Protein AF-0000000084806333 (afdb_homodimer)

Sequence (612 aa):
MRILIVGAGAIGGYFGGRLLQIGRDVTFLVRPKRADELARDGLVIKSPHGDLTIPHPPVVQADGLAPDYDLVLLSCKAFDLDDAIASFAAGVGPQTVVLPLLNGMKHLDVLDAAFGRARVLGGQCVIAATLDAQRHVVQLAPMNAITFGERDGGLSDHVGAIARTLGGSSFEVNPSAEIMQEMWEKWVFLASLAGSTSLMRAAVGDILAAPGGADFMLGVVDEISAIAAVAGHPPREAFLERARGALLAKGSALTASMFRDIQAGARIEADHVIGDLIARGDAAKRPVARLRVIYTHLKAYERQRGMRILIVGAGAIGGYFGGRLLQIGRDVTFLVRPKRADELARDGLVIKSPHGDLTIPHPPVVQADGLAPDYDLVLLSCKAFDLDDAIASFAAGVGPQTVVLPLLNGMKHLDVLDAAFGRARVLGGQCVIAATLDAQRHVVQLAPMNAITFGERDGGLSDHVGAIARTLGGSSFEVNPSAEIMQEMWEKWVFLASLAGSTSLMRAAVGDILAAPGGADFMLGVVDEISAIAAVAGHPPREAFLERARGALLAKGSALTASMFRDIQAGARIEADHVIGDLIARGDAAKRPVARLRVIYTHLKAYERQRG

Structure (mmCIF, N/CA/C/O backbone):
data_AF-0000000084806333-model_v1
#
loop_
_entity.id
_entity.type
_entity.pdbx_description
1 polymer '2-dehydropantoate 2-reductase'
#
loop_
_atom_site.group_PDB
_atom_site.id
_atom_site.type_symbol
_atom_site.label_atom_id
_atom_site.label_alt_id
_atom_site.label_comp_id
_atom_site.label_asym_id
_atom_site.label_entity_id
_atom_site.label_seq_id
_atom_site.pdbx_PDB_ins_code
_atom_site.Cartn_x
_atom_site.Cartn_y
_atom_site.Cartn_z
_atom_site.occupancy
_atom_site.B_iso_or_equiv
_atom_site.auth_seq_id
_atom_site.auth_comp_id
_atom_site.auth_asym_id
_atom_site.auth_atom_id
_atom_site.pdbx_PDB_model_num
ATOM 1 N N . MET A 1 1 ? 9.633 -41.094 -20.25 1 94.75 1 MET A N 1
ATOM 2 C CA . MET A 1 1 ? 8.859 -39.969 -20.734 1 94.75 1 MET A CA 1
ATOM 3 C C . MET A 1 1 ? 9.781 -38.812 -21.109 1 94.75 1 MET A C 1
ATOM 5 O O . MET A 1 1 ? 10.758 -38.531 -20.406 1 94.75 1 MET A O 1
ATOM 9 N N . ARG A 1 2 ? 9.453 -38.25 -22.219 1 97 2 ARG A N 1
ATOM 10 C CA . ARG A 1 2 ? 10.141 -37.031 -22.609 1 97 2 ARG A CA 1
ATOM 11 C C . ARG A 1 2 ? 9.422 -35.812 -22.047 1 97 2 ARG A C 1
ATOM 13 O O . ARG A 1 2 ? 8.242 -35.594 -22.328 1 97 2 ARG A O 1
ATOM 20 N N . ILE A 1 3 ? 10.195 -34.969 -21.297 1 97.88 3 ILE A N 1
ATOM 21 C CA . ILE A 1 3 ? 9.586 -33.844 -20.578 1 97.88 3 ILE A CA 1
ATOM 22 C C . ILE A 1 3 ? 10.094 -32.531 -21.141 1 97.88 3 ILE A C 1
ATOM 24 O O . ILE A 1 3 ? 11.305 -32.312 -21.266 1 97.88 3 ILE A O 1
ATOM 28 N N . LEU A 1 4 ? 9.188 -31.688 -21.516 1 97.94 4 LEU A N 1
ATOM 29 C CA . LEU A 1 4 ? 9.508 -30.312 -21.875 1 97.94 4 LEU A CA 1
ATOM 30 C C . LEU A 1 4 ? 9.18 -29.359 -20.734 1 97.94 4 LEU A C 1
ATOM 32 O O . LEU A 1 4 ? 8.039 -29.328 -20.266 1 97.94 4 LEU A O 1
ATOM 36 N N . ILE A 1 5 ? 10.141 -28.656 -20.266 1 97.75 5 ILE A N 1
ATOM 37 C CA . ILE A 1 5 ? 9.914 -27.609 -19.281 1 97.75 5 ILE A CA 1
ATOM 38 C C . ILE A 1 5 ? 9.844 -26.25 -19.969 1 97.75 5 ILE A C 1
ATOM 40 O O . ILE A 1 5 ? 10.805 -25.828 -20.609 1 97.75 5 ILE A O 1
ATOM 44 N N . VAL A 1 6 ? 8.711 -25.609 -19.781 1 96.75 6 VAL A N 1
ATOM 45 C CA . VAL A 1 6 ? 8.547 -24.312 -20.406 1 96.75 6 VAL A CA 1
ATOM 46 C C . VAL A 1 6 ? 9.102 -23.219 -19.484 1 96.75 6 VAL A C 1
ATOM 48 O O . VAL A 1 6 ? 8.438 -22.812 -18.531 1 96.75 6 VAL A O 1
ATOM 51 N N . GLY A 1 7 ? 10.273 -22.781 -19.797 1 92.06 7 GLY A N 1
ATOM 52 C CA . GLY A 1 7 ? 10.961 -21.781 -19 1 92.06 7 GLY A CA 1
ATOM 53 C C . GLY A 1 7 ? 11.969 -22.375 -18.047 1 92.06 7 GLY A C 1
ATOM 54 O O . GLY A 1 7 ? 11.688 -23.359 -17.359 1 92.06 7 GLY A O 1
ATOM 55 N N . ALA A 1 8 ? 13.086 -21.781 -17.984 1 92.88 8 ALA A N 1
ATOM 56 C CA . ALA A 1 8 ? 14.117 -22.141 -17.016 1 92.88 8 ALA A CA 1
ATOM 57 C C . ALA A 1 8 ? 14.32 -21.016 -16 1 92.88 8 ALA A C 1
ATOM 59 O O . ALA A 1 8 ? 15.461 -20.594 -15.758 1 92.88 8 ALA A O 1
ATOM 60 N N . GLY A 1 9 ? 13.227 -20.578 -15.5 1 93 9 GLY A N 1
ATOM 61 C CA . GLY A 1 9 ? 13.273 -19.625 -14.398 1 93 9 GLY A CA 1
ATOM 62 C C . GLY A 1 9 ? 13.367 -20.312 -13.039 1 93 9 GLY A C 1
ATOM 63 O O . GLY A 1 9 ? 13.898 -21.406 -12.93 1 93 9 GLY A O 1
ATOM 64 N N . ALA A 1 10 ? 12.906 -19.625 -12.016 1 94.06 10 ALA A N 1
ATOM 65 C CA . ALA A 1 10 ? 13.016 -20.125 -10.648 1 94.06 10 ALA A CA 1
ATOM 66 C C . ALA A 1 10 ? 12.305 -21.469 -10.484 1 94.06 10 ALA A C 1
ATOM 68 O O . ALA A 1 10 ? 12.883 -22.422 -9.969 1 94.06 10 ALA A O 1
ATOM 69 N N . ILE A 1 11 ? 11.062 -21.531 -10.977 1 95.5 11 ILE A N 1
ATOM 70 C CA . ILE A 1 11 ? 10.25 -22.719 -10.789 1 95.5 11 ILE A CA 1
ATOM 71 C C . ILE A 1 11 ? 10.672 -23.797 -11.781 1 95.5 11 ILE A C 1
ATOM 73 O O . ILE A 1 11 ? 11.039 -24.922 -11.391 1 95.5 11 ILE A O 1
ATOM 77 N N . GLY A 1 12 ? 10.711 -23.453 -13.023 1 96.69 12 GLY A N 1
ATOM 78 C CA . GLY A 1 12 ? 11.094 -24.422 -14.039 1 96.69 12 GLY A CA 1
ATOM 79 C C . GLY A 1 12 ? 12.523 -24.922 -13.883 1 96.69 12 GLY A C 1
ATOM 80 O O . GLY A 1 12 ? 12.789 -26.109 -14.062 1 96.69 12 GLY A O 1
ATOM 81 N N . GLY A 1 13 ? 13.391 -23.969 -13.609 1 97.06 13 GLY A N 1
ATOM 82 C CA . GLY A 1 13 ? 14.781 -24.359 -13.383 1 97.06 13 GLY A CA 1
ATOM 83 C C . GLY A 1 13 ? 14.953 -25.312 -12.219 1 97.06 13 GLY A C 1
ATOM 84 O O . GLY A 1 13 ? 15.734 -26.266 -12.305 1 97.06 13 GLY A O 1
ATOM 85 N N . TYR A 1 14 ? 14.219 -25.047 -11.188 1 97.81 14 TYR A N 1
ATOM 86 C CA . TYR A 1 14 ? 14.352 -25.891 -10.016 1 97.81 14 TYR A CA 1
ATOM 87 C C . TYR A 1 14 ? 13.852 -27.312 -10.305 1 97.81 14 TYR A C 1
ATOM 89 O O . TYR A 1 14 ? 14.602 -28.281 -10.18 1 97.81 14 TYR A O 1
ATOM 97 N N . PHE A 1 15 ? 12.648 -27.453 -10.758 1 97.88 15 PHE A N 1
ATOM 98 C CA . PHE A 1 15 ? 12.055 -28.766 -10.953 1 97.88 15 PHE A CA 1
ATOM 99 C C . PHE A 1 15 ? 12.719 -29.484 -12.117 1 97.88 15 PHE A C 1
ATOM 101 O O . PHE A 1 15 ? 12.984 -30.688 -12.039 1 97.88 15 PHE A O 1
ATOM 108 N N . GLY A 1 16 ? 12.969 -28.766 -13.172 1 97.88 16 GLY A N 1
ATOM 109 C CA . GLY A 1 16 ? 13.68 -29.375 -14.289 1 97.88 16 GLY A CA 1
ATOM 110 C C . GLY A 1 16 ? 15.078 -29.828 -13.938 1 97.88 16 GLY A C 1
ATOM 111 O O . GLY A 1 16 ? 15.508 -30.906 -14.344 1 97.88 16 GLY A O 1
ATOM 112 N N . GLY A 1 17 ? 15.766 -28.969 -13.219 1 97.94 17 GLY A N 1
ATOM 113 C CA . GLY A 1 17 ? 17.109 -29.328 -12.781 1 97.94 17 GLY A CA 1
ATOM 114 C C . GLY A 1 17 ? 17.141 -30.562 -11.898 1 97.94 17 GLY A C 1
ATOM 115 O O . GLY A 1 17 ? 17.984 -31.438 -12.07 1 97.94 17 GLY A O 1
ATOM 116 N N . ARG A 1 18 ? 16.25 -30.625 -11.016 1 98 18 ARG A N 1
ATOM 117 C CA . ARG A 1 18 ? 16.188 -31.766 -10.109 1 98 18 ARG A CA 1
ATOM 118 C C . ARG A 1 18 ? 15.852 -33.031 -10.859 1 98 18 ARG A C 1
ATOM 120 O O . ARG A 1 18 ? 16.344 -34.125 -10.523 1 98 18 ARG A O 1
ATOM 127 N N . LEU A 1 19 ? 15.031 -32.969 -11.852 1 98.06 19 LEU A N 1
ATOM 128 C CA . LEU A 1 19 ? 14.711 -34.125 -12.68 1 98.06 19 LEU A CA 1
ATOM 129 C C . LEU A 1 19 ? 15.914 -34.562 -13.5 1 98.06 19 LEU A C 1
ATOM 131 O O . LEU A 1 19 ? 16.188 -35.75 -13.617 1 98.06 19 LEU A O 1
ATOM 135 N N . LEU A 1 20 ? 16.625 -33.594 -14.047 1 97.81 20 LEU A N 1
ATOM 136 C CA . LEU A 1 20 ? 17.859 -33.906 -14.781 1 97.81 20 LEU A CA 1
ATOM 137 C C . LEU A 1 20 ? 18.859 -34.594 -13.875 1 97.81 20 LEU A C 1
ATOM 139 O O . LEU A 1 20 ? 19.547 -35.531 -14.312 1 97.81 20 LEU A O 1
ATOM 143 N N . GLN A 1 21 ? 18.875 -34.094 -12.711 1 97.12 21 GLN A N 1
ATOM 144 C CA . GLN A 1 21 ? 19.828 -34.625 -11.734 1 97.12 21 GLN A CA 1
ATOM 145 C C . GLN A 1 21 ? 19.641 -36.125 -11.547 1 97.12 21 GLN A C 1
ATOM 147 O O . GLN A 1 21 ? 20.609 -36.875 -11.328 1 97.12 21 GLN A O 1
ATOM 152 N N . ILE A 1 22 ? 18.484 -36.656 -11.656 1 96.94 22 ILE A N 1
ATOM 153 C CA . ILE A 1 22 ? 18.219 -38.062 -11.422 1 96.94 22 ILE A CA 1
ATOM 154 C C . ILE A 1 22 ? 18.078 -38.781 -12.758 1 96.94 22 ILE A C 1
ATOM 156 O O . ILE A 1 22 ? 17.516 -39.875 -12.82 1 96.94 22 ILE A O 1
ATOM 160 N N . GLY A 1 23 ? 18.406 -38.125 -13.828 1 96.94 23 GLY A N 1
ATOM 161 C CA . GLY A 1 23 ? 18.578 -38.781 -15.109 1 96.94 23 GLY A CA 1
ATOM 162 C C . GLY A 1 23 ? 17.312 -38.812 -15.953 1 96.94 23 GLY A C 1
ATOM 163 O O . GLY A 1 23 ? 17.203 -39.562 -16.906 1 96.94 23 GLY A O 1
ATOM 164 N N . ARG A 1 24 ? 16.359 -38 -15.602 1 98 24 ARG A N 1
ATOM 165 C CA . ARG A 1 24 ? 15.148 -37.938 -16.422 1 98 24 ARG A CA 1
ATOM 166 C C . ARG A 1 24 ? 15.422 -37.188 -17.734 1 98 24 ARG A C 1
ATOM 168 O O . ARG A 1 24 ? 16.375 -36.406 -17.828 1 98 24 ARG A O 1
ATOM 175 N N . ASP A 1 25 ? 14.625 -37.5 -18.719 1 98.12 25 ASP A N 1
ATOM 176 C CA . ASP A 1 25 ? 14.75 -36.906 -20.047 1 98.12 25 ASP A CA 1
ATOM 177 C C . ASP A 1 25 ? 14.031 -35.562 -20.094 1 98.12 25 ASP A C 1
ATOM 179 O O . ASP A 1 25 ? 12.859 -35.5 -20.469 1 98.12 25 ASP A O 1
ATOM 183 N N . VAL A 1 26 ? 14.773 -34.5 -19.781 1 98.12 26 VAL A N 1
ATOM 184 C CA . VAL A 1 26 ? 14.227 -33.156 -19.656 1 98.12 26 VAL A CA 1
ATOM 185 C C . VAL A 1 26 ? 14.867 -32.25 -20.703 1 98.12 26 VAL A C 1
ATOM 187 O O . VAL A 1 26 ? 16.078 -32.312 -20.938 1 98.12 26 VAL A O 1
ATOM 190 N N . THR A 1 27 ? 14.055 -31.438 -21.328 1 98.06 27 THR A N 1
ATOM 191 C CA . THR A 1 27 ? 14.5 -30.344 -22.188 1 98.06 27 THR A CA 1
ATOM 192 C C . THR A 1 27 ? 13.836 -29.031 -21.766 1 98.06 27 THR A C 1
ATOM 194 O O . THR A 1 27 ? 12.641 -29 -21.484 1 98.06 27 THR A O 1
ATOM 197 N N . PHE A 1 28 ? 14.641 -27.953 -21.703 1 97.88 28 PHE A N 1
ATOM 198 C CA . PHE A 1 28 ? 14.102 -26.641 -21.359 1 97.88 28 PHE A CA 1
ATOM 199 C C . PHE A 1 28 ? 13.805 -25.828 -22.625 1 97.88 28 PHE A C 1
ATOM 201 O O . PHE A 1 28 ? 14.672 -25.672 -23.484 1 97.88 28 PHE A O 1
ATOM 208 N N . LEU A 1 29 ? 12.594 -25.375 -22.719 1 97.56 29 LEU A N 1
ATOM 209 C CA . LEU A 1 29 ? 12.266 -24.375 -23.734 1 97.56 29 LEU A CA 1
ATOM 210 C C . LEU A 1 29 ? 12.578 -22.984 -23.234 1 97.56 29 LEU A C 1
ATOM 212 O O . LEU A 1 29 ? 11.945 -22.5 -22.297 1 97.56 29 LEU A O 1
ATOM 216 N N . VAL A 1 30 ? 13.547 -22.344 -23.859 1 96 30 VAL A N 1
ATOM 217 C CA . VAL A 1 30 ? 13.984 -21.047 -23.391 1 96 30 VAL A CA 1
ATOM 218 C C . VAL A 1 30 ? 14.156 -20.094 -24.578 1 96 30 VAL A C 1
ATOM 220 O O . VAL A 1 30 ? 14.281 -20.531 -25.719 1 96 30 VAL A O 1
ATOM 223 N N . ARG A 1 31 ? 14.078 -18.828 -24.312 1 93.31 31 ARG A N 1
ATOM 224 C CA . ARG A 1 31 ? 14.391 -17.812 -25.312 1 93.31 31 ARG A CA 1
ATOM 225 C C . ARG A 1 31 ? 15.898 -17.688 -25.531 1 93.31 31 ARG A C 1
ATOM 227 O O . ARG A 1 31 ? 16.688 -18.203 -24.734 1 93.31 31 ARG A O 1
ATOM 234 N N . PRO A 1 32 ? 16.297 -17.031 -26.516 1 95 32 PRO A N 1
ATOM 235 C CA . PRO A 1 32 ? 17.719 -16.984 -26.875 1 95 32 PRO A CA 1
ATOM 236 C C . PRO A 1 32 ? 18.594 -16.422 -25.75 1 95 32 PRO A C 1
ATOM 238 O O . PRO A 1 32 ? 19.641 -17 -25.453 1 95 32 PRO A O 1
ATOM 241 N N . LYS A 1 33 ? 18.156 -15.406 -25.172 1 94.94 33 LYS A N 1
ATOM 242 C CA . LYS A 1 33 ? 18.953 -14.789 -24.109 1 94.94 33 LYS A CA 1
ATOM 243 C C . LYS A 1 33 ? 19.203 -15.773 -22.969 1 94.94 33 LYS A C 1
ATOM 245 O O . LYS A 1 33 ? 20.328 -15.883 -22.469 1 94.94 33 LYS A O 1
ATOM 250 N N . ARG A 1 34 ? 18.203 -16.438 -22.609 1 94.56 34 ARG A N 1
ATOM 251 C CA . ARG A 1 34 ? 18.359 -17.406 -21.531 1 94.56 34 ARG A CA 1
ATOM 252 C C . ARG A 1 34 ? 19.203 -18.594 -21.969 1 94.56 34 ARG A C 1
ATOM 254 O O . ARG A 1 34 ? 19.969 -19.156 -21.188 1 94.56 34 ARG A O 1
ATOM 261 N N . ALA A 1 35 ? 19.062 -18.984 -23.156 1 95.62 35 ALA A N 1
ATOM 262 C CA . ALA A 1 35 ? 19.891 -20.062 -23.703 1 95.62 35 ALA A CA 1
ATOM 263 C C . ALA A 1 35 ? 21.375 -19.719 -23.594 1 95.62 35 ALA A C 1
ATOM 265 O O . ALA A 1 35 ? 22.188 -20.562 -23.203 1 95.62 35 ALA A O 1
ATOM 266 N N . ASP A 1 36 ? 21.656 -18.484 -23.859 1 96.31 36 ASP A N 1
ATOM 267 C CA . ASP A 1 36 ? 23.031 -18.016 -23.781 1 96.31 36 ASP A CA 1
ATOM 268 C C . ASP A 1 36 ? 23.547 -18.062 -22.344 1 96.31 36 ASP A C 1
ATOM 270 O O . ASP A 1 36 ? 24.688 -18.484 -22.109 1 96.31 36 ASP A O 1
ATOM 274 N N . GLU A 1 37 ? 22.703 -17.688 -21.469 1 95.88 37 GLU A N 1
ATOM 275 C CA . GLU A 1 37 ? 23.062 -17.703 -20.062 1 95.88 37 GLU A CA 1
ATOM 276 C C . GLU A 1 37 ? 23.328 -19.125 -19.562 1 95.88 37 GLU A C 1
ATOM 278 O O . GLU A 1 37 ? 24.297 -19.359 -18.844 1 95.88 37 GLU A O 1
ATOM 283 N N . LEU A 1 38 ? 22.5 -20 -20 1 96.62 38 LEU A N 1
ATOM 284 C CA . LEU A 1 38 ? 22.609 -21.391 -19.578 1 96.62 38 LEU A CA 1
ATOM 285 C C . LEU A 1 38 ? 23.844 -22.047 -20.219 1 96.62 38 LEU A C 1
ATOM 287 O O . LEU A 1 38 ? 24.484 -22.906 -19.594 1 96.62 38 LEU A O 1
ATOM 291 N N . ALA A 1 39 ? 24.156 -21.656 -21.391 1 96.06 39 ALA A N 1
ATOM 292 C CA . ALA A 1 39 ? 25.328 -22.172 -22.062 1 96.06 39 ALA A CA 1
ATOM 293 C C . ALA A 1 39 ? 26.609 -21.703 -21.375 1 96.06 39 ALA A C 1
ATOM 295 O O . ALA A 1 39 ? 27.594 -22.453 -21.297 1 96.06 39 ALA A O 1
ATOM 296 N N . ARG A 1 40 ? 26.547 -20.562 -20.891 1 96.06 40 ARG A N 1
ATOM 297 C CA . ARG A 1 40 ? 27.719 -19.938 -20.266 1 96.06 40 ARG A CA 1
ATOM 298 C C . ARG A 1 40 ? 27.906 -20.438 -18.844 1 96.06 40 ARG A C 1
ATOM 300 O O . ARG A 1 40 ? 29 -20.859 -18.453 1 96.06 40 ARG A O 1
ATOM 307 N N . ASP A 1 41 ? 26.812 -20.438 -18.062 1 95.81 41 ASP A N 1
ATOM 308 C CA . ASP A 1 41 ? 26.938 -20.625 -16.609 1 95.81 41 ASP A CA 1
ATOM 309 C C . ASP A 1 41 ? 26.375 -21.969 -16.188 1 95.81 41 ASP A C 1
ATOM 311 O O . ASP A 1 41 ? 26.609 -22.422 -15.055 1 95.81 41 ASP A O 1
ATOM 315 N N . GLY A 1 42 ? 25.656 -22.609 -17.125 1 97.81 42 GLY A N 1
ATOM 316 C CA . GLY A 1 42 ? 24.891 -23.781 -16.703 1 97.81 42 GLY A CA 1
ATOM 317 C C . GLY A 1 42 ? 23.656 -23.422 -15.906 1 97.81 42 GLY A C 1
ATOM 318 O O . GLY A 1 42 ? 23.359 -22.234 -15.719 1 97.81 42 GLY A O 1
ATOM 319 N N . LEU A 1 43 ? 22.938 -24.406 -15.57 1 98.31 43 LEU A N 1
ATOM 320 C CA . LEU A 1 43 ? 21.828 -24.25 -14.633 1 98.31 43 LEU A CA 1
ATOM 321 C C . LEU A 1 43 ? 22.297 -24.438 -13.195 1 98.31 43 LEU A C 1
ATOM 323 O O . LEU A 1 43 ? 22.719 -25.531 -12.812 1 98.31 43 LEU A O 1
ATOM 327 N N . VAL A 1 44 ? 22.25 -23.344 -12.461 1 98.44 44 VAL A N 1
ATOM 328 C CA . VAL A 1 44 ? 22.75 -23.359 -11.086 1 98.44 44 VAL A CA 1
ATOM 329 C C . VAL A 1 44 ? 21.562 -23.266 -10.117 1 98.44 44 VAL A C 1
ATOM 331 O O . VAL A 1 44 ? 20.719 -22.375 -10.242 1 98.44 44 VAL A O 1
ATOM 334 N N . ILE A 1 45 ? 21.516 -24.219 -9.172 1 98.06 45 ILE A N 1
ATOM 335 C CA . ILE A 1 45 ? 20.484 -24.25 -8.141 1 98.06 45 ILE A CA 1
ATOM 336 C C . ILE A 1 45 ? 21.141 -24.203 -6.758 1 98.06 45 ILE A C 1
ATOM 338 O O . ILE A 1 45 ? 21.969 -25.047 -6.438 1 98.06 45 ILE A O 1
ATOM 342 N N . LYS A 1 46 ? 20.797 -23.188 -6.027 1 98.31 46 LYS A N 1
ATOM 343 C CA . LYS A 1 46 ? 21.125 -23.109 -4.609 1 98.31 46 LYS A CA 1
ATOM 344 C C . LYS A 1 46 ? 19.922 -23.469 -3.748 1 98.31 46 LYS A C 1
ATOM 346 O O . LYS A 1 46 ? 18.891 -22.781 -3.809 1 98.31 46 LYS A O 1
ATOM 351 N N . SER A 1 47 ? 20.031 -24.547 -3 1 97.31 47 SER A N 1
ATOM 352 C CA . SER A 1 47 ? 18.859 -25.078 -2.336 1 97.31 47 SER A CA 1
ATOM 353 C C . SER A 1 47 ? 19.219 -25.734 -1.009 1 97.31 47 SER A C 1
ATOM 355 O O . SER A 1 47 ? 20.297 -26.328 -0.879 1 97.31 47 SER A O 1
ATOM 357 N N . PRO A 1 48 ? 18.344 -25.656 0.01 1 96.38 48 PRO A N 1
ATOM 358 C CA . PRO A 1 48 ? 18.547 -26.422 1.241 1 96.38 48 PRO A CA 1
ATOM 359 C C . PRO A 1 48 ? 18.594 -27.938 0.996 1 96.38 48 PRO A C 1
ATOM 361 O O . PRO A 1 48 ? 19.062 -28.688 1.851 1 96.38 48 PRO A O 1
ATOM 364 N N . HIS A 1 49 ? 18.141 -28.359 -0.14 1 95.88 49 HIS A N 1
ATOM 365 C CA . HIS A 1 49 ? 18.141 -29.781 -0.471 1 95.88 49 HIS A CA 1
ATOM 366 C C . HIS A 1 49 ? 19.375 -30.156 -1.263 1 95.88 49 HIS A C 1
ATOM 368 O O . HIS A 1 49 ? 19.422 -31.234 -1.869 1 95.88 49 HIS A O 1
ATOM 374 N N . GLY A 1 50 ? 20.375 -29.266 -1.281 1 96.44 50 GLY A N 1
ATOM 375 C CA . GLY A 1 50 ? 21.625 -29.5 -1.981 1 96.44 50 GLY A CA 1
ATOM 376 C C . GLY A 1 50 ? 21.781 -28.656 -3.229 1 96.44 50 GLY A C 1
ATOM 377 O O . GLY A 1 50 ? 20.875 -28.578 -4.051 1 96.44 50 GLY A O 1
ATOM 378 N N . ASP A 1 51 ? 22.922 -28.078 -3.322 1 97.81 51 ASP A N 1
ATOM 379 C CA . ASP A 1 51 ? 23.25 -27.281 -4.5 1 97.81 51 ASP A CA 1
ATOM 380 C C . ASP A 1 51 ? 23.469 -28.172 -5.723 1 97.81 51 ASP A C 1
ATOM 382 O O . ASP A 1 51 ? 23.781 -29.359 -5.586 1 97.81 51 ASP A O 1
ATOM 386 N N . LEU A 1 52 ? 23.188 -27.594 -6.863 1 97.5 52 LEU A N 1
ATOM 387 C CA . LEU A 1 52 ? 23.297 -28.344 -8.109 1 97.5 52 LEU A CA 1
ATOM 388 C C . LEU A 1 52 ? 23.75 -27.438 -9.25 1 97.5 52 LEU A C 1
ATOM 390 O O . LEU A 1 52 ? 23.266 -26.297 -9.367 1 97.5 52 LEU A O 1
ATOM 394 N N . THR A 1 53 ? 24.703 -27.875 -9.969 1 98.06 53 THR A N 1
ATOM 395 C CA . THR A 1 53 ? 25.078 -27.203 -11.203 1 98.06 53 THR A CA 1
ATOM 396 C C . THR A 1 53 ? 25.062 -28.188 -12.375 1 98.06 53 THR A C 1
ATOM 398 O O . THR A 1 53 ? 25.703 -29.234 -12.328 1 98.06 53 THR A O 1
ATOM 401 N N . ILE A 1 54 ? 24.344 -27.875 -13.328 1 97.94 54 ILE A N 1
ATOM 402 C CA . ILE A 1 54 ? 24.312 -28.641 -14.57 1 97.94 54 ILE A CA 1
ATOM 403 C C . ILE A 1 54 ? 24.969 -27.812 -15.688 1 97.94 54 ILE A C 1
ATOM 405 O O . ILE A 1 54 ? 24.375 -26.875 -16.203 1 97.94 54 ILE A O 1
ATOM 409 N N . PRO A 1 55 ? 26.094 -28.125 -16.078 1 96.94 55 PRO A N 1
ATOM 410 C CA . PRO A 1 55 ? 26.859 -27.281 -16.984 1 96.94 55 PRO A CA 1
ATOM 411 C C . PRO A 1 55 ? 26.172 -27.109 -18.344 1 96.94 55 PRO A C 1
ATOM 413 O O . PRO A 1 55 ? 26.234 -26.016 -18.922 1 96.94 55 PRO A O 1
ATOM 416 N N . HIS A 1 56 ? 25.594 -28.188 -18.875 1 95 56 HIS A N 1
ATOM 417 C CA . HIS A 1 56 ? 24.984 -28.125 -20.188 1 95 56 HIS A CA 1
ATOM 418 C C . HIS A 1 56 ? 23.562 -28.703 -20.172 1 95 56 HIS A C 1
ATOM 420 O O . HIS A 1 56 ? 23.312 -29.75 -20.766 1 95 56 HIS A O 1
ATOM 426 N N . PRO A 1 57 ? 22.672 -27.938 -19.516 1 97.94 57 PRO A N 1
ATOM 427 C CA . PRO A 1 57 ? 21.312 -28.438 -19.547 1 97.94 57 PRO A CA 1
ATOM 428 C C . PRO A 1 57 ? 20.703 -28.469 -20.953 1 97.94 57 PRO A C 1
ATOM 430 O O . PRO A 1 57 ? 20.969 -27.578 -21.75 1 97.94 57 PRO A O 1
ATOM 433 N N . PRO A 1 58 ? 20.031 -29.516 -21.25 1 97.88 58 PRO A N 1
ATOM 434 C CA . PRO A 1 58 ? 19.406 -29.562 -22.578 1 97.88 58 PRO A CA 1
ATOM 435 C C . PRO A 1 58 ? 18.422 -28.422 -22.797 1 97.88 58 PRO A C 1
ATOM 437 O O . PRO A 1 58 ? 17.516 -28.219 -21.984 1 97.88 58 PRO A O 1
ATOM 440 N N . VAL A 1 59 ? 18.594 -27.656 -23.891 1 97.62 59 VAL A N 1
ATOM 441 C CA . VAL A 1 59 ? 17.734 -26.516 -24.188 1 97.62 59 VAL A CA 1
ATOM 442 C C . VAL A 1 59 ? 17.234 -26.594 -25.641 1 97.62 59 VAL A C 1
ATOM 444 O O . VAL A 1 59 ? 17.875 -27.219 -26.484 1 97.62 59 VAL A O 1
ATOM 447 N N . VAL A 1 60 ? 16.078 -26.047 -25.828 1 97.12 60 VAL A N 1
ATOM 448 C CA . VAL A 1 60 ? 15.516 -25.922 -27.172 1 97.12 60 VAL A CA 1
ATOM 449 C C . VAL A 1 60 ? 14.797 -24.578 -27.297 1 97.12 60 VAL A C 1
ATOM 451 O O . VAL A 1 60 ? 14.344 -24.016 -26.297 1 97.12 60 VAL A O 1
ATOM 454 N N . GLN A 1 61 ? 14.805 -24.062 -28.5 1 96.31 61 GLN A N 1
ATOM 455 C CA . GLN A 1 61 ? 14.016 -22.875 -28.812 1 96.31 61 GLN A CA 1
ATOM 456 C C . GLN A 1 61 ? 12.75 -23.234 -29.578 1 96.31 61 GLN A C 1
ATOM 458 O O . GLN A 1 61 ? 12.594 -24.375 -30.031 1 96.31 61 GLN A O 1
ATOM 463 N N . ALA A 1 62 ? 11.883 -22.281 -29.672 1 94.69 62 ALA A N 1
ATOM 464 C CA . ALA A 1 62 ? 10.547 -22.531 -30.219 1 94.69 62 ALA A CA 1
ATOM 465 C C . ALA A 1 62 ? 10.633 -23.141 -31.625 1 94.69 62 ALA A C 1
ATOM 467 O O . ALA A 1 62 ? 9.852 -24.047 -31.953 1 94.69 62 ALA A O 1
ATOM 468 N N . ASP A 1 63 ? 11.555 -22.734 -32.375 1 93.56 63 ASP A N 1
ATOM 469 C CA . ASP A 1 63 ? 11.656 -23.156 -33.781 1 93.56 63 ASP A CA 1
ATOM 470 C C . ASP A 1 63 ? 12.266 -24.562 -33.875 1 93.56 63 ASP A C 1
ATOM 472 O O . ASP A 1 63 ? 12.234 -25.172 -34.938 1 93.56 63 ASP A O 1
ATOM 476 N N . GLY A 1 64 ? 12.711 -25.047 -32.812 1 93.81 64 GLY A N 1
ATOM 477 C CA . GLY A 1 64 ? 13.344 -26.359 -32.844 1 93.81 64 GLY A CA 1
ATOM 478 C C . GLY A 1 64 ? 12.477 -27.438 -32.219 1 93.81 64 GLY A C 1
ATOM 479 O O . GLY A 1 64 ? 12.922 -28.578 -32.062 1 93.81 64 GLY A O 1
ATOM 480 N N . LEU A 1 65 ? 11.297 -27.094 -31.938 1 94.62 65 LEU A N 1
ATOM 481 C CA . LEU A 1 65 ? 10.445 -28.047 -31.234 1 94.62 65 LEU A CA 1
ATOM 482 C C . LEU A 1 65 ? 9.844 -29.062 -32.188 1 94.62 65 LEU A C 1
ATOM 484 O O . LEU A 1 65 ? 9.461 -28.703 -33.312 1 94.62 65 LEU A O 1
ATOM 488 N N . ALA A 1 66 ? 9.812 -30.297 -31.766 1 92.62 66 ALA A N 1
ATOM 489 C CA . ALA A 1 66 ? 9.07 -31.391 -32.406 1 92.62 66 ALA A CA 1
ATOM 490 C C . ALA A 1 66 ? 7.969 -31.906 -31.5 1 92.62 66 ALA A C 1
ATOM 492 O O . ALA A 1 66 ? 8.078 -31.844 -30.281 1 92.62 66 ALA A O 1
ATOM 493 N N . PRO A 1 67 ? 6.895 -32.406 -32.125 1 91.19 67 PRO A N 1
ATOM 494 C CA . PRO A 1 67 ? 5.758 -32.875 -31.312 1 91.19 67 PRO A CA 1
ATOM 495 C C . PRO A 1 67 ? 5.988 -34.25 -30.703 1 91.19 67 PRO A C 1
ATOM 497 O O . PRO A 1 67 ? 5.191 -35.188 -30.922 1 91.19 67 PRO A O 1
ATOM 500 N N . ASP A 1 68 ? 6.965 -34.406 -29.906 1 92.38 68 ASP A N 1
ATOM 501 C CA . ASP A 1 68 ? 7.355 -35.719 -29.422 1 92.38 68 ASP A CA 1
ATOM 502 C C . ASP A 1 68 ? 7.551 -35.719 -27.922 1 92.38 68 ASP A C 1
ATOM 504 O O . ASP A 1 68 ? 8.227 -36.625 -27.375 1 92.38 68 ASP A O 1
ATOM 508 N N . TYR A 1 69 ? 6.98 -34.781 -27.297 1 96.81 69 TYR A N 1
ATOM 509 C CA . TYR A 1 69 ? 7.051 -34.75 -25.844 1 96.81 69 TYR A CA 1
ATOM 510 C C . TYR A 1 69 ? 5.836 -35.438 -25.219 1 96.81 69 TYR A C 1
ATOM 512 O O . TYR A 1 69 ? 4.723 -35.344 -25.734 1 96.81 69 TYR A O 1
ATOM 520 N N . ASP A 1 70 ? 6.121 -36.156 -24.156 1 97.25 70 ASP A N 1
ATOM 521 C CA . ASP A 1 70 ? 5.047 -36.812 -23.438 1 97.25 70 ASP A CA 1
ATOM 522 C C . ASP A 1 70 ? 4.387 -35.906 -22.422 1 97.25 70 ASP A C 1
ATOM 524 O O . ASP A 1 70 ? 3.18 -36 -22.172 1 97.25 70 ASP A O 1
ATOM 528 N N . LEU A 1 71 ? 5.184 -35.062 -21.844 1 97.88 71 LEU A N 1
ATOM 529 C CA . LEU A 1 71 ? 4.75 -34.156 -20.766 1 97.88 71 LEU A CA 1
ATOM 530 C C . LEU A 1 71 ? 5.34 -32.781 -20.938 1 97.88 71 LEU A C 1
ATOM 532 O O . LEU A 1 71 ? 6.535 -32.625 -21.203 1 97.88 71 LEU A O 1
ATOM 536 N N . VAL A 1 72 ? 4.496 -31.766 -20.859 1 97.88 72 VAL A N 1
ATOM 537 C CA . VAL A 1 72 ? 4.93 -30.375 -20.812 1 97.88 72 VAL A CA 1
ATOM 538 C C . VAL A 1 72 ? 4.648 -29.797 -19.422 1 97.88 72 VAL A C 1
ATOM 540 O O . VAL A 1 72 ? 3.496 -29.75 -18.984 1 97.88 72 VAL A O 1
ATOM 543 N N . LEU A 1 73 ? 5.672 -29.422 -18.703 1 97.69 73 LEU A N 1
ATOM 544 C CA . LEU A 1 73 ? 5.535 -28.688 -17.453 1 97.69 73 LEU A CA 1
ATOM 545 C C . LEU A 1 73 ? 5.559 -27.188 -17.703 1 97.69 73 LEU A C 1
ATOM 547 O O . LEU A 1 73 ? 6.59 -26.625 -18.094 1 97.69 73 LEU A O 1
ATOM 551 N N . LEU A 1 74 ? 4.414 -26.594 -17.438 1 97 74 LEU A N 1
ATOM 552 C CA . LEU A 1 74 ? 4.25 -25.172 -17.719 1 97 74 LEU A CA 1
ATOM 553 C C . LEU A 1 74 ? 4.434 -24.344 -16.438 1 97 74 LEU A C 1
ATOM 555 O O . LEU A 1 74 ? 3.57 -24.359 -15.562 1 97 74 LEU A O 1
ATOM 559 N N . SER A 1 75 ? 5.559 -23.609 -16.375 1 92.31 75 SER A N 1
ATOM 560 C CA . SER A 1 75 ? 5.902 -22.906 -15.133 1 92.31 75 SER A CA 1
ATOM 561 C C . SER A 1 75 ? 6.164 -21.422 -15.383 1 92.31 75 SER A C 1
ATOM 563 O O . SER A 1 75 ? 6.777 -20.75 -14.555 1 92.31 75 SER A O 1
ATOM 565 N N . CYS A 1 76 ? 5.688 -20.859 -16.422 1 85.06 76 CYS A N 1
ATOM 566 C CA . CYS A 1 76 ? 5.871 -19.438 -16.719 1 85.06 76 CYS A CA 1
ATOM 567 C C . CYS A 1 76 ? 4.945 -18.578 -15.852 1 85.06 76 CYS A C 1
ATOM 569 O O . CYS A 1 76 ? 3.957 -19.078 -15.312 1 85.06 76 CYS A O 1
ATOM 571 N N . LYS A 1 77 ? 5.324 -17.328 -15.719 1 83.81 77 LYS A N 1
ATOM 572 C CA . LYS A 1 77 ? 4.395 -16.406 -15.07 1 83.81 77 LYS A CA 1
ATOM 573 C C . LYS A 1 77 ? 3.135 -16.219 -15.906 1 83.81 77 LYS A C 1
ATOM 575 O O . LYS A 1 77 ? 3.201 -16.219 -17.141 1 83.81 77 LYS A O 1
ATOM 580 N N . ALA A 1 78 ? 2.088 -15.906 -15.219 1 82.12 78 ALA A N 1
ATOM 581 C CA . ALA A 1 78 ? 0.772 -15.906 -15.852 1 82.12 78 ALA A CA 1
ATOM 582 C C . ALA A 1 78 ? 0.675 -14.82 -16.922 1 82.12 78 ALA A C 1
ATOM 584 O O . ALA A 1 78 ? -0.023 -14.984 -17.922 1 82.12 78 ALA A O 1
ATOM 585 N N . PHE A 1 79 ? 1.387 -13.742 -16.75 1 81.31 79 PHE A N 1
ATOM 586 C CA . PHE A 1 79 ? 1.28 -12.641 -17.703 1 81.31 79 PHE A CA 1
ATOM 587 C C . PHE A 1 79 ? 1.99 -12.984 -19 1 81.31 79 PHE A C 1
ATOM 589 O O . PHE A 1 79 ? 1.816 -12.297 -20 1 81.31 79 PHE A O 1
ATOM 596 N N . ASP A 1 80 ? 2.682 -14.094 -19.031 1 88.12 80 ASP A N 1
ATOM 597 C CA . ASP A 1 80 ? 3.389 -14.539 -20.234 1 88.12 80 ASP A CA 1
ATOM 598 C C . ASP A 1 80 ? 2.719 -15.773 -20.828 1 88.12 80 ASP A C 1
ATOM 600 O O . ASP A 1 80 ? 3.281 -16.422 -21.719 1 88.12 80 ASP A O 1
ATOM 604 N N . LEU A 1 81 ? 1.545 -16.078 -20.406 1 92.38 81 LEU A N 1
ATOM 605 C CA . LEU A 1 81 ? 0.909 -17.344 -20.719 1 92.38 81 LEU A CA 1
ATOM 606 C C . LEU A 1 81 ? 0.665 -17.484 -22.219 1 92.38 81 LEU A C 1
ATOM 608 O O . LEU A 1 81 ? 1.003 -18.5 -22.828 1 92.38 81 LEU A O 1
ATOM 612 N N . ASP A 1 82 ? 0.12 -16.5 -22.859 1 93.5 82 ASP A N 1
ATOM 613 C CA . ASP A 1 82 ? -0.194 -16.578 -24.281 1 93.5 82 ASP A CA 1
ATOM 614 C C . ASP A 1 82 ? 1.071 -16.766 -25.125 1 93.5 82 ASP A C 1
ATOM 616 O O . ASP A 1 82 ? 1.106 -17.609 -26.016 1 93.5 82 ASP A O 1
ATOM 620 N N . ASP A 1 83 ? 2.068 -16.016 -24.797 1 93.38 83 ASP A N 1
ATOM 621 C CA . ASP A 1 83 ? 3.348 -16.141 -25.5 1 93.38 83 ASP A CA 1
ATOM 622 C C . ASP A 1 83 ? 3.957 -17.531 -25.266 1 93.38 83 ASP A C 1
ATOM 624 O O . ASP A 1 83 ? 4.535 -18.109 -26.188 1 93.38 83 ASP A O 1
ATOM 628 N N . ALA A 1 84 ? 3.865 -17.953 -24.047 1 93.5 84 ALA A N 1
ATOM 629 C CA . ALA A 1 84 ? 4.379 -19.266 -23.719 1 93.5 84 ALA A CA 1
ATOM 630 C C . ALA A 1 84 ? 3.664 -20.359 -24.531 1 93.5 84 ALA A C 1
ATOM 632 O O . ALA A 1 84 ? 4.309 -21.219 -25.125 1 93.5 84 ALA A O 1
ATOM 633 N N . ILE A 1 85 ? 2.377 -20.25 -24.594 1 95.56 85 ILE A N 1
ATOM 634 C CA . ILE A 1 85 ? 1.577 -21.234 -25.328 1 95.56 85 ILE A CA 1
ATOM 635 C C . ILE A 1 85 ? 1.98 -21.234 -26.797 1 95.56 85 ILE A C 1
ATOM 637 O O . ILE A 1 85 ? 2.217 -22.297 -27.375 1 95.56 85 ILE A O 1
ATOM 641 N N . ALA A 1 86 ? 2.102 -20.125 -27.344 1 94.94 86 ALA A N 1
ATOM 642 C CA . ALA A 1 86 ? 2.502 -20.016 -28.75 1 94.94 86 ALA A CA 1
ATOM 643 C C . ALA A 1 86 ? 3.873 -20.656 -28.969 1 94.94 86 ALA A C 1
ATOM 645 O O . ALA A 1 86 ? 4.125 -21.25 -30.031 1 94.94 86 ALA A O 1
ATOM 646 N N . SER A 1 87 ? 4.668 -20.516 -28.016 1 93.81 87 SER A N 1
ATOM 647 C CA . SER A 1 87 ? 6.047 -20.969 -28.172 1 93.81 87 SER A CA 1
ATOM 648 C C . SER A 1 87 ? 6.156 -22.484 -28.062 1 93.81 87 SER A C 1
ATOM 650 O O . SER A 1 87 ? 7.031 -23.0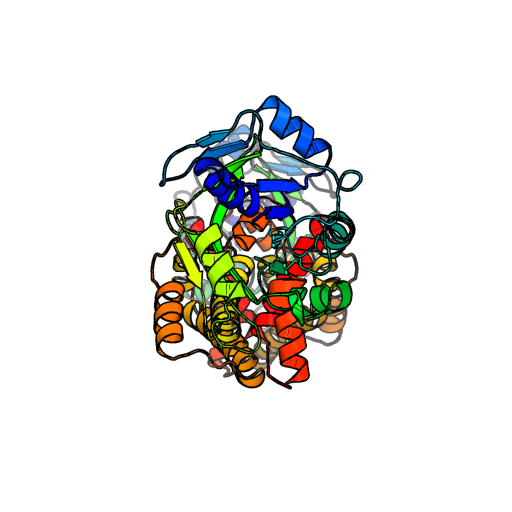94 -28.688 1 93.81 87 SER A O 1
ATOM 652 N N . PHE A 1 88 ? 5.305 -23.156 -27.25 1 95.38 88 PHE A N 1
ATOM 653 C CA . PHE A 1 88 ? 5.547 -24.578 -27.047 1 95.38 88 PHE A CA 1
ATOM 654 C C . PHE A 1 88 ? 4.504 -25.406 -27.781 1 95.38 88 PHE A C 1
ATOM 656 O O . PHE A 1 88 ? 4.582 -26.641 -27.781 1 95.38 88 PHE A O 1
ATOM 663 N N . ALA A 1 89 ? 3.574 -24.797 -28.391 1 95.44 89 ALA A N 1
ATOM 664 C CA . ALA A 1 89 ? 2.471 -25.5 -29.062 1 95.44 89 ALA A CA 1
ATOM 665 C C . ALA A 1 89 ? 2.986 -26.547 -30.031 1 95.44 89 ALA A C 1
ATOM 667 O O . ALA A 1 89 ? 2.41 -27.625 -30.156 1 95.44 89 ALA A O 1
ATOM 668 N N . ALA A 1 90 ? 4.012 -26.219 -30.734 1 93.62 90 ALA A N 1
ATOM 669 C CA . ALA A 1 90 ? 4.562 -27.125 -31.75 1 93.62 90 ALA A CA 1
ATOM 670 C C . ALA A 1 90 ? 5.133 -28.391 -31.109 1 93.62 90 ALA A C 1
ATOM 672 O O . ALA A 1 90 ? 5.363 -29.391 -31.797 1 93.62 90 ALA A O 1
ATOM 673 N N . GLY A 1 91 ? 5.402 -28.312 -29.875 1 93.25 91 GLY A N 1
ATOM 674 C CA . GLY A 1 91 ? 5.93 -29.469 -29.156 1 93.25 91 GLY A CA 1
ATOM 675 C C . GLY A 1 91 ? 4.848 -30.391 -28.641 1 93.25 91 GLY A C 1
ATOM 676 O O . GLY A 1 91 ? 5.145 -31.484 -28.141 1 93.25 91 GLY A O 1
ATOM 677 N N . VAL A 1 92 ? 3.652 -30.016 -28.75 1 94.12 92 VAL A N 1
ATOM 678 C CA . VAL A 1 92 ? 2.521 -30.781 -28.234 1 94.12 92 VAL A CA 1
ATOM 679 C C . VAL A 1 92 ? 1.969 -31.688 -29.328 1 94.12 92 VAL A C 1
ATOM 681 O O . VAL A 1 92 ? 1.479 -31.219 -30.359 1 94.12 92 VAL A O 1
ATOM 684 N N . GLY A 1 93 ? 2.094 -32.969 -29.094 1 92 93 GLY A N 1
ATOM 685 C CA . GLY A 1 93 ? 1.527 -33.969 -30 1 92 93 GLY A CA 1
ATOM 686 C C . GLY A 1 93 ? 0.248 -34.562 -29.469 1 92 93 GLY A C 1
ATOM 687 O O . GLY A 1 93 ? -0.278 -34.156 -28.438 1 92 93 GLY A O 1
ATOM 688 N N . PRO A 1 94 ? -0.275 -35.594 -30.141 1 90.62 94 PRO A N 1
ATOM 689 C CA . PRO A 1 94 ? -1.558 -36.219 -29.781 1 90.62 94 PRO A CA 1
ATOM 690 C C . PRO A 1 94 ? -1.521 -36.875 -28.406 1 90.62 94 PRO A C 1
ATOM 692 O O . PRO A 1 94 ? -2.562 -37.031 -27.766 1 90.62 94 PRO A O 1
ATOM 695 N N . GLN A 1 95 ? -0.356 -37.219 -27.984 1 91.69 95 GLN A N 1
ATOM 696 C CA . GLN A 1 95 ? -0.258 -37.938 -26.719 1 91.69 95 GLN A CA 1
ATOM 697 C C . GLN A 1 95 ? 0.336 -37.062 -25.625 1 91.69 95 GLN A C 1
ATOM 699 O O . GLN A 1 95 ? 0.523 -37.5 -24.5 1 91.69 95 GLN A O 1
ATOM 704 N N . THR A 1 96 ? 0.641 -35.844 -25.953 1 96.12 96 THR A N 1
ATOM 705 C CA . THR A 1 96 ? 1.278 -34.938 -25.016 1 96.12 96 THR A CA 1
ATOM 706 C C . THR A 1 96 ? 0.275 -34.469 -23.969 1 96.12 96 THR A C 1
ATOM 708 O O . THR A 1 96 ? -0.868 -34.125 -24.297 1 96.12 96 THR A O 1
ATOM 711 N N . VAL A 1 97 ? 0.723 -34.438 -22.75 1 96.94 97 VAL A N 1
ATOM 712 C CA . VAL A 1 97 ? -0.077 -33.875 -21.656 1 96.94 97 VAL A CA 1
ATOM 713 C C . VAL A 1 97 ? 0.593 -32.625 -21.109 1 96.94 97 VAL A C 1
ATOM 715 O O . VAL A 1 97 ? 1.819 -32.562 -20.984 1 96.94 97 VAL A O 1
ATOM 718 N N . VAL A 1 98 ? -0.248 -31.641 -20.812 1 97.69 98 VAL A N 1
ATOM 719 C CA . VAL A 1 98 ? 0.243 -30.391 -20.266 1 97.69 98 VAL A CA 1
ATOM 720 C C . VAL A 1 98 ? -0.073 -30.312 -18.766 1 97.69 98 VAL A C 1
ATOM 722 O O . VAL A 1 98 ? -1.221 -30.516 -18.359 1 97.69 98 VAL A O 1
ATOM 725 N N . LEU A 1 99 ? 0.956 -30.125 -17.969 1 98 99 LEU A N 1
ATOM 726 C CA . LEU A 1 99 ? 0.832 -29.922 -16.531 1 98 99 LEU A CA 1
ATOM 727 C C . LEU A 1 99 ? 1.215 -28.5 -16.141 1 98 99 LEU A C 1
ATOM 729 O O . LEU A 1 99 ? 2.4 -28.188 -16 1 98 99 LEU A O 1
ATOM 733 N N . PRO A 1 100 ? 0.192 -27.656 -15.969 1 97.88 100 PRO A N 1
ATOM 734 C CA . PRO A 1 100 ? 0.486 -26.281 -15.555 1 97.88 100 PRO A CA 1
ATOM 735 C C . PRO A 1 100 ? 0.799 -26.172 -14.062 1 97.88 100 PRO A C 1
ATOM 737 O O . PRO A 1 100 ? 0.156 -26.828 -13.242 1 97.88 100 PRO A O 1
ATOM 740 N N . LEU A 1 101 ? 1.793 -25.422 -13.75 1 96.88 101 LEU A N 1
ATOM 741 C CA . LEU A 1 101 ? 2.16 -25.109 -12.375 1 96.88 101 LEU A CA 1
ATOM 742 C C . LEU A 1 101 ? 1.983 -23.625 -12.086 1 96.88 101 LEU A C 1
ATOM 744 O O . LEU A 1 101 ? 2.859 -22.984 -11.492 1 96.88 101 LEU A O 1
ATOM 748 N N . LEU A 1 102 ? 0.86 -23.062 -12.578 1 95.5 102 LEU A N 1
ATOM 749 C CA . LEU A 1 102 ? 0.555 -21.641 -12.438 1 95.5 102 LEU A CA 1
ATOM 750 C C . LEU A 1 102 ? -0.41 -21.406 -11.281 1 95.5 102 LEU A C 1
ATOM 752 O O . LEU A 1 102 ? -1.087 -22.328 -10.828 1 95.5 102 LEU A O 1
ATOM 756 N N . ASN A 1 103 ? -0.397 -20.234 -10.828 1 94.31 103 ASN A N 1
ATOM 757 C CA . ASN A 1 103 ? -1.335 -19.844 -9.773 1 94.31 103 ASN A CA 1
ATOM 758 C C . ASN A 1 103 ? -2.688 -19.438 -10.352 1 94.31 103 ASN A C 1
ATOM 760 O O . ASN A 1 103 ? -2.752 -18.844 -11.43 1 94.31 103 ASN A O 1
ATOM 764 N N . GLY A 1 104 ? -3.729 -19.766 -9.602 1 95.81 104 GLY A N 1
ATOM 765 C CA . GLY A 1 104 ? -5.066 -19.422 -10.055 1 95.81 104 GLY A CA 1
ATOM 766 C C . GLY A 1 104 ? -5.699 -20.516 -10.898 1 95.81 104 GLY A C 1
ATOM 767 O O . GLY A 1 104 ? -5.273 -21.672 -10.859 1 95.81 104 GLY A O 1
ATOM 768 N N . MET A 1 105 ? -6.734 -20.078 -11.656 1 97.31 105 MET A N 1
ATOM 769 C CA . MET A 1 105 ? -7.523 -21.062 -12.398 1 97.31 105 MET A CA 1
ATOM 770 C C . MET A 1 105 ? -7.66 -20.656 -13.859 1 97.31 105 MET A C 1
ATOM 772 O O . MET A 1 105 ? -8 -21.469 -14.711 1 97.31 105 MET A O 1
ATOM 776 N N . LYS A 1 106 ? -7.418 -19.453 -14.172 1 96.25 106 LYS A N 1
ATOM 777 C CA . LYS A 1 106 ? -7.723 -18.891 -15.492 1 96.25 106 LYS A CA 1
ATOM 778 C C . LYS A 1 106 ? -6.918 -19.594 -16.578 1 96.25 106 LYS A C 1
ATOM 780 O O . LYS A 1 106 ? -7.406 -19.781 -17.703 1 96.25 106 LYS A O 1
ATOM 785 N N . HIS A 1 107 ? -5.75 -20 -16.266 1 96.94 107 HIS A N 1
ATOM 786 C CA . HIS A 1 107 ? -4.875 -20.625 -17.25 1 96.94 107 HIS A CA 1
ATOM 787 C C . HIS A 1 107 ? -5.484 -21.922 -17.781 1 96.94 107 HIS A C 1
ATOM 789 O O . HIS A 1 107 ? -5.191 -22.344 -18.906 1 96.94 107 HIS A O 1
ATOM 795 N N . LEU A 1 108 ? -6.328 -22.547 -17.016 1 97.56 108 LEU A N 1
ATOM 796 C CA . LEU A 1 108 ? -6.938 -23.797 -17.453 1 97.56 108 LEU A CA 1
ATOM 797 C C . LEU A 1 108 ? -7.84 -23.562 -18.672 1 97.56 108 LEU A C 1
ATOM 799 O O . LEU A 1 108 ? -7.781 -24.312 -19.641 1 97.56 108 LEU A O 1
ATOM 803 N N . ASP A 1 109 ? -8.617 -22.5 -18.562 1 95.94 109 ASP A N 1
ATOM 804 C CA . ASP A 1 109 ? -9.484 -22.156 -19.688 1 95.94 109 ASP A CA 1
ATOM 805 C C . ASP A 1 109 ? -8.672 -21.844 -20.938 1 95.94 109 ASP A C 1
ATOM 807 O O . ASP A 1 109 ? -9.023 -22.281 -22.031 1 95.94 109 ASP A O 1
ATOM 811 N N . VAL A 1 110 ? -7.66 -21.156 -20.766 1 96.38 110 VAL A N 1
ATOM 812 C CA . VAL A 1 110 ? -6.809 -20.75 -21.875 1 96.38 110 VAL A CA 1
ATOM 813 C C . VAL A 1 110 ? -6.152 -21.984 -22.5 1 96.38 110 VAL A C 1
ATOM 815 O O . VAL A 1 110 ? -6.113 -22.125 -23.719 1 96.38 110 VAL A O 1
ATOM 818 N N . LEU A 1 111 ? -5.688 -22.859 -21.703 1 97.5 111 LEU A N 1
ATOM 819 C CA . LEU A 1 111 ? -5.02 -24.062 -22.156 1 97.5 111 LEU A CA 1
ATOM 820 C C . LEU A 1 111 ? -6.012 -25.016 -22.812 1 97.5 111 LEU A C 1
ATOM 822 O O . LEU A 1 111 ? -5.68 -25.688 -23.797 1 97.5 111 LEU A O 1
ATOM 826 N N . ASP A 1 112 ? -7.215 -25.062 -22.281 1 97.25 112 ASP A N 1
ATOM 827 C CA . ASP A 1 112 ? -8.273 -25.859 -22.891 1 97.25 112 ASP A CA 1
ATOM 828 C C . ASP A 1 112 ? -8.547 -25.406 -24.328 1 97.25 112 ASP A C 1
ATOM 830 O O . ASP A 1 112 ? -8.727 -26.234 -25.219 1 97.25 112 ASP A O 1
ATOM 834 N N . ALA A 1 113 ? -8.609 -24.172 -24.453 1 96.94 113 ALA A N 1
ATOM 835 C CA . ALA A 1 113 ? -8.883 -23.609 -25.781 1 96.94 113 ALA A CA 1
ATOM 836 C C . ALA A 1 113 ? -7.77 -23.953 -26.766 1 96.94 113 ALA A C 1
ATOM 838 O O . ALA A 1 113 ? -8.023 -24.172 -27.953 1 96.94 113 ALA A O 1
ATOM 839 N N . ALA A 1 114 ? -6.586 -24.031 -26.281 1 96.25 114 ALA A N 1
ATOM 840 C CA . ALA A 1 114 ? -5.426 -24.234 -27.141 1 96.25 114 ALA A CA 1
ATOM 841 C C . ALA A 1 114 ? -5.227 -25.719 -27.438 1 96.25 114 ALA A C 1
ATOM 843 O O . ALA A 1 114 ? -4.863 -26.094 -28.562 1 96.25 114 ALA A O 1
ATOM 844 N N . PHE A 1 115 ? -5.48 -26.641 -26.422 1 96.69 115 PHE A N 1
ATOM 845 C CA . PHE A 1 115 ? -4.996 -28.016 -26.578 1 96.69 115 PHE A CA 1
ATOM 846 C C . PHE A 1 115 ? -6.121 -29.016 -26.328 1 96.69 115 PHE A C 1
ATOM 848 O O . PHE A 1 115 ? -5.961 -30.203 -26.594 1 96.69 115 PHE A O 1
ATOM 855 N N . GLY A 1 116 ? -7.25 -28.531 -25.922 1 95.88 116 GLY A N 1
ATOM 856 C CA . GLY A 1 116 ? -8.328 -29.406 -25.5 1 95.88 116 GLY A CA 1
ATOM 857 C C . GLY A 1 116 ? -8.242 -29.828 -24.047 1 95.88 116 GLY A C 1
ATOM 858 O O . GLY A 1 116 ? -7.152 -30.141 -23.547 1 95.88 116 GLY A O 1
ATOM 859 N N . ARG A 1 117 ? -9.312 -29.938 -23.375 1 95.81 117 ARG A N 1
ATOM 860 C CA . ARG A 1 117 ? -9.406 -30.203 -21.938 1 95.81 117 ARG A CA 1
ATOM 861 C C . ARG A 1 117 ? -8.742 -31.516 -21.578 1 95.81 117 ARG A C 1
ATOM 863 O O . ARG A 1 117 ? -8.102 -31.641 -20.531 1 95.81 117 ARG A O 1
ATOM 870 N N . ALA A 1 118 ? -8.852 -32.469 -22.438 1 93.25 118 ALA A N 1
ATOM 871 C CA . ALA A 1 118 ? -8.375 -33.844 -22.156 1 93.25 118 ALA A CA 1
ATOM 872 C C . ALA A 1 118 ? -6.852 -33.875 -22.047 1 93.25 118 ALA A C 1
ATOM 874 O O . ALA A 1 118 ? -6.285 -34.812 -21.484 1 93.25 118 ALA A O 1
ATOM 875 N N . ARG A 1 119 ? -6.16 -32.875 -22.5 1 94.81 119 ARG A N 1
ATOM 876 C CA . ARG A 1 119 ? -4.703 -32.875 -22.516 1 94.81 119 ARG A CA 1
ATOM 877 C C . ARG A 1 119 ? -4.145 -31.984 -21.406 1 94.81 119 ARG A C 1
ATOM 879 O O . ARG A 1 119 ? -2.928 -31.844 -21.266 1 94.81 119 ARG A O 1
ATOM 886 N N . VAL A 1 120 ? -5.039 -31.438 -20.641 1 97.69 120 VAL A N 1
ATOM 887 C CA . VAL A 1 120 ? -4.605 -30.484 -19.625 1 97.69 120 VAL A CA 1
ATOM 888 C C . VAL A 1 120 ? -4.938 -31.016 -18.234 1 97.69 120 VAL A C 1
ATOM 890 O O . VAL A 1 120 ? -6.109 -31.172 -17.891 1 97.69 120 VAL A O 1
ATOM 893 N N . LEU A 1 121 ? -3.898 -31.281 -17.5 1 98.19 121 LEU A N 1
ATOM 894 C CA . LEU A 1 121 ? -4.082 -31.719 -16.109 1 98.19 121 LEU A CA 1
ATOM 895 C C . LEU A 1 121 ? -4.277 -30.531 -15.188 1 98.19 121 LEU A C 1
ATOM 897 O O . LEU A 1 121 ? -3.939 -29.391 -15.539 1 98.19 121 LEU A O 1
ATOM 901 N N . GLY A 1 122 ? -4.965 -30.828 -14.031 1 98.31 122 GLY A N 1
ATOM 902 C CA . GLY A 1 122 ? -4.777 -29.906 -12.922 1 98.31 122 GLY A CA 1
ATOM 903 C C . GLY A 1 122 ? -3.406 -30.016 -12.281 1 98.31 122 GLY A C 1
ATOM 904 O O . GLY A 1 122 ? -2.834 -31.094 -12.203 1 98.31 122 GLY A O 1
ATOM 905 N N . GLY A 1 123 ? -2.922 -28.906 -11.812 1 98.25 123 GLY A N 1
ATOM 906 C CA . GLY A 1 123 ? -1.59 -28.938 -11.227 1 98.25 123 GLY A CA 1
ATOM 907 C C . GLY A 1 123 ? -1.285 -27.703 -10.391 1 98.25 123 GLY A C 1
ATOM 908 O O . GLY A 1 123 ? -1.865 -26.641 -10.609 1 98.25 123 GLY A O 1
ATOM 909 N N . GLN A 1 124 ? -0.446 -27.875 -9.453 1 97.56 124 GLN A N 1
ATOM 910 C CA . GLN A 1 124 ? 0.088 -26.812 -8.609 1 97.56 124 GLN A CA 1
ATOM 911 C C . GLN A 1 124 ? 1.463 -27.188 -8.062 1 97.56 124 GLN A C 1
ATOM 913 O O . GLN A 1 124 ? 1.855 -28.359 -8.102 1 97.56 124 GLN A O 1
ATOM 918 N N . CYS A 1 125 ? 2.16 -26.203 -7.688 1 96.88 125 CYS A N 1
ATOM 919 C CA . CYS A 1 125 ? 3.424 -26.453 -7.004 1 96.88 125 CYS A CA 1
ATOM 920 C C . CYS A 1 125 ? 3.574 -25.562 -5.781 1 96.88 125 CYS A C 1
ATOM 922 O O . CYS A 1 125 ? 2.885 -24.547 -5.664 1 96.88 125 CYS A O 1
ATOM 924 N N . VAL A 1 126 ? 4.285 -26.016 -4.848 1 95.06 126 VAL A N 1
ATOM 925 C CA . VAL A 1 126 ? 4.68 -25.25 -3.66 1 95.06 126 VAL A CA 1
ATOM 926 C C . VAL A 1 126 ? 6.203 -25.156 -3.596 1 95.06 126 VAL A C 1
ATOM 928 O O . VAL A 1 126 ? 6.895 -26.172 -3.492 1 95.06 126 VAL A O 1
ATOM 931 N N . ILE A 1 127 ? 6.684 -23.969 -3.748 1 94.56 127 ILE A N 1
ATOM 932 C CA . ILE A 1 127 ? 8.117 -23.703 -3.641 1 94.56 127 ILE A CA 1
ATOM 933 C C . ILE A 1 127 ? 8.367 -22.219 -3.459 1 94.56 127 ILE A C 1
ATOM 935 O O . ILE A 1 127 ? 7.637 -21.391 -4.012 1 94.56 127 ILE A O 1
ATOM 939 N N . ALA A 1 128 ? 9.234 -21.906 -2.586 1 92.31 128 ALA A N 1
ATOM 940 C CA . ALA A 1 128 ? 9.758 -20.547 -2.48 1 92.31 128 ALA A CA 1
ATOM 941 C C . ALA A 1 128 ? 11.117 -20.422 -3.148 1 92.31 128 ALA A C 1
ATOM 943 O O . ALA A 1 128 ? 12.141 -20.812 -2.57 1 92.31 128 ALA A O 1
ATOM 944 N N . ALA A 1 129 ? 11.062 -19.891 -4.355 1 93.5 129 ALA A N 1
ATOM 945 C CA . ALA A 1 129 ? 12.305 -19.781 -5.125 1 93.5 129 ALA A CA 1
ATOM 946 C C . ALA A 1 129 ? 12.352 -18.469 -5.91 1 93.5 129 ALA A C 1
ATOM 948 O O . ALA A 1 129 ? 11.312 -17.891 -6.223 1 93.5 129 ALA A O 1
ATOM 949 N N . THR A 1 130 ? 13.547 -18.031 -6.176 1 92.31 130 THR A N 1
ATOM 950 C CA . THR A 1 130 ? 13.781 -16.828 -6.961 1 92.31 130 THR A CA 1
ATOM 951 C C . THR A 1 130 ? 15.039 -16.984 -7.816 1 92.31 130 THR A C 1
ATOM 953 O O . THR A 1 130 ? 15.711 -18.016 -7.762 1 92.31 130 THR A O 1
ATOM 956 N N . LEU A 1 131 ? 15.211 -16.047 -8.742 1 92.5 131 LEU A N 1
ATOM 957 C CA . LEU A 1 131 ? 16.469 -15.922 -9.461 1 92.5 131 LEU A CA 1
ATOM 958 C C . LEU A 1 131 ? 17.344 -14.828 -8.844 1 92.5 131 LEU A C 1
ATOM 960 O O . LEU A 1 131 ? 16.859 -13.727 -8.57 1 92.5 131 LEU A O 1
ATOM 964 N N . ASP A 1 132 ? 18.562 -15.117 -8.57 1 93.75 132 ASP A N 1
ATOM 965 C CA . ASP A 1 132 ? 19.453 -14.078 -8.062 1 93.75 132 ASP A CA 1
ATOM 966 C C . ASP A 1 132 ? 19.969 -13.203 -9.195 1 93.75 132 ASP A C 1
ATOM 968 O O . ASP A 1 132 ? 19.484 -13.273 -10.32 1 93.75 132 ASP A O 1
ATOM 972 N N . ALA A 1 133 ? 20.953 -12.352 -8.977 1 91.5 133 ALA A N 1
ATOM 973 C CA . ALA A 1 133 ? 21.469 -11.367 -9.93 1 91.5 133 ALA A CA 1
ATOM 974 C C . ALA A 1 133 ? 22.109 -12.055 -11.133 1 91.5 133 ALA A C 1
ATOM 976 O O . ALA A 1 133 ? 22.125 -11.508 -12.242 1 91.5 133 ALA A O 1
ATOM 977 N N . GLN A 1 134 ? 22.625 -13.188 -10.922 1 93 134 GLN A N 1
ATOM 978 C CA . GLN A 1 134 ? 23.266 -13.945 -11.992 1 93 134 GLN A CA 1
ATOM 979 C C . GLN A 1 134 ? 22.266 -14.883 -12.672 1 93 134 GLN A C 1
ATOM 981 O O . GLN A 1 134 ? 22.656 -15.688 -13.523 1 93 134 GLN A O 1
ATOM 986 N N . ARG A 1 135 ? 21.031 -14.828 -12.211 1 92.44 135 ARG A N 1
ATOM 987 C CA . ARG A 1 135 ? 19.922 -15.625 -12.742 1 92.44 135 ARG A CA 1
ATOM 988 C C . ARG A 1 135 ? 20.078 -17.094 -12.367 1 92.44 135 ARG A C 1
ATOM 990 O O . ARG A 1 135 ? 19.75 -17.984 -13.156 1 92.44 135 ARG A O 1
ATOM 997 N N . HIS A 1 136 ? 20.719 -17.312 -11.211 1 96.31 136 HIS A N 1
ATOM 998 C CA . HIS A 1 136 ? 20.719 -18.625 -10.586 1 96.31 136 HIS A CA 1
ATOM 999 C C . HIS A 1 136 ? 19.453 -18.859 -9.781 1 96.31 136 HIS A C 1
ATOM 1001 O O . HIS A 1 136 ? 18.906 -17.922 -9.195 1 96.31 136 HIS A O 1
ATOM 1007 N N . VAL A 1 137 ? 19.047 -20.125 -9.75 1 96.94 137 VAL A N 1
ATOM 1008 C CA . VAL A 1 137 ? 17.875 -20.469 -8.961 1 96.94 137 VAL A CA 1
ATOM 1009 C C . VAL A 1 137 ? 18.25 -20.562 -7.488 1 96.94 137 VAL A C 1
ATOM 1011 O O . VAL A 1 137 ? 19.188 -21.297 -7.125 1 96.94 137 VAL A O 1
ATOM 1014 N N . VAL A 1 138 ? 17.531 -19.812 -6.68 1 97.19 138 VAL A N 1
ATOM 1015 C CA . VAL A 1 138 ? 17.766 -19.859 -5.238 1 97.19 138 VAL A CA 1
ATOM 1016 C C . VAL A 1 138 ? 16.469 -20.266 -4.527 1 97.19 138 VAL A C 1
ATOM 1018 O O . VAL A 1 138 ? 15.469 -19.531 -4.598 1 97.19 138 VAL A O 1
ATOM 1021 N N . GLN A 1 139 ? 16.469 -21.375 -3.883 1 96.19 139 GLN A N 1
ATOM 1022 C CA . GLN A 1 139 ? 15.328 -21.781 -3.066 1 96.19 139 GLN A CA 1
ATOM 1023 C C . GLN A 1 139 ? 15.406 -21.172 -1.673 1 96.19 139 GLN A C 1
ATOM 1025 O O . GLN A 1 139 ? 16.406 -21.312 -0.974 1 96.19 139 GLN A O 1
ATOM 1030 N N . LEU A 1 140 ? 14.367 -20.609 -1.244 1 93.19 140 LEU A N 1
ATOM 1031 C CA . LEU A 1 140 ? 14.367 -19.781 -0.046 1 93.19 140 LEU A CA 1
ATOM 1032 C C . LEU A 1 140 ? 13.898 -20.578 1.166 1 93.19 140 LEU A C 1
ATOM 1034 O O . LEU A 1 140 ? 14.164 -20.188 2.309 1 93.19 140 LEU A O 1
ATOM 1038 N N . ALA A 1 141 ? 13.148 -21.594 0.984 1 91.81 141 ALA A N 1
ATOM 1039 C CA . ALA A 1 141 ? 12.617 -22.469 2.027 1 91.81 141 ALA A CA 1
ATOM 1040 C C . ALA A 1 141 ? 12.625 -23.938 1.579 1 91.81 141 ALA A C 1
ATOM 1042 O O . ALA A 1 141 ? 12.625 -24.219 0.38 1 91.81 141 ALA A O 1
ATOM 1043 N N . PRO A 1 142 ? 12.586 -24.797 2.484 1 93.81 142 PRO A N 1
ATOM 1044 C CA . PRO A 1 142 ? 12.766 -26.203 2.127 1 93.81 142 PRO A CA 1
ATOM 1045 C C . PRO A 1 142 ? 11.555 -26.797 1.411 1 93.81 142 PRO A C 1
ATOM 1047 O O . PRO A 1 142 ? 11.688 -27.75 0.649 1 93.81 142 PRO A O 1
ATOM 1050 N N . MET A 1 143 ? 10.484 -26.25 1.618 1 93.56 143 MET A N 1
ATOM 1051 C CA . MET A 1 143 ? 9.266 -26.828 1.047 1 93.56 143 MET A CA 1
ATOM 1052 C C . MET A 1 143 ? 9.32 -26.797 -0.477 1 93.56 143 MET A C 1
ATOM 1054 O O . MET A 1 143 ? 9.672 -25.781 -1.077 1 93.56 143 MET A O 1
ATOM 1058 N N . ASN A 1 144 ? 9.047 -27.922 -1.098 1 96 144 ASN A N 1
ATOM 1059 C CA . ASN A 1 144 ? 8.977 -28.094 -2.547 1 96 144 ASN A CA 1
ATOM 1060 C C . ASN A 1 144 ? 8.117 -29.297 -2.932 1 96 144 ASN A C 1
ATOM 1062 O O . ASN A 1 144 ? 8.344 -30.406 -2.438 1 96 144 ASN A O 1
ATOM 1066 N N . ALA A 1 145 ? 7.129 -29.078 -3.693 1 97.69 145 ALA A N 1
ATOM 1067 C CA . ALA A 1 145 ? 6.23 -30.172 -4.062 1 97.69 145 ALA A CA 1
ATOM 1068 C C . ALA A 1 145 ? 5.457 -29.844 -5.336 1 97.69 145 ALA A C 1
ATOM 1070 O O . ALA A 1 145 ? 5.203 -28.672 -5.625 1 97.69 145 ALA A O 1
ATOM 1071 N N . ILE A 1 146 ? 5.137 -30.844 -6.086 1 98.06 146 ILE A N 1
ATOM 1072 C CA . ILE A 1 146 ? 4.18 -30.766 -7.188 1 98.06 146 ILE A CA 1
ATOM 1073 C C . ILE A 1 146 ? 2.975 -31.656 -6.879 1 98.06 146 ILE A C 1
ATOM 1075 O O . ILE A 1 146 ? 3.129 -32.812 -6.477 1 98.06 146 ILE A O 1
ATOM 1079 N N . THR A 1 147 ? 1.851 -31.109 -6.988 1 98.38 147 THR A N 1
ATOM 1080 C CA . THR A 1 147 ? 0.592 -31.844 -6.883 1 98.38 147 THR A CA 1
ATOM 1081 C C . THR A 1 147 ? -0.199 -31.734 -8.188 1 98.38 147 THR A C 1
ATOM 1083 O O . THR A 1 147 ? -0.288 -30.672 -8.789 1 98.38 147 THR A O 1
ATOM 1086 N N . PHE A 1 148 ? -0.707 -32.875 -8.688 1 98.56 148 PHE A N 1
ATOM 1087 C CA . PHE A 1 148 ? -1.383 -32.875 -9.984 1 98.56 148 PHE A CA 1
ATOM 1088 C C . PHE A 1 148 ? -2.377 -34 -10.086 1 98.56 148 PHE A C 1
ATOM 1090 O O . PHE A 1 148 ? -2.354 -34.938 -9.273 1 98.56 148 PHE A O 1
ATOM 1097 N N . GLY A 1 149 ? -3.279 -33.906 -11.055 1 98.5 149 GLY A N 1
ATOM 1098 C CA . GLY A 1 149 ? -4.277 -34.938 -11.258 1 98.5 149 GLY A CA 1
ATOM 1099 C C . GLY A 1 149 ? -5.262 -34.625 -12.367 1 98.5 149 GLY A C 1
ATOM 1100 O O . GLY A 1 149 ? -5.207 -33.531 -12.953 1 98.5 149 GLY A O 1
ATOM 1101 N N . GLU A 1 150 ? -6.133 -35.656 -12.633 1 97.69 150 GLU A N 1
ATOM 1102 C CA . GLU A 1 150 ? -7.215 -35.438 -13.594 1 97.69 150 GLU A CA 1
ATOM 1103 C C . GLU A 1 150 ? -8.234 -34.438 -13.062 1 97.69 150 GLU A C 1
ATOM 1105 O O . GLU A 1 150 ? -8.68 -34.531 -11.922 1 97.69 150 GLU A O 1
ATOM 1110 N N . ARG A 1 151 ? -8.656 -33.5 -13.898 1 97.38 151 ARG A N 1
ATOM 1111 C CA . ARG A 1 151 ? -9.531 -32.438 -13.453 1 97.38 151 ARG A CA 1
ATOM 1112 C C . ARG A 1 151 ? -10.938 -32.938 -13.164 1 97.38 151 ARG A C 1
ATOM 1114 O O . ARG A 1 151 ? -11.688 -32.344 -12.406 1 97.38 151 ARG A O 1
ATOM 1121 N N . ASP A 1 152 ? -11.258 -34.094 -13.75 1 95 152 ASP A N 1
ATOM 1122 C CA . ASP A 1 152 ? -12.562 -34.688 -13.508 1 95 152 ASP A CA 1
ATOM 1123 C C . ASP A 1 152 ? -12.508 -35.656 -12.328 1 95 152 ASP A C 1
ATOM 1125 O O . ASP A 1 152 ? -13.5 -36.312 -12 1 95 152 ASP A O 1
ATOM 1129 N N . GLY A 1 153 ? -11.336 -35.812 -11.734 1 92.94 153 GLY A N 1
ATOM 1130 C CA . GLY A 1 153 ? -11.195 -36.625 -10.539 1 92.94 153 GLY A CA 1
ATOM 1131 C C . GLY A 1 153 ? -10.656 -38 -10.836 1 92.94 153 GLY A C 1
ATOM 1132 O O . GLY A 1 153 ? -10.555 -38.406 -11.992 1 92.94 153 GLY A O 1
ATOM 1133 N N . GLY A 1 154 ? -10.188 -38.625 -9.75 1 88.88 154 GLY A N 1
ATOM 1134 C CA . GLY A 1 154 ? -9.68 -39.969 -9.867 1 88.88 154 GLY A CA 1
ATOM 1135 C C . GLY A 1 154 ? -8.188 -40.031 -10.133 1 88.88 154 GLY A C 1
ATOM 1136 O O . GLY A 1 154 ? -7.535 -39 -10.266 1 88.88 154 GLY A O 1
ATOM 1137 N N . LEU A 1 155 ? -7.691 -41.281 -10.117 1 92.81 155 LEU A N 1
ATOM 1138 C CA . LEU A 1 155 ? -6.285 -41.531 -10.398 1 92.81 155 LEU A CA 1
ATOM 1139 C C . LEU A 1 155 ? -6.133 -42.438 -11.633 1 92.81 155 LEU A C 1
ATOM 1141 O O . LEU A 1 155 ? -6.195 -43.656 -11.531 1 92.81 155 LEU A O 1
ATOM 1145 N N . SER A 1 156 ? -5.867 -41.781 -12.75 1 93.5 156 SER A N 1
ATOM 1146 C CA . SER A 1 156 ? -5.727 -42.5 -14.008 1 93.5 156 SER A CA 1
ATOM 1147 C C . SER A 1 156 ? -4.344 -43.125 -14.133 1 93.5 156 SER A C 1
ATOM 1149 O O . SER A 1 156 ? -3.424 -42.781 -13.391 1 93.5 156 SER A O 1
ATOM 1151 N N . ASP A 1 157 ? -4.254 -44.031 -15.023 1 93.5 157 ASP A N 1
ATOM 1152 C CA . ASP A 1 157 ? -2.961 -44.656 -15.305 1 93.5 157 ASP A CA 1
ATOM 1153 C C . ASP A 1 157 ? -1.955 -43.625 -15.812 1 93.5 157 ASP A C 1
ATOM 1155 O O . ASP A 1 157 ? -0.76 -43.719 -15.523 1 93.5 157 ASP A O 1
ATOM 1159 N N . HIS A 1 158 ? -2.451 -42.781 -16.516 1 92.31 158 HIS A N 1
ATOM 1160 C CA . HIS A 1 158 ? -1.6 -41.719 -17.047 1 92.31 158 HIS A CA 1
ATOM 1161 C C . HIS A 1 158 ? -1.007 -40.875 -15.93 1 92.31 158 HIS A C 1
ATOM 1163 O O . HIS A 1 158 ? 0.189 -40.562 -15.945 1 92.31 158 HIS A O 1
ATOM 1169 N N . VAL A 1 159 ? -1.804 -40.469 -14.969 1 96.56 159 VAL A N 1
ATOM 1170 C CA . VAL A 1 159 ? -1.348 -39.75 -13.805 1 96.56 159 VAL A CA 1
ATOM 1171 C C . VAL A 1 159 ? -0.326 -40.562 -13.023 1 96.56 159 VAL A C 1
ATOM 1173 O O . VAL A 1 159 ? 0.689 -40.031 -12.562 1 96.56 159 VAL A O 1
ATOM 1176 N N . GLY A 1 160 ? -0.613 -41.781 -12.906 1 96.62 160 GLY A N 1
ATOM 1177 C CA . GLY A 1 160 ? 0.345 -42.688 -12.273 1 96.62 160 GLY A CA 1
ATOM 1178 C C . GLY A 1 160 ? 1.681 -42.719 -12.984 1 96.62 160 GLY A C 1
ATOM 1179 O O . GLY A 1 160 ? 2.734 -42.719 -12.352 1 96.62 160 GLY A O 1
ATOM 1180 N N . ALA A 1 161 ? 1.603 -42.812 -14.297 1 96.75 161 ALA A N 1
ATOM 1181 C CA . ALA A 1 161 ? 2.82 -42.875 -15.102 1 96.75 161 ALA A CA 1
ATOM 1182 C C . ALA A 1 161 ? 3.635 -41.594 -14.922 1 96.75 161 ALA A C 1
ATOM 1184 O O . ALA A 1 161 ? 4.863 -41.625 -14.812 1 96.75 161 ALA A O 1
ATOM 1185 N N . ILE A 1 162 ? 2.99 -40.5 -14.852 1 97.31 162 ILE A N 1
ATOM 1186 C CA . ILE A 1 162 ? 3.654 -39.219 -14.648 1 97.31 162 ILE A CA 1
ATOM 1187 C C . ILE A 1 162 ? 4.273 -39.188 -13.25 1 97.31 162 ILE A C 1
ATOM 1189 O O . ILE A 1 162 ? 5.414 -38.719 -13.086 1 97.31 162 ILE A O 1
ATOM 1193 N N . ALA A 1 163 ? 3.543 -39.625 -12.281 1 97.75 163 ALA A N 1
ATOM 1194 C CA . ALA A 1 163 ? 4.043 -39.656 -10.906 1 97.75 163 ALA A CA 1
ATOM 1195 C C . ALA A 1 163 ? 5.328 -40.469 -10.812 1 97.75 163 ALA A C 1
ATOM 1197 O O . ALA A 1 163 ? 6.27 -40.094 -10.117 1 97.75 163 ALA A O 1
ATOM 1198 N N . ARG A 1 164 ? 5.324 -41.562 -11.5 1 96.69 164 ARG A N 1
ATOM 1199 C CA . ARG A 1 164 ? 6.516 -42.406 -11.508 1 96.69 164 ARG A CA 1
ATOM 1200 C C . ARG A 1 164 ? 7.684 -41.688 -12.18 1 96.69 164 ARG A C 1
ATOM 1202 O O . ARG A 1 164 ? 8.82 -41.781 -11.711 1 96.69 164 ARG A O 1
ATOM 1209 N N . THR A 1 165 ? 7.348 -41.062 -13.203 1 96.75 165 THR A N 1
ATOM 1210 C CA . THR A 1 165 ? 8.375 -40.375 -13.945 1 96.75 165 THR A CA 1
ATOM 1211 C C . THR A 1 165 ? 8.969 -39.219 -13.117 1 96.75 165 THR A C 1
ATOM 1213 O O . THR A 1 165 ? 10.188 -39.031 -13.086 1 96.75 165 THR A O 1
ATOM 1216 N N . LEU A 1 166 ? 8.125 -38.438 -12.414 1 97.44 166 LEU A N 1
ATOM 1217 C CA . LEU A 1 166 ? 8.57 -37.312 -11.617 1 97.44 166 LEU A CA 1
ATOM 1218 C C . LEU A 1 166 ? 9.188 -37.781 -10.297 1 97.44 166 LEU A C 1
ATOM 1220 O O . LEU A 1 166 ? 9.961 -37.031 -9.68 1 97.44 166 LEU A O 1
ATOM 1224 N N . GLY A 1 167 ? 8.836 -38.938 -9.898 1 95.62 167 GLY A N 1
ATOM 1225 C CA . GLY A 1 167 ? 9.234 -39.469 -8.609 1 95.62 167 GLY A CA 1
ATOM 1226 C C . GLY A 1 167 ? 10.719 -39.781 -8.516 1 95.62 167 GLY A C 1
ATOM 1227 O O . GLY A 1 167 ? 11.375 -40.031 -9.523 1 95.62 167 GLY A O 1
ATOM 1228 N N . GLY A 1 168 ? 11.258 -39.75 -7.227 1 91.38 168 GLY A N 1
ATOM 1229 C CA . GLY A 1 168 ? 12.664 -40.031 -6.977 1 91.38 168 GLY A CA 1
ATOM 1230 C C . GLY A 1 168 ? 13.508 -38.75 -6.93 1 91.38 168 GLY A C 1
ATOM 1231 O O . GLY A 1 168 ? 14.695 -38.812 -6.602 1 91.38 168 GLY A O 1
ATOM 1232 N N . SER A 1 169 ? 12.938 -37.688 -7.191 1 88.62 169 SER A N 1
ATOM 1233 C CA . SER A 1 169 ? 13.609 -36.375 -7.156 1 88.62 169 SER A CA 1
ATOM 1234 C C . SER A 1 169 ? 13.609 -35.781 -5.75 1 88.62 169 SER A C 1
ATOM 1236 O O . SER A 1 169 ? 13.109 -36.406 -4.812 1 88.62 169 SER A O 1
ATOM 1238 N N . SER A 1 170 ? 14.211 -34.656 -5.562 1 91.25 170 SER A N 1
ATOM 1239 C CA . SER A 1 170 ? 14.375 -34 -4.266 1 91.25 170 SER A CA 1
ATOM 1240 C C . SER A 1 170 ? 13.133 -33.219 -3.881 1 91.25 170 SER A C 1
ATOM 1242 O O . SER A 1 170 ? 13.156 -32.438 -2.916 1 91.25 170 SER A O 1
ATOM 1244 N N . PHE A 1 171 ? 12.055 -33.344 -4.695 1 96.06 171 PHE A N 1
ATOM 1245 C CA . PHE A 1 171 ? 10.805 -32.688 -4.34 1 96.06 171 PHE A CA 1
ATOM 1246 C C . PHE A 1 171 ? 9.672 -33.688 -4.215 1 96.06 171 PHE A C 1
ATOM 1248 O O . PHE A 1 171 ? 9.781 -34.812 -4.715 1 96.06 171 PHE A O 1
ATOM 1255 N N . GLU A 1 172 ? 8.68 -33.312 -3.506 1 97.31 172 GLU A N 1
ATOM 1256 C CA . GLU A 1 172 ? 7.539 -34.188 -3.291 1 97.31 172 GLU A CA 1
ATOM 1257 C C . GLU A 1 172 ? 6.633 -34.219 -4.52 1 97.31 172 GLU A C 1
ATOM 1259 O O . GLU A 1 172 ? 6.383 -33.188 -5.145 1 97.31 172 GLU A O 1
ATOM 1264 N N . VAL A 1 173 ? 6.219 -35.406 -4.895 1 98.06 173 VAL A N 1
ATOM 1265 C CA . VAL A 1 173 ? 5.289 -35.625 -5.996 1 98.06 173 VAL A CA 1
ATOM 1266 C C . VAL A 1 173 ? 3.977 -36.188 -5.461 1 98.06 173 VAL A C 1
ATOM 1268 O O . VAL A 1 173 ? 3.957 -37.281 -4.875 1 98.06 173 VAL A O 1
ATOM 1271 N N . ASN A 1 174 ? 2.918 -35.469 -5.676 1 98.06 174 ASN A N 1
ATOM 1272 C CA . ASN A 1 174 ? 1.64 -35.844 -5.078 1 98.06 174 ASN A CA 1
ATOM 1273 C C . ASN A 1 174 ? 0.549 -36 -6.133 1 98.06 174 ASN A C 1
ATOM 1275 O O . ASN A 1 174 ? -0.103 -35.031 -6.504 1 98.06 174 ASN A O 1
ATOM 1279 N N . PRO A 1 175 ? 0.338 -37.25 -6.641 1 98.06 175 PRO A N 1
ATOM 1280 C CA . PRO A 1 175 ? -0.879 -37.438 -7.434 1 98.06 175 PRO A CA 1
ATOM 1281 C C . PRO A 1 175 ? -2.152 -37.219 -6.613 1 98.06 175 PRO A C 1
ATOM 1283 O O . PRO A 1 175 ? -2.23 -37.688 -5.469 1 98.06 175 PRO A O 1
ATOM 1286 N N . SER A 1 176 ? -3.088 -36.531 -7.156 1 98.12 176 SER A N 1
ATOM 1287 C CA . SER A 1 176 ? -4.293 -36.188 -6.414 1 98.12 176 SER A CA 1
ATOM 1288 C C . SER A 1 176 ? -5.551 -36.625 -7.152 1 98.12 176 SER A C 1
ATOM 1290 O O . SER A 1 176 ? -5.684 -36.406 -8.352 1 98.12 176 SER A O 1
ATOM 1292 N N . ALA A 1 177 ? -6.5 -37.219 -6.41 1 97.75 177 ALA A N 1
ATOM 1293 C CA . ALA A 1 177 ? -7.801 -37.594 -6.961 1 97.75 177 ALA A CA 1
ATOM 1294 C C . ALA A 1 177 ? -8.766 -36.406 -6.914 1 97.75 177 ALA A C 1
ATOM 1296 O O . ALA A 1 177 ? -9.859 -36.469 -7.492 1 97.75 177 ALA A O 1
ATOM 1297 N N . GLU A 1 178 ? -8.367 -35.344 -6.219 1 97.88 178 G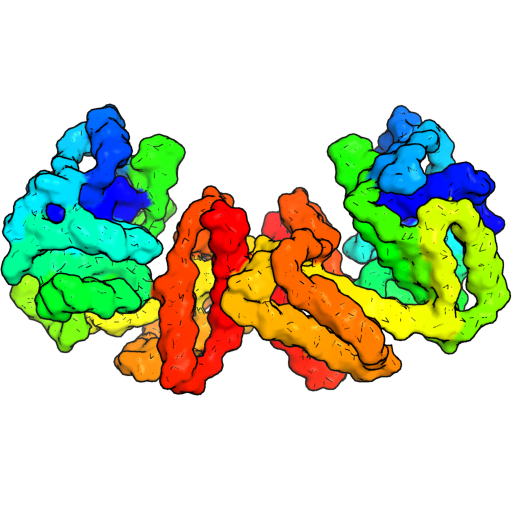LU A N 1
ATOM 1298 C CA . GLU A 1 178 ? -9.203 -34.156 -6.051 1 97.88 178 GLU A CA 1
ATOM 1299 C C . GLU A 1 178 ? -8.406 -32.906 -6.328 1 97.88 178 GLU A C 1
ATOM 1301 O O . GLU A 1 178 ? -8.461 -31.938 -5.547 1 97.88 178 GLU A O 1
ATOM 1306 N N . ILE A 1 179 ? -7.77 -32.875 -7.453 1 98.19 179 ILE A N 1
ATOM 1307 C CA . ILE A 1 179 ? -6.781 -31.844 -7.754 1 98.19 179 ILE A CA 1
ATOM 1308 C C . ILE A 1 179 ? -7.461 -30.484 -7.816 1 98.19 179 ILE A C 1
ATOM 1310 O O . ILE A 1 179 ? -6.895 -29.484 -7.375 1 98.19 179 ILE A O 1
ATOM 1314 N N . MET A 1 180 ? -8.688 -30.391 -8.297 1 98.31 180 MET A N 1
ATOM 1315 C CA . MET A 1 180 ? -9.367 -29.109 -8.406 1 98.31 180 MET A CA 1
ATOM 1316 C C . MET A 1 180 ? -9.625 -28.516 -7.027 1 98.31 180 MET A C 1
ATOM 1318 O O . MET A 1 180 ? -9.445 -27.312 -6.82 1 98.31 180 MET A O 1
ATOM 1322 N N . GLN A 1 181 ? -10 -29.391 -6.082 1 98.44 181 GLN A N 1
ATOM 1323 C CA . GLN A 1 181 ? -10.203 -28.953 -4.703 1 98.44 181 GLN A CA 1
ATOM 1324 C C . GLN A 1 181 ? -8.906 -28.406 -4.113 1 98.44 181 GLN A C 1
ATOM 1326 O O . GLN A 1 181 ? -8.922 -27.344 -3.473 1 98.44 181 GLN A O 1
ATOM 1331 N N . GLU A 1 182 ? -7.848 -29.078 -4.371 1 98.12 182 GLU A N 1
ATOM 1332 C CA . GLU A 1 182 ? -6.555 -28.688 -3.824 1 98.12 182 GLU A CA 1
ATOM 1333 C C . GLU A 1 182 ? -6.07 -27.375 -4.453 1 98.12 182 GLU A C 1
ATOM 1335 O O . GLU A 1 182 ? -5.488 -26.531 -3.771 1 98.12 182 GLU A O 1
ATOM 1340 N N . MET A 1 183 ? -6.34 -27.266 -5.703 1 98.56 183 MET A N 1
ATOM 1341 C CA . MET A 1 183 ? -5.949 -26.047 -6.398 1 98.56 183 MET A CA 1
ATOM 1342 C C . MET A 1 183 ? -6.742 -24.844 -5.875 1 98.56 183 MET A C 1
ATOM 1344 O O . MET A 1 183 ? -6.184 -23.766 -5.676 1 98.56 183 MET A O 1
ATOM 1348 N N . TRP A 1 184 ? -8.016 -25 -5.633 1 98.62 184 TRP A N 1
ATOM 1349 C CA . TRP A 1 184 ? -8.836 -23.922 -5.082 1 98.62 184 TRP A CA 1
ATOM 1350 C C . TRP A 1 184 ? -8.375 -23.547 -3.676 1 98.62 184 TRP A C 1
ATOM 1352 O O . TRP A 1 184 ? -8.289 -22.375 -3.336 1 98.62 184 TRP A O 1
ATOM 1362 N N . GLU A 1 185 ? -8.109 -24.578 -2.898 1 98.62 185 GLU A N 1
ATOM 1363 C CA . GLU A 1 185 ? -7.629 -24.328 -1.542 1 98.62 185 GLU A CA 1
ATOM 1364 C C . GLU A 1 185 ? -6.301 -23.578 -1.554 1 98.62 185 GLU A C 1
ATOM 1366 O O . GLU A 1 185 ? -6.121 -22.609 -0.81 1 98.62 185 GLU A O 1
ATOM 1371 N N . LYS A 1 186 ? -5.41 -23.969 -2.416 1 98.19 186 LYS A N 1
ATOM 1372 C CA . LYS A 1 186 ? -4.16 -23.219 -2.561 1 98.19 186 LYS A CA 1
ATOM 1373 C C . LYS A 1 186 ? -4.426 -21.781 -2.971 1 98.19 186 LYS A C 1
ATOM 1375 O O . LYS A 1 186 ? -3.773 -20.859 -2.473 1 98.19 186 LYS A O 1
ATOM 1380 N N . TRP A 1 187 ? -5.359 -21.625 -3.879 1 98.38 187 TRP A N 1
ATOM 1381 C CA . TRP A 1 187 ? -5.676 -20.281 -4.371 1 98.38 187 TRP A CA 1
ATOM 1382 C C . TRP A 1 187 ? -6.242 -19.422 -3.256 1 98.38 187 TRP A C 1
ATOM 1384 O O . TRP A 1 187 ? -5.902 -18.234 -3.148 1 98.38 187 TRP A O 1
ATOM 1394 N N . VAL A 1 188 ? -7.082 -19.984 -2.383 1 98.69 188 VAL A N 1
ATOM 1395 C CA . VAL A 1 188 ? -7.633 -19.266 -1.238 1 98.69 188 VAL A CA 1
ATOM 1396 C C . VAL A 1 188 ? -6.496 -18.766 -0.353 1 98.69 188 VAL A C 1
ATOM 1398 O O . VAL A 1 188 ? -6.453 -17.578 -0.003 1 98.69 188 VAL A O 1
ATOM 1401 N N . PHE A 1 189 ? -5.578 -19.641 -0.072 1 98.44 189 PHE A N 1
ATOM 1402 C CA . PHE A 1 189 ? -4.469 -19.266 0.8 1 98.44 189 PHE A CA 1
ATOM 1403 C C . PHE A 1 189 ? -3.551 -18.266 0.112 1 98.44 189 PHE A C 1
ATOM 1405 O O . PHE A 1 189 ? -3.236 -17.219 0.675 1 98.44 189 PHE A O 1
ATOM 1412 N N . LEU A 1 190 ? -3.18 -18.578 -1.06 1 97.69 190 LEU A N 1
ATOM 1413 C CA . LEU A 1 190 ? -2.189 -17.797 -1.799 1 97.69 190 LEU A CA 1
ATOM 1414 C C . LEU A 1 190 ? -2.705 -16.391 -2.08 1 97.69 190 LEU A C 1
ATOM 1416 O O . LEU A 1 190 ? -1.984 -15.414 -1.88 1 97.69 190 LEU A O 1
ATOM 1420 N N . ALA A 1 191 ? -3.914 -16.281 -2.541 1 98.62 191 ALA A N 1
ATOM 1421 C CA . ALA A 1 191 ? -4.48 -14.977 -2.887 1 98.62 191 ALA A CA 1
ATOM 1422 C C . ALA A 1 191 ? -4.695 -14.125 -1.639 1 98.62 191 ALA A C 1
ATOM 1424 O O . ALA A 1 191 ? -4.539 -12.906 -1.679 1 98.62 191 ALA A O 1
ATOM 1425 N N . SER A 1 192 ? -5.113 -14.812 -0.537 1 98.81 192 SER A N 1
ATOM 1426 C CA . SER A 1 192 ? -5.258 -14.086 0.721 1 98.81 192 SER A CA 1
ATOM 1427 C C . SER A 1 192 ? -3.922 -13.516 1.185 1 98.81 192 SER A C 1
ATOM 1429 O O . SER A 1 192 ? -3.84 -12.344 1.555 1 98.81 192 SER A O 1
ATOM 1431 N N . LEU A 1 193 ? -2.912 -14.344 1.13 1 98.5 193 LEU A N 1
ATOM 1432 C CA . LEU A 1 193 ? -1.578 -13.938 1.555 1 98.5 193 LEU A CA 1
ATOM 1433 C C . LEU A 1 193 ? -1.026 -12.852 0.639 1 98.5 193 LEU A C 1
ATOM 1435 O O . LEU A 1 193 ? -0.588 -11.797 1.11 1 98.5 193 LEU A O 1
ATOM 1439 N N . ALA A 1 194 ? -1.06 -13.094 -0.647 1 98.38 194 ALA A N 1
ATOM 1440 C CA . ALA A 1 194 ? -0.494 -12.172 -1.634 1 98.38 194 ALA A CA 1
ATOM 1441 C C . ALA A 1 194 ? -1.235 -10.844 -1.633 1 98.38 194 ALA A C 1
ATOM 1443 O O . ALA A 1 194 ? -0.612 -9.773 -1.639 1 98.38 194 ALA A O 1
ATOM 1444 N N . GLY A 1 195 ? -2.574 -10.938 -1.644 1 98.75 195 GLY A N 1
ATOM 1445 C CA . GLY A 1 195 ? -3.363 -9.711 -1.631 1 98.75 195 GLY A CA 1
ATOM 1446 C C . GLY A 1 195 ? -3.121 -8.859 -0.402 1 98.75 195 GLY A C 1
ATOM 1447 O O . GLY A 1 195 ? -2.92 -7.645 -0.513 1 98.75 195 GLY A O 1
ATOM 1448 N N . SER A 1 196 ? -3.123 -9.477 0.76 1 98.81 196 SER A N 1
ATOM 1449 C CA . SER A 1 196 ? -3.01 -8.742 2.018 1 98.81 196 SER A CA 1
ATOM 1450 C C . SER A 1 196 ? -1.611 -8.164 2.195 1 98.81 196 SER A C 1
ATOM 1452 O O . SER A 1 196 ? -1.46 -6.98 2.51 1 98.81 196 SER A O 1
ATOM 1454 N N . THR A 1 197 ? -0.598 -8.969 1.987 1 98.75 197 THR A N 1
ATOM 1455 C CA . THR A 1 197 ? 0.761 -8.5 2.236 1 98.75 197 THR A CA 1
ATOM 1456 C C . THR A 1 197 ? 1.172 -7.457 1.2 1 98.75 197 THR A C 1
ATOM 1458 O O . THR A 1 197 ? 1.919 -6.527 1.511 1 98.75 197 THR A O 1
ATOM 1461 N N . SER A 1 198 ? 0.684 -7.605 -0.05 1 98.75 198 SER A N 1
ATOM 1462 C CA . SER A 1 198 ? 0.985 -6.609 -1.071 1 98.75 198 SER A CA 1
ATOM 1463 C C . SER A 1 198 ? 0.318 -5.273 -0.755 1 98.75 198 SER A C 1
ATOM 1465 O O . SER A 1 198 ? 0.969 -4.227 -0.779 1 98.75 198 SER A O 1
ATOM 1467 N N . LEU A 1 199 ? -0.974 -5.348 -0.417 1 98.81 199 LEU A N 1
ATOM 1468 C CA . LEU A 1 199 ? -1.707 -4.125 -0.105 1 98.81 199 LEU A CA 1
ATOM 1469 C C . LEU A 1 199 ? -1.097 -3.42 1.101 1 98.81 199 LEU A C 1
ATOM 1471 O O . LEU A 1 199 ? -0.908 -2.201 1.08 1 98.81 199 LEU A O 1
ATOM 1475 N N . MET A 1 200 ? -0.817 -4.203 2.131 1 98.81 200 MET A N 1
ATOM 1476 C CA . MET A 1 200 ? -0.364 -3.623 3.391 1 98.81 200 MET A CA 1
ATOM 1477 C C . MET A 1 200 ? 1.136 -3.348 3.355 1 98.81 200 MET A C 1
ATOM 1479 O O . MET A 1 200 ? 1.674 -2.703 4.258 1 98.81 200 MET A O 1
ATOM 1483 N N . ARG A 1 201 ? 1.824 -3.822 2.314 1 98.19 201 ARG A N 1
ATOM 1484 C CA . ARG A 1 201 ? 3.275 -3.707 2.207 1 98.19 201 ARG A CA 1
ATOM 1485 C C . ARG A 1 201 ? 3.959 -4.164 3.49 1 98.19 201 ARG A C 1
ATOM 1487 O O . ARG A 1 201 ? 4.828 -3.469 4.02 1 98.19 201 ARG A O 1
ATOM 1494 N N . ALA A 1 202 ? 3.574 -5.328 3.93 1 98.38 202 ALA A N 1
ATOM 1495 C CA . ALA A 1 202 ? 4.059 -5.824 5.215 1 98.38 202 ALA A CA 1
ATOM 1496 C C . ALA A 1 202 ? 3.877 -7.332 5.328 1 98.38 202 ALA A C 1
ATOM 1498 O O . ALA A 1 202 ? 3.016 -7.91 4.66 1 98.38 202 ALA A O 1
ATOM 1499 N N . ALA A 1 203 ? 4.707 -7.945 6.18 1 98.06 203 ALA A N 1
ATOM 1500 C CA . ALA A 1 203 ? 4.543 -9.359 6.504 1 98.06 203 ALA A CA 1
ATOM 1501 C C . ALA A 1 203 ? 3.332 -9.578 7.406 1 98.06 203 ALA A C 1
ATOM 1503 O O . ALA A 1 203 ? 2.797 -8.625 7.98 1 98.06 203 ALA A O 1
ATOM 1504 N N . VAL A 1 204 ? 2.938 -10.812 7.543 1 98.44 204 VAL A N 1
ATOM 1505 C CA . VAL A 1 204 ? 1.749 -11.219 8.289 1 98.44 204 VAL A CA 1
ATOM 1506 C C . VAL A 1 204 ? 1.827 -10.672 9.719 1 98.44 204 VAL A C 1
ATOM 1508 O O . VAL A 1 204 ? 0.876 -10.055 10.203 1 98.44 204 VAL A O 1
ATOM 1511 N N . GLY A 1 205 ? 2.932 -10.812 10.352 1 98.38 205 GLY A N 1
ATOM 1512 C CA . GLY A 1 205 ? 3.07 -10.359 11.727 1 98.38 205 GLY A CA 1
ATOM 1513 C C . GLY A 1 205 ? 2.848 -8.867 11.891 1 98.38 205 GLY A C 1
ATOM 1514 O O . GLY A 1 205 ? 2.203 -8.438 12.852 1 98.38 205 GLY A O 1
ATOM 1515 N N . ASP A 1 206 ? 3.379 -8.055 11 1 98.25 206 ASP A N 1
ATOM 1516 C CA . ASP A 1 206 ? 3.232 -6.602 11.062 1 98.25 206 ASP A CA 1
ATOM 1517 C C . ASP A 1 206 ? 1.788 -6.184 10.789 1 98.25 206 ASP A C 1
ATOM 1519 O O . ASP A 1 206 ? 1.287 -5.23 11.391 1 98.25 206 ASP A O 1
ATOM 1523 N N . ILE A 1 207 ? 1.107 -6.871 9.891 1 98.62 207 ILE A N 1
ATOM 1524 C CA . ILE A 1 207 ? -0.297 -6.594 9.602 1 98.62 207 ILE A CA 1
ATOM 1525 C C . ILE A 1 207 ? -1.139 -6.863 10.852 1 98.62 207 ILE A C 1
ATOM 1527 O O . ILE A 1 207 ? -1.982 -6.047 11.227 1 98.62 207 ILE A O 1
ATOM 1531 N N . LEU A 1 208 ? -0.827 -7.988 11.5 1 98.5 208 LEU A N 1
ATOM 1532 C CA . LEU A 1 208 ? -1.618 -8.398 12.656 1 98.5 208 LEU A CA 1
ATOM 1533 C C . LEU A 1 208 ? -1.395 -7.457 13.828 1 98.5 208 LEU A C 1
ATOM 1535 O O . LEU A 1 208 ? -2.273 -7.297 14.68 1 98.5 208 LEU A O 1
ATOM 1539 N N . ALA A 1 209 ? -0.235 -6.863 13.859 1 97.88 209 ALA A N 1
ATOM 1540 C CA . ALA A 1 209 ? 0.073 -5.93 14.938 1 97.88 209 ALA A CA 1
ATOM 1541 C C . ALA A 1 209 ? -0.636 -4.594 14.727 1 97.88 209 ALA A C 1
ATOM 1543 O O . ALA A 1 209 ? -0.753 -3.793 15.656 1 97.88 209 ALA A O 1
ATOM 1544 N N . ALA A 1 210 ? -1.062 -4.301 13.547 1 98.06 210 ALA A N 1
ATOM 1545 C CA . ALA A 1 210 ? -1.774 -3.062 13.234 1 98.06 210 ALA A CA 1
ATOM 1546 C C . ALA A 1 210 ? -3.256 -3.182 13.578 1 98.06 210 ALA A C 1
ATOM 1548 O O . ALA A 1 210 ? -3.85 -4.254 13.438 1 98.06 210 ALA A O 1
ATOM 1549 N N . PRO A 1 211 ? -3.883 -2.074 13.984 1 98 211 PRO A N 1
ATOM 1550 C CA . PRO A 1 211 ? -5.32 -2.115 14.266 1 98 211 PRO A CA 1
ATOM 1551 C C . PRO A 1 211 ? -6.141 -2.59 13.07 1 98 211 PRO A C 1
ATOM 1553 O O . PRO A 1 211 ? -5.945 -2.104 11.953 1 98 211 PRO A O 1
ATOM 1556 N N . GLY A 1 212 ? -6.961 -3.621 13.375 1 97.81 212 GLY A N 1
ATOM 1557 C CA . GLY A 1 212 ? -7.848 -4.117 12.336 1 97.81 212 GLY A CA 1
ATOM 1558 C C . GLY A 1 212 ? -7.184 -5.109 11.406 1 97.81 212 GLY A C 1
ATOM 1559 O O . GLY A 1 212 ? -7.816 -5.629 10.484 1 97.81 212 GLY A O 1
ATOM 1560 N N . GLY A 1 213 ? -5.879 -5.379 11.648 1 98.38 213 GLY A N 1
ATOM 1561 C CA . GLY A 1 213 ? -5.125 -6.254 10.758 1 98.38 213 GLY A CA 1
ATOM 1562 C C . GLY A 1 213 ? -5.723 -7.645 10.648 1 98.38 213 GLY A C 1
ATOM 1563 O O . GLY A 1 213 ? -5.898 -8.164 9.547 1 98.38 213 GLY A O 1
ATOM 1564 N N . ALA A 1 214 ? -6.07 -8.234 11.789 1 98.38 214 ALA A N 1
ATOM 1565 C CA . ALA A 1 214 ? -6.633 -9.578 11.812 1 98.38 214 ALA A CA 1
ATOM 1566 C C . ALA A 1 214 ? -7.98 -9.625 11.102 1 98.38 214 ALA A C 1
ATOM 1568 O O . ALA A 1 214 ? -8.258 -10.547 10.328 1 98.38 214 ALA A O 1
ATOM 1569 N N . ASP A 1 215 ? -8.781 -8.641 11.383 1 98.12 215 ASP A N 1
ATOM 1570 C CA . ASP A 1 215 ? -10.094 -8.555 10.75 1 98.12 215 ASP A CA 1
ATOM 1571 C C . ASP A 1 215 ? -9.961 -8.43 9.234 1 98.12 215 ASP A C 1
ATOM 1573 O O . ASP A 1 215 ? -10.742 -9.023 8.484 1 98.12 215 ASP A O 1
ATOM 1577 N N . PHE A 1 216 ? -9.031 -7.672 8.805 1 98.38 216 PHE A N 1
ATOM 1578 C CA . PHE A 1 216 ? -8.812 -7.504 7.375 1 98.38 216 PHE A CA 1
ATOM 1579 C C . PHE A 1 216 ? -8.414 -8.82 6.727 1 98.38 216 PHE A C 1
ATOM 1581 O O . PHE A 1 216 ? -9.008 -9.234 5.73 1 98.38 216 PHE A O 1
ATOM 1588 N N . MET A 1 217 ? -7.434 -9.484 7.336 1 98.31 217 MET A N 1
ATOM 1589 C CA . MET A 1 217 ? -6.93 -10.75 6.801 1 98.31 217 MET A CA 1
ATOM 1590 C C . MET A 1 217 ? -8.039 -11.797 6.73 1 98.31 217 MET A C 1
ATOM 1592 O O . MET A 1 217 ? -8.203 -12.461 5.703 1 98.31 217 MET A O 1
ATOM 1596 N N . LEU A 1 218 ? -8.773 -11.891 7.777 1 98.25 218 LEU A N 1
ATOM 1597 C CA . LEU A 1 218 ? -9.859 -12.867 7.828 1 98.25 218 LEU A CA 1
ATOM 1598 C C . LEU A 1 218 ? -10.945 -12.531 6.812 1 98.25 218 LEU A C 1
ATOM 1600 O O . LEU A 1 218 ? -11.531 -13.422 6.195 1 98.25 218 LEU A O 1
ATOM 1604 N N . GLY A 1 219 ? -11.188 -11.242 6.688 1 98.31 219 GLY A N 1
ATOM 1605 C CA . GLY A 1 219 ? -12.156 -10.82 5.695 1 98.31 219 GLY A CA 1
ATOM 1606 C C . GLY A 1 219 ? -11.773 -11.211 4.281 1 98.31 219 GLY A C 1
ATOM 1607 O O . GLY A 1 219 ? -12.633 -11.586 3.482 1 98.31 219 GLY A O 1
ATOM 1608 N N . VAL A 1 220 ? -10.508 -11.094 3.969 1 98.75 220 VAL A N 1
ATOM 1609 C CA . VAL A 1 220 ? -10.031 -11.484 2.646 1 98.75 220 VAL A CA 1
ATOM 1610 C C . VAL A 1 220 ? -10.227 -12.984 2.449 1 98.75 220 VAL A C 1
ATOM 1612 O O . VAL A 1 220 ? -10.742 -13.414 1.417 1 98.75 220 VAL A O 1
ATOM 1615 N N . VAL A 1 221 ? -9.867 -13.773 3.455 1 98.69 221 VAL A N 1
ATOM 1616 C CA . VAL A 1 221 ? -10.047 -15.219 3.396 1 98.69 221 VAL A CA 1
ATOM 1617 C C . VAL A 1 221 ? -11.516 -15.547 3.164 1 98.69 221 VAL A C 1
ATOM 1619 O O . VAL A 1 221 ? -11.844 -16.406 2.334 1 98.69 221 VAL A O 1
ATOM 1622 N N . ASP A 1 222 ? -12.383 -14.836 3.822 1 98.56 222 ASP A N 1
ATOM 1623 C CA . ASP A 1 222 ? -13.812 -15.102 3.74 1 98.56 222 ASP A CA 1
ATOM 1624 C C . ASP A 1 222 ? -14.344 -14.797 2.34 1 98.56 222 ASP A C 1
ATOM 1626 O O . ASP A 1 222 ? -15.133 -15.57 1.791 1 98.56 222 ASP A O 1
ATOM 1630 N N . GLU A 1 223 ? -13.938 -13.664 1.818 1 98.69 223 GLU A N 1
ATOM 1631 C CA . GLU A 1 223 ? -14.375 -13.32 0.47 1 98.69 223 GLU A CA 1
ATOM 1632 C C . GLU A 1 223 ? -13.969 -14.391 -0.536 1 98.69 223 GLU A C 1
ATOM 1634 O O . GLU A 1 223 ? -14.797 -14.836 -1.34 1 98.69 223 GLU A O 1
ATOM 1639 N N . ILE A 1 224 ? -12.758 -14.836 -0.467 1 98.81 224 ILE A N 1
ATOM 1640 C CA . ILE A 1 224 ? -12.234 -15.789 -1.445 1 98.81 224 ILE A CA 1
ATOM 1641 C C . ILE A 1 224 ? -12.852 -17.172 -1.21 1 98.81 224 ILE A C 1
ATOM 1643 O O . ILE A 1 224 ? -13.18 -17.875 -2.162 1 98.81 224 ILE A O 1
ATOM 1647 N N . SER A 1 225 ? -13.023 -17.531 0.059 1 98.81 225 SER A N 1
ATOM 1648 C CA . SER A 1 225 ? -13.656 -18.797 0.39 1 98.81 225 SER A CA 1
ATOM 1649 C C . SER A 1 225 ? -15.086 -18.859 -0.142 1 98.81 225 SER A C 1
ATOM 1651 O O . SER A 1 225 ? -15.531 -19.906 -0.613 1 98.81 225 SER A O 1
ATOM 1653 N N . ALA A 1 226 ? -15.773 -17.766 -0.072 1 98.69 226 ALA A N 1
ATOM 1654 C CA . ALA A 1 226 ? -17.141 -17.703 -0.589 1 98.69 226 ALA A CA 1
ATOM 1655 C C . ALA A 1 226 ? -17.172 -17.938 -2.098 1 98.69 226 ALA A C 1
ATOM 1657 O O . ALA A 1 226 ? -18.047 -18.625 -2.615 1 98.69 226 ALA A O 1
ATOM 1658 N N . ILE A 1 227 ? -16.219 -17.391 -2.775 1 98.69 227 ILE A N 1
ATOM 1659 C CA . ILE A 1 227 ? -16.109 -17.578 -4.219 1 98.69 227 ILE A CA 1
ATOM 1660 C C . ILE A 1 227 ? -15.812 -19.047 -4.531 1 98.69 227 ILE A C 1
ATOM 1662 O O . ILE A 1 227 ? -16.438 -19.625 -5.426 1 98.69 227 ILE A O 1
ATOM 1666 N N . ALA A 1 228 ? -14.852 -19.625 -3.766 1 98.69 228 ALA A N 1
ATOM 1667 C CA . ALA A 1 228 ? -14.508 -21.047 -3.949 1 98.69 228 ALA A CA 1
ATOM 1668 C C . ALA A 1 228 ? -15.727 -21.938 -3.742 1 98.69 228 ALA A C 1
ATOM 1670 O O . ALA A 1 228 ? -15.945 -22.875 -4.496 1 98.69 228 ALA A O 1
ATOM 1671 N N . ALA A 1 229 ? -16.547 -21.594 -2.768 1 98.56 229 ALA A N 1
ATOM 1672 C CA . ALA A 1 229 ? -17.734 -22.391 -2.451 1 98.56 229 ALA A CA 1
ATOM 1673 C C . ALA A 1 229 ? -18.75 -22.344 -3.598 1 98.56 229 ALA A C 1
ATOM 1675 O O . ALA A 1 229 ? -19.312 -23.375 -3.965 1 98.56 229 ALA A O 1
ATOM 1676 N N . VAL A 1 230 ? -18.953 -21.219 -4.16 1 97.88 230 VAL A N 1
ATOM 1677 C CA . VAL A 1 230 ? -19.891 -21.062 -5.262 1 97.88 230 VAL A CA 1
ATOM 1678 C C . VAL A 1 230 ? -19.375 -21.812 -6.488 1 97.88 230 VAL A C 1
ATOM 1680 O O . VAL A 1 230 ? -20.172 -22.344 -7.266 1 97.88 230 VAL A O 1
ATOM 1683 N N . ALA A 1 231 ? -18.094 -21.938 -6.605 1 97 231 ALA A N 1
ATOM 1684 C CA . ALA A 1 231 ? -17.469 -22.641 -7.723 1 97 231 ALA A CA 1
ATOM 1685 C C . ALA A 1 231 ? -17.5 -24.141 -7.5 1 97 231 ALA A C 1
ATOM 1687 O O . ALA A 1 231 ? -17 -24.922 -8.32 1 97 231 ALA A O 1
ATOM 1688 N N . GLY A 1 232 ? -18.062 -24.562 -6.328 1 97.69 232 GLY A N 1
ATOM 1689 C CA . GLY A 1 232 ? -18.234 -25.984 -6.062 1 97.69 232 GLY A CA 1
ATOM 1690 C C . GLY A 1 232 ? -17.094 -26.594 -5.27 1 97.69 232 GLY A C 1
ATOM 1691 O O . GLY A 1 232 ? -17 -27.812 -5.121 1 97.69 232 GLY A O 1
ATOM 1692 N N . HIS A 1 233 ? -16.203 -25.75 -4.75 1 98.31 233 HIS A N 1
ATOM 1693 C CA . HIS A 1 233 ? -15.039 -26.234 -4.02 1 98.31 233 HIS A CA 1
ATOM 1694 C C . HIS A 1 233 ? -14.883 -25.5 -2.686 1 98.31 233 HIS A C 1
ATOM 1696 O O . HIS A 1 233 ? -13.859 -24.875 -2.43 1 98.31 233 HIS A O 1
ATOM 1702 N N . PRO A 1 234 ? -15.82 -25.609 -1.812 1 98.62 234 PRO A N 1
ATOM 1703 C CA . PRO A 1 234 ? -15.648 -25 -0.487 1 98.62 234 PRO A CA 1
ATOM 1704 C C . PRO A 1 234 ? -14.414 -25.531 0.243 1 98.62 234 PRO A C 1
ATOM 1706 O O . PRO A 1 234 ? -14.195 -26.734 0.303 1 98.62 234 PRO A O 1
ATOM 1709 N N . PRO A 1 235 ? -13.672 -24.672 0.781 1 98.69 235 PRO A N 1
ATOM 1710 C CA . PRO A 1 235 ? -12.492 -25.141 1.505 1 98.69 235 PRO A CA 1
ATOM 1711 C C . PRO A 1 235 ? -12.844 -26.078 2.662 1 98.69 235 PRO A C 1
ATOM 1713 O O . PRO A 1 235 ? -13.812 -25.828 3.381 1 98.69 235 PRO A O 1
ATOM 1716 N N . ARG A 1 236 ? -12.094 -27.141 2.736 1 98.19 236 ARG A N 1
ATOM 1717 C CA . ARG A 1 236 ? -12.297 -28.078 3.83 1 98.19 236 ARG A CA 1
ATOM 1718 C C . ARG A 1 236 ? -11.891 -27.469 5.164 1 98.19 236 ARG A C 1
ATOM 1720 O O . ARG A 1 236 ? -11 -26.609 5.219 1 98.19 236 ARG A O 1
ATOM 1727 N N . GLU A 1 237 ? -12.492 -27.906 6.191 1 97.94 237 GLU A N 1
ATOM 1728 C CA . GLU A 1 237 ? -12.266 -27.328 7.516 1 97.94 237 GLU A CA 1
ATOM 1729 C C . GLU A 1 237 ? -10.805 -27.438 7.922 1 97.94 237 GLU A C 1
ATOM 1731 O O . GLU A 1 237 ? -10.234 -26.5 8.477 1 97.94 237 GLU A O 1
ATOM 1736 N N . ALA A 1 238 ? -10.258 -28.531 7.738 1 97.69 238 ALA A N 1
ATOM 1737 C CA . ALA A 1 238 ? -8.859 -28.75 8.094 1 97.69 238 ALA A CA 1
ATOM 1738 C C . ALA A 1 238 ? -7.953 -27.75 7.367 1 97.69 238 ALA A C 1
ATOM 1740 O O . ALA A 1 238 ? -6.98 -27.25 7.941 1 97.69 238 ALA A O 1
ATOM 1741 N N . PHE A 1 239 ? -8.234 -27.531 6.145 1 97.69 239 PHE A N 1
ATOM 1742 C CA . PHE A 1 239 ? -7.477 -26.547 5.375 1 97.69 239 PHE A CA 1
ATOM 1743 C C . PHE A 1 239 ? -7.637 -25.156 5.969 1 97.69 239 PHE A C 1
ATOM 1745 O O . PHE A 1 239 ? -6.652 -24.438 6.152 1 97.69 239 PHE A O 1
ATOM 1752 N N . LEU A 1 240 ? -8.898 -24.781 6.281 1 98.19 240 LEU A N 1
ATOM 1753 C CA . LEU A 1 240 ? -9.172 -23.438 6.793 1 98.19 240 LEU A CA 1
ATOM 1754 C C . LEU A 1 240 ? -8.453 -23.219 8.117 1 98.19 240 LEU A C 1
ATOM 1756 O O . LEU A 1 240 ? -7.934 -22.125 8.375 1 98.19 240 LEU A O 1
ATOM 1760 N N . GLU A 1 241 ? -8.43 -24.234 8.922 1 97.75 241 GLU A N 1
ATOM 1761 C CA . GLU A 1 241 ? -7.742 -24.125 10.203 1 97.75 241 GLU A CA 1
ATOM 1762 C C . GLU A 1 241 ? -6.25 -23.875 10.008 1 97.75 241 GLU A C 1
ATOM 1764 O O . GLU A 1 241 ? -5.668 -23.016 10.672 1 97.75 241 GLU A O 1
ATOM 1769 N N . ARG A 1 242 ? -5.652 -24.562 9.133 1 96.94 242 ARG A N 1
ATOM 1770 C CA . ARG A 1 242 ? -4.234 -24.391 8.852 1 96.94 242 ARG A CA 1
ATOM 1771 C C . ARG A 1 242 ? -3.963 -23.031 8.219 1 96.94 242 ARG A C 1
ATOM 1773 O O . ARG A 1 242 ? -3.002 -22.344 8.586 1 96.94 242 ARG A O 1
ATOM 1780 N N . ALA A 1 243 ? -4.781 -22.719 7.27 1 97.06 243 ALA A N 1
ATOM 1781 C CA . ALA A 1 243 ? -4.629 -21.438 6.578 1 97.06 243 ALA A CA 1
ATOM 1782 C C . ALA A 1 243 ? -4.742 -20.281 7.555 1 97.06 243 ALA A C 1
ATOM 1784 O O . ALA A 1 243 ? -3.904 -19.375 7.551 1 97.06 243 ALA A O 1
ATOM 1785 N N . ARG A 1 244 ? -5.77 -20.312 8.375 1 97.56 244 ARG A N 1
ATOM 1786 C CA . ARG A 1 244 ? -5.957 -19.266 9.375 1 97.56 244 ARG A CA 1
ATOM 1787 C C . ARG A 1 244 ? -4.797 -19.234 10.367 1 97.56 244 ARG A C 1
ATOM 1789 O O . ARG A 1 244 ? -4.352 -18.156 10.773 1 97.56 244 ARG A O 1
ATOM 1796 N N . GLY A 1 245 ? -4.359 -20.391 10.766 1 97.38 245 GLY A N 1
ATOM 1797 C CA . GLY A 1 245 ? -3.199 -20.469 11.641 1 97.38 245 GLY A CA 1
ATOM 1798 C C . GLY A 1 245 ? -1.982 -19.75 11.078 1 97.38 245 GLY A C 1
ATOM 1799 O O . GLY A 1 245 ? -1.302 -19.016 11.797 1 97.38 245 GLY A O 1
ATOM 1800 N N . ALA A 1 246 ? -1.718 -19.938 9.836 1 97 246 ALA A N 1
ATOM 1801 C CA . ALA A 1 246 ? -0.566 -19.328 9.18 1 97 246 ALA A CA 1
ATOM 1802 C C . ALA A 1 246 ? -0.785 -17.828 8.984 1 97 246 ALA A C 1
ATOM 1804 O O . ALA A 1 246 ? 0.113 -17.016 9.242 1 97 246 ALA A O 1
ATOM 1805 N N . LEU A 1 247 ? -2.008 -17.422 8.617 1 98 247 LEU A N 1
ATOM 1806 C CA . LEU A 1 247 ? -2.32 -16.047 8.25 1 98 247 LEU A CA 1
ATOM 1807 C C . LEU A 1 247 ? -2.525 -15.195 9.492 1 98 247 LEU A C 1
ATOM 1809 O O . LEU A 1 247 ? -2.52 -13.961 9.414 1 98 247 LEU A O 1
ATOM 1813 N N . LEU A 1 248 ? -2.721 -15.852 10.648 1 98 248 LEU A N 1
ATOM 1814 C CA . LEU A 1 248 ? -2.947 -15.117 11.891 1 98 248 LEU A CA 1
ATOM 1815 C C . LEU A 1 248 ? -1.838 -15.398 12.898 1 98 248 LEU A C 1
ATOM 1817 O O . LEU A 1 248 ? -2.039 -15.25 14.102 1 98 248 LEU A O 1
ATOM 1821 N N . ALA A 1 249 ? -0.739 -15.812 12.359 1 97.75 249 ALA A N 1
ATOM 1822 C CA . ALA A 1 249 ? 0.397 -16.062 13.242 1 97.75 249 ALA A CA 1
ATOM 1823 C C . ALA A 1 249 ? 1.093 -14.766 13.641 1 97.75 249 ALA A C 1
ATOM 1825 O O . ALA A 1 249 ? 1.747 -14.133 12.812 1 97.75 249 ALA A O 1
ATOM 1826 N N . LYS A 1 250 ? 1.049 -14.445 14.906 1 97 250 LYS A N 1
ATOM 1827 C CA . LYS A 1 250 ? 1.663 -13.219 15.398 1 97 250 LYS A CA 1
ATOM 1828 C C . LYS A 1 250 ? 3.178 -13.25 15.219 1 97 250 LYS A C 1
ATOM 1830 O O . LYS A 1 250 ? 3.812 -14.289 15.414 1 97 250 LYS A O 1
ATOM 1835 N N . GLY A 1 251 ? 3.719 -12.141 14.812 1 96.81 251 GLY A N 1
ATOM 1836 C CA . GLY A 1 251 ? 5.16 -12.023 14.68 1 96.81 251 GLY A CA 1
ATOM 1837 C C . GLY A 1 251 ? 5.707 -12.719 13.445 1 96.81 251 GLY A C 1
ATOM 1838 O O . GLY A 1 251 ? 6.914 -12.695 13.195 1 96.81 251 GLY A O 1
ATOM 1839 N N . SER A 1 252 ? 4.875 -13.312 12.648 1 97.5 252 SER A N 1
ATOM 1840 C CA . SER A 1 252 ? 5.297 -14.094 11.492 1 97.5 252 SER A CA 1
ATOM 1841 C C . SER A 1 252 ? 5.949 -13.211 10.438 1 97.5 252 SER A C 1
ATOM 1843 O O . SER A 1 252 ? 5.418 -12.148 10.094 1 97.5 252 SER A O 1
ATOM 1845 N N . ALA A 1 253 ? 7.039 -13.719 9.859 1 96.12 253 ALA A N 1
ATOM 1846 C CA . ALA A 1 253 ? 7.727 -13.016 8.781 1 96.12 253 ALA A CA 1
ATOM 1847 C C . ALA A 1 253 ? 7.195 -13.445 7.418 1 96.12 253 ALA A C 1
ATOM 1849 O O . ALA A 1 253 ? 7.734 -13.055 6.383 1 96.12 253 ALA A O 1
ATOM 1850 N N . LEU A 1 254 ? 6.16 -14.172 7.422 1 95.38 254 LEU A N 1
ATOM 1851 C CA . LEU A 1 254 ? 5.613 -14.75 6.203 1 95.38 254 LEU A CA 1
ATOM 1852 C C . LEU A 1 254 ? 5.098 -13.664 5.266 1 95.38 254 LEU A C 1
ATOM 1854 O O . LEU A 1 254 ? 4.406 -12.742 5.695 1 95.38 254 LEU A O 1
ATOM 1858 N N . THR A 1 255 ? 5.504 -13.734 3.965 1 95.38 255 THR A N 1
ATOM 1859 C CA . THR A 1 255 ? 4.992 -12.906 2.877 1 95.38 255 THR A CA 1
ATOM 1860 C C . THR A 1 255 ? 4.742 -13.75 1.63 1 95.38 255 THR A C 1
ATOM 1862 O O . THR A 1 255 ? 5.039 -14.953 1.612 1 95.38 255 THR A O 1
ATOM 1865 N N . ALA A 1 256 ? 4.195 -13.141 0.657 1 95.06 256 ALA A N 1
ATOM 1866 C CA . ALA A 1 256 ? 3.914 -13.82 -0.607 1 95.06 256 ALA A CA 1
ATOM 1867 C C . ALA A 1 256 ? 4.969 -13.484 -1.657 1 95.06 256 ALA A C 1
ATOM 1869 O O . ALA A 1 256 ? 5.629 -12.445 -1.572 1 95.06 256 ALA A O 1
ATOM 1870 N N . SER A 1 257 ? 5.156 -14.367 -2.652 1 92.44 257 SER A N 1
ATOM 1871 C CA . SER A 1 257 ? 6.094 -14.148 -3.748 1 92.44 257 SER A CA 1
ATOM 1872 C C . SER A 1 257 ? 5.738 -12.883 -4.527 1 92.44 257 SER A C 1
ATOM 1874 O O . SER A 1 257 ? 6.629 -12.164 -4.988 1 92.44 257 SER A O 1
ATOM 1876 N N . MET A 1 258 ? 4.445 -12.602 -4.66 1 95.5 258 MET A N 1
ATOM 1877 C CA . MET A 1 258 ? 4.027 -11.414 -5.398 1 95.5 258 MET A CA 1
ATOM 1878 C C . MET A 1 258 ? 4.496 -10.148 -4.688 1 95.5 258 MET A C 1
ATOM 1880 O O . MET A 1 258 ? 4.883 -9.172 -5.34 1 95.5 258 MET A O 1
ATOM 1884 N N . PHE A 1 259 ? 4.41 -10.117 -3.361 1 97 259 PHE A N 1
ATOM 1885 C CA . PHE A 1 259 ? 4.906 -8.977 -2.6 1 97 259 PHE A CA 1
ATOM 1886 C C . PHE A 1 259 ? 6.406 -8.805 -2.801 1 97 259 PHE A C 1
ATOM 1888 O O . PHE A 1 259 ? 6.887 -7.68 -2.977 1 97 259 PHE A O 1
ATOM 1895 N N . ARG A 1 260 ? 7.172 -9.859 -2.838 1 93.31 260 ARG A N 1
ATOM 1896 C CA . ARG A 1 260 ? 8.602 -9.797 -3.117 1 93.31 260 ARG A CA 1
ATOM 1897 C C . ARG A 1 260 ? 8.867 -9.219 -4.504 1 93.31 260 ARG A C 1
ATOM 1899 O O . ARG A 1 260 ? 9.82 -8.469 -4.703 1 93.31 260 ARG A O 1
ATOM 1906 N N . ASP A 1 261 ? 8.023 -9.641 -5.457 1 93.44 261 ASP A N 1
ATOM 1907 C CA . ASP A 1 261 ? 8.141 -9.086 -6.805 1 93.44 261 ASP A CA 1
ATOM 1908 C C . ASP A 1 261 ? 7.922 -7.574 -6.793 1 93.44 261 ASP A C 1
ATOM 1910 O O . ASP A 1 261 ? 8.641 -6.836 -7.469 1 93.44 261 ASP A O 1
ATOM 1914 N N . ILE A 1 262 ? 6.961 -7.09 -6.043 1 96.44 262 ILE A N 1
ATOM 1915 C CA . ILE A 1 262 ? 6.672 -5.664 -5.93 1 96.44 262 ILE A CA 1
ATOM 1916 C C . ILE A 1 262 ? 7.875 -4.941 -5.332 1 96.44 262 ILE A C 1
ATOM 1918 O O . ILE A 1 262 ? 8.289 -3.891 -5.828 1 96.44 262 ILE A O 1
ATOM 1922 N N . GLN A 1 263 ? 8.438 -5.484 -4.293 1 94.5 263 GLN A N 1
ATOM 1923 C CA . GLN A 1 263 ? 9.609 -4.891 -3.648 1 94.5 263 GLN A CA 1
ATOM 1924 C C . GLN A 1 263 ? 10.781 -4.785 -4.621 1 94.5 263 GLN A C 1
ATOM 1926 O O . GLN A 1 263 ? 11.57 -3.84 -4.547 1 94.5 263 GLN A O 1
ATOM 1931 N N . ALA A 1 264 ? 10.812 -5.715 -5.582 1 91.69 264 ALA A N 1
ATOM 1932 C CA . ALA A 1 264 ? 11.906 -5.762 -6.551 1 91.69 264 ALA A CA 1
ATOM 1933 C C . ALA A 1 264 ? 11.57 -4.934 -7.793 1 91.69 264 ALA A C 1
ATOM 1935 O O . ALA A 1 264 ? 12.367 -4.875 -8.734 1 91.69 264 ALA A O 1
ATOM 1936 N N . GLY A 1 265 ? 10.406 -4.34 -7.816 1 94.56 265 GLY A N 1
ATOM 1937 C CA . GLY A 1 265 ? 9.992 -3.572 -8.984 1 94.56 265 GLY A CA 1
ATOM 1938 C C . GLY A 1 265 ? 9.672 -4.438 -10.188 1 94.56 265 GLY A C 1
ATOM 1939 O O . GLY A 1 265 ? 9.797 -3.99 -11.328 1 94.56 265 GLY A O 1
ATOM 1940 N N . ALA A 1 266 ? 9.273 -5.711 -9.969 1 92.62 266 ALA A N 1
ATOM 1941 C CA . ALA A 1 266 ? 9.047 -6.672 -11.047 1 92.62 266 ALA A CA 1
ATOM 1942 C C . ALA A 1 266 ? 7.578 -6.699 -11.453 1 92.62 266 ALA A C 1
ATOM 1944 O O . ALA A 1 266 ? 6.727 -6.125 -10.773 1 92.62 266 ALA A O 1
ATOM 1945 N N . ARG A 1 267 ? 7.332 -7.344 -12.641 1 94.56 267 ARG A N 1
ATOM 1946 C CA . ARG A 1 267 ? 5.953 -7.586 -13.062 1 94.56 267 ARG A CA 1
ATOM 1947 C C . ARG A 1 267 ? 5.25 -8.523 -12.086 1 94.56 267 ARG A C 1
ATOM 1949 O O . ARG A 1 267 ? 5.895 -9.352 -11.438 1 94.56 267 ARG A O 1
ATOM 1956 N N . ILE A 1 268 ? 3.893 -8.344 -12.016 1 96.12 268 ILE A N 1
ATOM 1957 C CA . ILE A 1 268 ? 3.154 -9.18 -11.07 1 96.12 268 ILE A CA 1
ATOM 1958 C C . ILE A 1 268 ? 1.946 -9.797 -11.773 1 96.12 268 ILE A C 1
ATOM 1960 O O . ILE A 1 268 ? 1.606 -9.414 -12.891 1 96.12 268 ILE A O 1
ATOM 1964 N N . GLU A 1 269 ? 1.324 -10.734 -11.094 1 96.12 269 GLU A N 1
ATOM 1965 C CA . GLU A 1 269 ? 0.221 -11.516 -11.641 1 96.12 269 GLU A CA 1
ATOM 1966 C C . GLU A 1 269 ? -1.118 -11.055 -11.078 1 96.12 269 GLU A C 1
ATOM 1968 O O . GLU A 1 269 ? -1.962 -11.875 -10.711 1 96.12 269 GLU A O 1
ATOM 1973 N N . ALA A 1 270 ? -1.352 -9.75 -11.008 1 97.75 270 ALA A N 1
ATOM 1974 C CA . ALA A 1 270 ? -2.531 -9.164 -10.383 1 97.75 270 ALA A CA 1
ATOM 1975 C C . ALA A 1 270 ? -3.812 -9.711 -11 1 97.75 270 ALA A C 1
ATOM 1977 O O . ALA A 1 270 ? -4.742 -10.094 -10.289 1 97.75 270 ALA A O 1
ATOM 1978 N N . ASP A 1 271 ? -3.889 -9.812 -12.289 1 97.12 271 ASP A N 1
ATOM 1979 C CA . ASP A 1 271 ? -5.102 -10.234 -12.984 1 97.12 271 ASP A CA 1
ATOM 1980 C C . ASP A 1 271 ? -5.418 -11.695 -12.703 1 97.12 271 ASP A C 1
ATOM 1982 O O . ASP A 1 271 ? -6.57 -12.047 -12.445 1 97.12 271 ASP A O 1
ATOM 1986 N N . HIS A 1 272 ? -4.395 -12.508 -12.68 1 96.06 272 HIS A N 1
ATOM 1987 C CA . HIS A 1 272 ? -4.598 -13.945 -12.555 1 96.06 272 HIS A CA 1
ATOM 1988 C C . HIS A 1 272 ? -4.883 -14.336 -11.109 1 96.06 272 HIS A C 1
ATOM 1990 O O . HIS A 1 272 ? -5.676 -15.242 -10.852 1 96.06 272 HIS A O 1
ATOM 1996 N N . VAL A 1 273 ? -4.273 -13.633 -10.195 1 97.44 273 VAL A N 1
ATOM 1997 C CA . VAL A 1 273 ? -4.359 -14.031 -8.789 1 97.44 273 VAL A CA 1
ATOM 1998 C C . VAL A 1 273 ? -5.562 -13.352 -8.133 1 97.44 273 VAL A C 1
ATOM 2000 O O . VAL A 1 273 ? -6.27 -13.977 -7.34 1 97.44 273 VAL A O 1
ATOM 2003 N N . ILE A 1 274 ? -5.824 -12.102 -8.453 1 98.69 274 ILE A N 1
ATOM 2004 C CA . ILE A 1 274 ? -6.871 -11.352 -7.773 1 98.69 274 ILE A CA 1
ATOM 2005 C C . ILE A 1 274 ? -7.984 -11.008 -8.758 1 98.69 274 ILE A C 1
ATOM 2007 O O . ILE A 1 274 ? -9.164 -11.172 -8.453 1 98.69 274 ILE A O 1
ATOM 2011 N N . GLY A 1 275 ? -7.621 -10.531 -9.938 1 98.44 275 GLY A N 1
ATOM 2012 C CA . GLY A 1 275 ? -8.609 -10.109 -10.922 1 98.44 275 GLY A CA 1
ATOM 2013 C C . GLY A 1 275 ? -9.602 -11.203 -11.266 1 98.44 275 GLY A C 1
ATOM 2014 O O . GLY A 1 275 ? -10.805 -10.953 -11.344 1 98.44 275 GLY A O 1
ATOM 2015 N N . ASP A 1 276 ? -9.078 -12.375 -11.484 1 98.19 276 ASP A N 1
ATOM 2016 C CA . ASP A 1 276 ? -9.938 -13.5 -11.828 1 98.19 276 ASP A CA 1
ATOM 2017 C C . ASP A 1 276 ? -10.898 -13.828 -10.688 1 98.19 276 ASP A C 1
ATOM 2019 O O . ASP A 1 276 ? -12.047 -14.219 -10.93 1 98.19 276 ASP A O 1
ATOM 2023 N N . LEU A 1 277 ? -10.508 -13.711 -9.438 1 98.69 277 LEU A N 1
ATOM 2024 C CA . LEU A 1 277 ? -11.383 -13.914 -8.289 1 98.69 277 LEU A CA 1
ATOM 2025 C C . LEU A 1 277 ? -12.531 -12.906 -8.297 1 98.69 277 LEU A C 1
ATOM 2027 O O . LEU A 1 277 ? -13.688 -13.266 -8.047 1 98.69 277 LEU A O 1
ATOM 2031 N N . ILE A 1 278 ? -12.203 -11.656 -8.594 1 98.62 278 ILE A N 1
ATOM 2032 C CA . ILE A 1 278 ? -13.219 -10.609 -8.617 1 98.62 278 ILE A CA 1
ATOM 2033 C C . ILE A 1 278 ? -14.242 -10.906 -9.711 1 98.62 278 ILE A C 1
ATOM 2035 O O . ILE A 1 278 ? -15.453 -10.797 -9.477 1 98.62 278 ILE A O 1
ATOM 2039 N N . ALA A 1 279 ? -13.742 -11.312 -10.883 1 98.25 279 ALA A N 1
ATOM 2040 C CA . ALA A 1 279 ? -14.648 -11.648 -11.977 1 98.25 279 ALA A CA 1
ATOM 2041 C C . ALA A 1 279 ? -15.602 -12.773 -11.57 1 98.25 279 ALA A C 1
ATOM 2043 O O . ALA A 1 279 ? -16.797 -12.703 -11.828 1 98.25 279 ALA A O 1
ATOM 2044 N N . ARG A 1 280 ? -15.078 -13.781 -10.938 1 98.06 280 ARG A N 1
ATOM 2045 C CA . ARG A 1 280 ? -15.891 -14.906 -10.484 1 98.06 280 ARG A CA 1
ATOM 2046 C C . ARG A 1 280 ? -16.859 -14.469 -9.391 1 98.06 280 ARG A C 1
ATOM 2048 O O . ARG A 1 280 ? -18.016 -14.906 -9.367 1 98.06 280 ARG A O 1
ATOM 2055 N N . GLY A 1 281 ? -16.375 -13.688 -8.453 1 98.38 281 GLY A N 1
ATOM 2056 C CA . GLY A 1 281 ? -17.25 -13.141 -7.426 1 98.38 281 GLY A CA 1
ATOM 2057 C C . GLY A 1 281 ? -18.406 -12.336 -7.996 1 98.38 281 GLY A C 1
ATOM 2058 O O . GLY A 1 281 ? -19.547 -12.5 -7.566 1 98.38 281 GLY A O 1
ATOM 2059 N N . ASP A 1 282 ? -18.125 -11.5 -8.945 1 98.12 282 ASP A N 1
ATOM 2060 C CA . ASP A 1 282 ? -19.156 -10.703 -9.609 1 98.12 282 ASP A CA 1
ATOM 2061 C C . ASP A 1 282 ? -20.188 -11.602 -10.281 1 98.12 282 ASP A C 1
ATOM 2063 O O . ASP A 1 282 ? -21.391 -11.383 -10.141 1 98.12 282 ASP A O 1
ATOM 2067 N N . ALA A 1 283 ? -19.703 -12.562 -10.984 1 97.69 283 ALA A N 1
ATOM 2068 C CA . ALA A 1 283 ? -20.609 -13.492 -11.664 1 97.69 283 ALA A CA 1
ATOM 2069 C C . ALA A 1 283 ? -21.516 -14.203 -10.672 1 97.69 283 ALA A C 1
ATOM 2071 O O . ALA A 1 283 ? -22.672 -14.492 -10.977 1 97.69 283 ALA A O 1
ATOM 2072 N N . ALA A 1 284 ? -21.016 -14.445 -9.523 1 97.56 284 ALA A N 1
ATOM 2073 C CA . ALA A 1 284 ? -21.75 -15.164 -8.484 1 97.56 284 ALA A CA 1
ATOM 2074 C C . ALA A 1 284 ? -22.516 -14.203 -7.586 1 97.56 284 ALA A C 1
ATOM 2076 O O . ALA A 1 284 ? -23.188 -14.625 -6.645 1 97.56 284 ALA A O 1
ATOM 2077 N N . LYS A 1 285 ? -22.391 -12.875 -7.82 1 97.62 285 LYS A N 1
ATOM 2078 C CA . LYS A 1 285 ? -23.031 -11.82 -7.039 1 97.62 285 LYS A CA 1
ATOM 2079 C C . LYS A 1 285 ? -22.609 -11.891 -5.574 1 97.62 285 LYS A C 1
ATOM 2081 O O . LYS A 1 285 ? -23.438 -11.773 -4.676 1 97.62 285 LYS A O 1
ATOM 2086 N N . ARG A 1 286 ? -21.375 -12.25 -5.355 1 97.25 286 ARG A N 1
ATOM 2087 C CA . ARG A 1 286 ? -20.766 -12.211 -4.027 1 97.25 286 ARG A CA 1
ATOM 2088 C C . ARG A 1 286 ? -19.984 -10.922 -3.82 1 97.25 286 ARG A C 1
ATOM 2090 O O . ARG A 1 286 ? -19.281 -10.461 -4.723 1 97.25 286 ARG A O 1
ATOM 2097 N N . PRO A 1 287 ? -20.141 -10.32 -2.631 1 96.62 287 PRO A N 1
ATOM 2098 C CA . PRO A 1 287 ? -19.359 -9.117 -2.361 1 96.62 287 PRO A CA 1
ATOM 2099 C C . PRO A 1 287 ? -17.859 -9.391 -2.273 1 96.62 287 PRO A C 1
ATOM 2101 O O . PRO A 1 287 ? -17.453 -10.359 -1.639 1 96.62 287 PRO A O 1
ATOM 2104 N N . VAL A 1 288 ? -17.094 -8.594 -2.949 1 98.12 288 VAL A N 1
ATOM 2105 C CA . VAL A 1 288 ? -15.641 -8.758 -2.963 1 98.12 288 VAL A CA 1
ATOM 2106 C C . VAL A 1 288 ? -14.961 -7.414 -2.713 1 98.12 288 VAL A C 1
ATOM 2108 O O . VAL A 1 288 ? -14.031 -7.043 -3.426 1 98.12 288 VAL A O 1
ATOM 2111 N N . ALA A 1 289 ? -15.43 -6.695 -1.691 1 97.69 289 ALA A N 1
ATOM 2112 C CA . ALA A 1 289 ? -15 -5.32 -1.44 1 97.69 289 ALA A CA 1
ATOM 2113 C C . ALA A 1 289 ? -13.508 -5.262 -1.13 1 97.69 289 ALA A C 1
ATOM 2115 O O . ALA A 1 289 ? -12.805 -4.371 -1.615 1 97.69 289 ALA A O 1
ATOM 2116 N N . ARG A 1 290 ? -12.992 -6.152 -0.271 1 98.5 290 ARG A N 1
ATOM 2117 C CA . ARG A 1 290 ? -11.578 -6.145 0.078 1 98.5 290 ARG A CA 1
ATOM 2118 C C . ARG A 1 290 ? -10.711 -6.492 -1.13 1 98.5 290 ARG A C 1
ATOM 2120 O O . ARG A 1 290 ? -9.672 -5.871 -1.354 1 98.5 290 ARG A O 1
ATOM 2127 N N . LEU A 1 291 ? -11.203 -7.434 -1.952 1 98.81 291 LEU A N 1
ATOM 2128 C CA . LEU A 1 291 ? -10.469 -7.82 -3.15 1 98.81 291 LEU A CA 1
ATOM 2129 C C . LEU A 1 291 ? -10.383 -6.66 -4.137 1 98.81 291 LEU A C 1
ATOM 2131 O O . LEU A 1 291 ? -9.375 -6.504 -4.836 1 98.81 291 LEU A O 1
ATOM 2135 N N . ARG A 1 292 ? -11.422 -5.859 -4.199 1 98.62 292 ARG A N 1
ATOM 2136 C CA . ARG A 1 292 ? -11.422 -4.723 -5.117 1 98.62 292 ARG A CA 1
ATOM 2137 C C . ARG A 1 292 ? -10.383 -3.684 -4.703 1 98.62 292 ARG A C 1
ATOM 2139 O O . ARG A 1 292 ? -9.703 -3.109 -5.551 1 98.62 292 ARG A O 1
ATOM 2146 N N . VAL A 1 293 ? -10.258 -3.426 -3.406 1 98.69 293 VAL A N 1
ATOM 2147 C CA . VAL A 1 293 ? -9.25 -2.494 -2.916 1 98.69 293 VAL A CA 1
ATOM 2148 C C . VAL A 1 293 ? -7.852 -3.033 -3.225 1 98.69 293 VAL A C 1
ATOM 2150 O O . VAL A 1 293 ? -6.988 -2.299 -3.707 1 98.69 293 VAL A O 1
ATOM 2153 N N . ILE A 1 294 ? -7.652 -4.316 -2.98 1 98.88 294 ILE A N 1
ATOM 2154 C CA . ILE A 1 294 ? -6.383 -4.98 -3.26 1 98.88 294 ILE A CA 1
ATOM 2155 C C . ILE A 1 294 ? -6.043 -4.844 -4.742 1 98.88 294 ILE A C 1
ATOM 2157 O O . ILE A 1 294 ? -4.918 -4.484 -5.098 1 98.88 294 ILE A O 1
ATOM 2161 N N . TYR A 1 295 ? -7.016 -5.094 -5.551 1 98.88 295 TYR A N 1
ATOM 2162 C CA . TYR A 1 295 ? -6.797 -5.09 -6.996 1 98.88 295 TYR A CA 1
ATOM 2163 C C . TYR A 1 295 ? -6.461 -3.691 -7.492 1 98.88 295 TYR A C 1
ATOM 2165 O O . TYR A 1 295 ? -5.594 -3.523 -8.352 1 98.88 295 TYR A O 1
ATOM 2173 N N . THR A 1 296 ? -7.172 -2.68 -7 1 98.75 296 THR A N 1
ATOM 2174 C CA . THR A 1 296 ? -6.863 -1.299 -7.355 1 98.75 296 THR A CA 1
ATOM 2175 C C . THR A 1 296 ? -5.41 -0.968 -7.031 1 98.75 296 THR A C 1
ATOM 2177 O O . THR A 1 296 ? -4.707 -0.375 -7.852 1 98.75 296 THR A O 1
ATOM 2180 N N . HIS A 1 297 ? -4.969 -1.38 -5.879 1 98.75 297 HIS A N 1
ATOM 2181 C CA . HIS A 1 297 ? -3.594 -1.165 -5.453 1 98.75 297 HIS A CA 1
ATOM 2182 C C . HIS A 1 297 ? -2.609 -1.848 -6.395 1 98.75 297 HIS A C 1
ATOM 2184 O O . HIS A 1 297 ? -1.618 -1.241 -6.809 1 98.75 297 HIS A O 1
ATOM 2190 N N . LEU A 1 298 ? -2.863 -3.078 -6.711 1 98.69 298 LEU A N 1
ATOM 2191 C CA . LEU A 1 298 ? -1.971 -3.857 -7.562 1 98.69 298 LEU A CA 1
ATOM 2192 C C . LEU A 1 298 ? -1.903 -3.262 -8.961 1 98.69 298 LEU A C 1
ATOM 2194 O O . LEU A 1 298 ? -0.827 -3.184 -9.562 1 98.69 298 LEU A O 1
ATOM 2198 N N . LYS A 1 299 ? -3.033 -2.895 -9.484 1 98.62 299 LYS A N 1
ATOM 2199 C CA . LYS A 1 299 ? -3.072 -2.35 -10.844 1 98.62 299 LYS A CA 1
ATOM 2200 C C . LYS A 1 299 ? -2.445 -0.958 -10.891 1 98.62 299 LYS A C 1
ATOM 2202 O O . LYS A 1 299 ? -1.832 -0.586 -11.891 1 98.62 299 LYS A O 1
ATOM 2207 N N . ALA A 1 300 ? -2.609 -0.162 -9.836 1 98.38 300 ALA A N 1
ATOM 2208 C CA . ALA A 1 300 ? -1.897 1.11 -9.75 1 98.38 300 ALA A CA 1
ATOM 2209 C C . ALA A 1 300 ? -0.387 0.897 -9.797 1 98.38 300 ALA A C 1
ATOM 2211 O O . ALA A 1 300 ? 0.33 1.645 -10.469 1 98.38 300 ALA A O 1
ATOM 2212 N N . TYR A 1 301 ? 0.136 -0.086 -9.078 1 98.12 301 TYR A N 1
ATOM 2213 C CA . TYR A 1 301 ? 1.546 -0.456 -9.133 1 98.12 301 TYR A CA 1
ATOM 2214 C C . TYR A 1 301 ? 1.971 -0.781 -10.562 1 98.12 301 TYR A C 1
ATOM 2216 O O . TYR A 1 301 ? 2.998 -0.293 -11.039 1 98.12 301 TYR A O 1
ATOM 2224 N N . GLU A 1 302 ? 1.112 -1.599 -11.25 1 97.62 302 GLU A N 1
ATOM 2225 C CA . GLU A 1 302 ? 1.453 -2.01 -12.609 1 97.62 302 GLU A CA 1
ATOM 2226 C C . GLU A 1 302 ? 1.522 -0.807 -13.547 1 97.62 302 GLU A C 1
ATOM 2228 O O . GLU A 1 302 ? 2.361 -0.764 -14.453 1 97.62 302 GLU A O 1
ATOM 2233 N N . ARG A 1 303 ? 0.686 0.089 -13.336 1 94.69 303 ARG A N 1
ATOM 2234 C CA . ARG A 1 303 ? 0.653 1.285 -14.172 1 94.69 303 ARG A CA 1
ATOM 2235 C C . ARG A 1 303 ? 1.938 2.094 -14.023 1 94.69 303 ARG A C 1
ATOM 2237 O O . ARG A 1 303 ? 2.418 2.691 -14.984 1 94.69 303 ARG A O 1
ATOM 2244 N N . GLN A 1 304 ? 2.459 2.166 -12.891 1 94.75 304 GLN A N 1
ATOM 2245 C CA . GLN A 1 304 ? 3.646 2.963 -12.594 1 94.75 304 GLN A CA 1
ATOM 2246 C C . GLN A 1 304 ? 4.902 2.297 -13.148 1 94.75 304 GLN A C 1
ATOM 2248 O O . GLN A 1 304 ? 5.91 2.965 -13.391 1 94.75 304 GLN A O 1
ATOM 2253 N N . ARG A 1 305 ? 4.969 1.032 -13.242 1 89.5 305 ARG A N 1
ATOM 2254 C CA . ARG A 1 305 ? 6.117 0.311 -13.789 1 89.5 305 ARG A CA 1
ATOM 2255 C C . ARG A 1 305 ? 6.234 0.524 -15.289 1 89.5 305 ARG A C 1
ATOM 2257 O O . ARG A 1 305 ? 7.336 0.483 -15.844 1 89.5 305 ARG A O 1
ATOM 2264 N N . GLY A 1 306 ? 5.23 1.093 -16.047 1 73.81 306 GLY A N 1
ATOM 2265 C CA . GLY A 1 306 ? 5.258 1.241 -17.484 1 73.81 306 GLY A CA 1
ATOM 2266 C C . GLY A 1 306 ? 4.797 -0.001 -18.219 1 73.81 306 GLY A C 1
ATOM 2267 O O . GLY A 1 306 ? 4.867 -1.109 -17.688 1 73.81 306 GLY A O 1
ATOM 2268 N N . MET B 1 1 ? 4.414 42.625 17.484 1 94.75 1 MET B N 1
ATOM 2269 C CA . MET B 1 1 ? 4.188 41.344 18.156 1 94.75 1 MET B CA 1
ATOM 2270 C C . MET B 1 1 ? 5.453 40.5 18.156 1 94.75 1 MET B C 1
ATOM 2272 O O . MET B 1 1 ? 6.18 40.469 17.156 1 94.75 1 MET B O 1
ATOM 2276 N N . ARG B 1 2 ? 5.68 39.938 19.281 1 97.06 2 ARG B N 1
ATOM 2277 C CA . ARG B 1 2 ? 6.754 38.938 19.375 1 97.06 2 ARG B CA 1
ATOM 2278 C C . ARG B 1 2 ? 6.25 37.562 19.031 1 97.06 2 ARG B C 1
ATOM 2280 O O . ARG B 1 2 ? 5.324 37.062 19.672 1 97.06 2 ARG B O 1
ATOM 2287 N N . ILE B 1 3 ? 6.922 36.906 18.031 1 97.88 3 ILE B N 1
ATOM 2288 C CA . ILE B 1 3 ? 6.43 35.656 17.5 1 97.88 3 ILE B CA 1
ATOM 2289 C C . ILE B 1 3 ? 7.434 34.531 17.812 1 97.88 3 ILE B C 1
ATOM 2291 O O . ILE B 1 3 ? 8.625 34.656 17.516 1 97.88 3 ILE B O 1
ATOM 2295 N N . LEU B 1 4 ? 6.953 33.5 18.422 1 98 4 LEU B N 1
ATOM 2296 C CA . LEU B 1 4 ? 7.73 32.281 18.594 1 98 4 LEU B CA 1
ATOM 2297 C C . LEU B 1 4 ? 7.309 31.219 17.578 1 98 4 LEU B C 1
ATOM 2299 O O . LEU B 1 4 ? 6.133 30.859 17.516 1 98 4 LEU B O 1
ATOM 2303 N N . ILE B 1 5 ? 8.211 30.781 16.797 1 97.81 5 ILE B N 1
ATOM 2304 C CA . ILE B 1 5 ? 7.965 29.656 15.898 1 97.81 5 ILE B CA 1
ATOM 2305 C C . ILE B 1 5 ? 8.484 28.375 16.516 1 97.81 5 ILE B C 1
ATOM 2307 O O . ILE B 1 5 ? 9.68 28.234 16.781 1 97.81 5 ILE B O 1
ATOM 2311 N N . VAL B 1 6 ? 7.57 27.453 16.672 1 96.81 6 VAL B N 1
ATOM 2312 C CA . VAL B 1 6 ? 7.973 26.172 17.266 1 96.81 6 VAL B CA 1
ATOM 2313 C C . VAL B 1 6 ? 8.453 25.234 16.156 1 96.81 6 VAL B C 1
ATOM 2315 O O . VAL B 1 6 ? 7.641 24.594 15.484 1 96.81 6 VAL B O 1
ATOM 2318 N N . GLY B 1 7 ? 9.734 25.125 16.062 1 92.06 7 GLY B N 1
ATOM 2319 C CA . GLY B 1 7 ? 10.359 24.312 15.039 1 92.06 7 GLY B CA 1
ATOM 2320 C C . GLY B 1 7 ? 10.797 25.094 13.82 1 92.06 7 GLY B C 1
ATOM 2321 O O . GLY B 1 7 ? 10.047 25.938 13.312 1 92.06 7 GLY B O 1
ATOM 2322 N N . ALA B 1 8 ? 11.953 24.828 13.391 1 92.94 8 ALA B N 1
ATOM 2323 C CA . ALA B 1 8 ? 12.477 25.406 12.148 1 92.94 8 ALA B CA 1
ATOM 2324 C C . ALA B 1 8 ? 12.633 24.328 11.07 1 92.94 8 ALA B C 1
ATOM 2326 O O . ALA B 1 8 ? 13.695 24.203 10.461 1 92.94 8 ALA B O 1
ATOM 2327 N N . GLY B 1 9 ? 11.594 23.578 10.938 1 93.19 9 GLY B N 1
ATOM 2328 C CA . GLY B 1 9 ? 11.523 22.641 9.836 1 93.19 9 GLY B CA 1
ATOM 2329 C C . GLY B 1 9 ? 10.984 23.25 8.562 1 93.19 9 GLY B C 1
ATOM 2330 O O . GLY B 1 9 ? 11.133 24.453 8.328 1 93.19 9 GLY B O 1
ATOM 2331 N N . ALA B 1 10 ? 10.406 22.422 7.715 1 94.31 10 ALA B N 1
ATOM 2332 C CA . ALA B 1 10 ? 9.93 22.859 6.41 1 94.31 10 ALA B CA 1
ATOM 2333 C C . ALA B 1 10 ? 8.875 23.953 6.555 1 94.31 10 ALA B C 1
ATOM 2335 O O . ALA B 1 10 ? 8.969 25.016 5.914 1 94.31 10 ALA B O 1
ATOM 2336 N N . ILE B 1 11 ? 7.898 23.719 7.434 1 95.69 11 ILE B N 1
ATOM 2337 C CA . ILE B 1 11 ? 6.777 24.641 7.574 1 95.69 11 ILE B CA 1
ATOM 2338 C C . ILE B 1 11 ? 7.203 25.844 8.422 1 95.69 11 ILE B C 1
ATOM 2340 O O . ILE B 1 11 ? 7.109 27 7.977 1 95.69 11 ILE B O 1
ATOM 2344 N N . GLY B 1 12 ? 7.73 25.578 9.562 1 96.81 12 GLY B N 1
ATOM 2345 C CA . GLY B 1 12 ? 8.156 26.672 10.438 1 96.81 12 GLY B CA 1
ATOM 2346 C C . GLY B 1 12 ? 9.266 27.516 9.844 1 96.81 12 GLY B C 1
ATOM 2347 O O . GLY B 1 12 ? 9.258 28.734 9.969 1 96.81 12 GLY B O 1
ATOM 2348 N N . GLY B 1 13 ? 10.211 26.812 9.25 1 97.19 13 GLY B N 1
ATOM 2349 C CA . GLY B 1 13 ? 11.289 27.547 8.594 1 97.19 13 GLY B CA 1
ATOM 2350 C C . GLY B 1 13 ? 10.812 28.453 7.484 1 97.19 13 GLY B C 1
ATOM 2351 O O . GLY B 1 13 ? 11.305 29.578 7.34 1 97.19 13 GLY B O 1
ATOM 2352 N N . TYR B 1 14 ? 9.883 27.938 6.746 1 97.88 14 TYR B N 1
ATOM 2353 C CA . TYR B 1 14 ? 9.383 28.75 5.633 1 97.88 14 TYR B CA 1
ATOM 2354 C C . TYR B 1 14 ? 8.656 29.984 6.137 1 97.88 14 TYR B C 1
ATOM 2356 O O . TYR B 1 14 ? 9.039 31.109 5.809 1 97.88 14 TYR B O 1
ATOM 2364 N N . PHE B 1 15 ? 7.688 29.828 6.961 1 97.94 15 PHE B N 1
ATOM 2365 C CA . PHE B 1 15 ? 6.859 30.953 7.402 1 97.94 15 PHE B CA 1
ATOM 2366 C C . PHE B 1 15 ? 7.648 31.875 8.312 1 97.94 15 PHE B C 1
ATOM 2368 O O . PHE B 1 15 ? 7.547 33.094 8.203 1 97.94 15 PHE B O 1
ATOM 2375 N N . GLY B 1 16 ? 8.414 31.297 9.188 1 97.88 16 GLY B N 1
ATOM 2376 C CA . GLY B 1 16 ? 9.258 32.125 10.047 1 97.88 16 GLY B CA 1
ATOM 2377 C C . GLY B 1 16 ? 10.297 32.906 9.273 1 97.88 16 GLY B C 1
ATOM 2378 O O . GLY B 1 16 ? 10.539 34.094 9.562 1 97.88 16 GLY B O 1
ATOM 2379 N N . GLY B 1 17 ? 10.898 32.219 8.328 1 97.94 17 GLY B N 1
ATOM 2380 C CA . GLY B 1 17 ? 11.875 32.906 7.488 1 97.94 17 GLY B CA 1
ATOM 2381 C C . GLY B 1 17 ? 11.289 34.062 6.699 1 97.94 17 GLY B C 1
ATOM 2382 O O . GLY B 1 17 ? 11.891 35.125 6.617 1 97.94 17 GLY B O 1
ATOM 2383 N N . ARG B 1 18 ? 10.18 33.844 6.16 1 98 18 ARG B N 1
ATOM 2384 C CA . ARG B 1 18 ? 9.531 34.875 5.375 1 98 18 ARG B CA 1
ATOM 2385 C C . ARG B 1 18 ? 9.133 36.062 6.258 1 98 18 ARG B C 1
ATOM 2387 O O . ARG B 1 18 ? 9.18 37.219 5.82 1 98 18 ARG B O 1
ATOM 2394 N N . LEU B 1 19 ? 8.727 35.812 7.453 1 98.06 19 LEU B N 1
ATOM 2395 C CA . LEU B 1 19 ? 8.398 36.875 8.391 1 98.06 19 LEU B CA 1
ATOM 2396 C C . LEU B 1 19 ? 9.648 37.656 8.781 1 98.06 19 LEU B C 1
ATOM 2398 O O . LEU B 1 19 ? 9.617 38.906 8.867 1 98.06 19 LEU B O 1
ATOM 2402 N N . LEU B 1 20 ? 10.727 36.969 9.023 1 97.81 20 LEU B N 1
ATOM 2403 C CA . LEU B 1 20 ? 11.992 37.625 9.328 1 97.81 20 LEU B CA 1
ATOM 2404 C C . LEU B 1 20 ? 12.43 38.531 8.18 1 97.81 20 LEU B C 1
ATOM 2406 O O . LEU B 1 20 ? 12.953 39.594 8.406 1 97.81 20 LEU B O 1
ATOM 2410 N N . GLN B 1 21 ? 12.195 37.969 7.055 1 97.12 21 GLN B N 1
ATOM 2411 C CA . GLN B 1 21 ? 12.586 38.688 5.848 1 97.12 21 GLN B CA 1
ATOM 2412 C C . GLN B 1 21 ? 11.961 40.094 5.797 1 97.12 21 GLN B C 1
ATOM 2414 O O . GLN B 1 21 ? 12.578 41.031 5.309 1 97.12 21 GLN B O 1
ATOM 2419 N N . ILE B 1 22 ? 10.82 40.281 6.293 1 96.88 22 ILE B N 1
ATOM 2420 C CA . ILE B 1 22 ? 10.133 41.562 6.223 1 96.88 22 ILE B CA 1
ATOM 2421 C C . ILE B 1 22 ? 10.242 42.281 7.562 1 96.88 22 ILE B C 1
ATOM 2423 O O . ILE B 1 22 ? 9.453 43.188 7.855 1 96.88 22 ILE B O 1
ATOM 2427 N N . GLY B 1 23 ? 11.055 41.781 8.445 1 96.94 23 GLY B N 1
ATOM 2428 C CA . GLY B 1 23 ? 11.461 42.531 9.625 1 96.94 23 GLY B CA 1
ATOM 2429 C C . GLY B 1 23 ? 10.586 42.219 10.836 1 96.94 23 GLY B C 1
ATOM 2430 O O . GLY B 1 23 ? 10.602 42.969 11.812 1 96.94 23 GLY B O 1
ATOM 2431 N N . ARG B 1 24 ? 9.82 41.188 10.773 1 98 24 ARG B N 1
ATOM 2432 C CA . ARG B 1 24 ? 9.016 40.844 11.945 1 98 24 ARG B CA 1
ATOM 2433 C C . ARG B 1 24 ? 9.891 40.281 13.055 1 98 24 ARG B C 1
ATOM 2435 O O . ARG B 1 24 ? 10.992 39.781 12.797 1 98 24 ARG B O 1
ATOM 2442 N N . ASP B 1 25 ? 9.414 40.406 14.258 1 98.12 25 ASP B N 1
ATOM 2443 C CA . ASP B 1 25 ? 10.125 39.938 15.438 1 98.12 25 ASP B CA 1
ATOM 2444 C C . ASP B 1 25 ? 9.852 38.438 15.672 1 98.12 25 ASP B C 1
ATOM 2446 O O . ASP B 1 25 ? 8.922 38.094 16.406 1 98.12 25 ASP B O 1
ATOM 2450 N N . VAL B 1 26 ? 10.703 37.625 15.086 1 98.06 26 VAL B N 1
ATOM 2451 C CA . VAL B 1 26 ? 10.516 36.156 15.094 1 98.06 26 VAL B CA 1
ATOM 2452 C C . VAL B 1 26 ? 11.688 35.5 15.82 1 98.06 26 VAL B C 1
ATOM 2454 O O . VAL B 1 26 ? 12.836 35.906 15.648 1 98.06 26 VAL B O 1
ATOM 2457 N N . THR B 1 27 ? 11.367 34.562 16.641 1 98.06 27 THR B N 1
ATOM 2458 C CA . THR B 1 27 ? 12.344 33.656 17.25 1 98.06 27 THR B CA 1
ATOM 2459 C C . THR B 1 27 ? 11.953 32.188 17.016 1 98.06 27 THR B C 1
ATOM 2461 O O . THR B 1 27 ? 10.781 31.828 17.141 1 98.06 27 THR B O 1
ATOM 2464 N N . PHE B 1 28 ? 12.945 31.375 16.656 1 97.88 28 PHE B N 1
ATOM 2465 C CA . PHE B 1 28 ? 12.703 29.953 16.438 1 97.88 28 PHE B CA 1
ATOM 2466 C C . PHE B 1 28 ? 13.055 29.141 17.688 1 97.88 28 PHE B C 1
ATOM 2468 O O . PHE B 1 28 ? 14.164 29.266 18.203 1 97.88 28 PHE B O 1
ATOM 2475 N N . LEU B 1 29 ? 12.109 28.391 18.172 1 97.62 29 LEU B N 1
ATOM 2476 C CA . LEU B 1 29 ? 12.414 27.391 19.188 1 97.62 29 LEU B CA 1
ATOM 2477 C C . LEU B 1 29 ? 12.898 26.094 18.547 1 97.62 29 LEU B C 1
ATOM 2479 O O . LEU B 1 29 ? 12.141 25.422 17.844 1 97.62 29 LEU B O 1
ATOM 2483 N N . VAL B 1 30 ? 14.148 25.781 18.781 1 96 30 VAL B N 1
ATOM 2484 C CA . VAL B 1 30 ? 14.734 24.609 18.141 1 96 30 VAL B CA 1
ATOM 2485 C C . VAL B 1 30 ? 15.523 23.797 19.156 1 96 30 VAL B C 1
ATOM 2487 O O . VAL B 1 30 ? 15.906 24.312 20.203 1 96 30 VAL B O 1
ATOM 2490 N N . ARG B 1 31 ? 15.719 22.562 18.875 1 93.31 31 ARG B N 1
ATOM 2491 C CA . ARG B 1 31 ? 16.594 21.688 19.672 1 93.31 31 ARG B CA 1
ATOM 2492 C C . ARG B 1 31 ? 18.062 21.984 19.375 1 93.31 31 ARG B C 1
ATOM 2494 O O . ARG B 1 31 ? 18.375 22.656 18.375 1 93.31 31 ARG B O 1
ATOM 2501 N N . PRO B 1 32 ? 18.922 21.5 20.141 1 95.06 32 PRO B N 1
ATOM 2502 C CA . PRO B 1 32 ? 20.344 21.859 20.016 1 95.06 32 PRO B CA 1
ATOM 2503 C C . PRO B 1 32 ? 20.922 21.5 18.656 1 95.06 32 PRO B C 1
ATOM 2505 O O . PRO B 1 32 ? 21.625 22.312 18.047 1 95.06 32 PRO B O 1
ATOM 2508 N N . LYS B 1 33 ? 20.594 20.375 18.188 1 95 33 LYS B N 1
ATOM 2509 C CA . LYS B 1 33 ? 21.125 19.938 16.906 1 95 33 LYS B CA 1
ATOM 2510 C C . LYS B 1 33 ? 20.719 20.906 15.789 1 95 33 LYS B C 1
ATOM 2512 O O . LYS B 1 33 ? 21.547 21.281 14.961 1 95 33 LYS B O 1
ATOM 2517 N N . ARG B 1 34 ? 19.516 21.25 15.812 1 94.69 34 ARG B N 1
ATOM 2518 C CA . ARG B 1 34 ? 19.047 22.172 14.781 1 94.69 34 ARG B CA 1
ATOM 2519 C C . ARG B 1 34 ? 19.641 23.562 14.977 1 94.69 34 ARG B C 1
ATOM 2521 O O . ARG B 1 34 ? 19.938 24.266 14.008 1 94.69 34 ARG B O 1
ATOM 2528 N N . ALA B 1 35 ? 19.812 23.969 16.156 1 95.62 35 ALA B N 1
ATOM 2529 C CA . ALA B 1 35 ? 20.453 25.234 16.453 1 95.62 35 ALA B CA 1
ATOM 2530 C C . ALA B 1 35 ? 21.859 25.297 15.836 1 95.62 35 ALA B C 1
ATOM 2532 O O . ALA B 1 35 ? 22.234 26.312 15.25 1 95.62 35 ALA B O 1
ATOM 2533 N N . ASP B 1 36 ? 22.516 24.203 15.953 1 96.38 36 ASP B N 1
ATOM 2534 C CA . ASP B 1 36 ? 23.875 24.109 15.406 1 96.38 36 ASP B CA 1
ATOM 2535 C C . ASP B 1 36 ? 23.859 24.219 13.883 1 96.38 36 ASP B C 1
ATOM 2537 O O . ASP B 1 36 ? 24.688 24.906 13.289 1 96.38 36 ASP B O 1
ATOM 2541 N N . GLU B 1 37 ? 22.891 23.594 13.32 1 95.94 37 GLU B N 1
ATOM 2542 C CA . GLU B 1 37 ? 22.75 23.625 11.867 1 95.94 37 GLU B CA 1
ATOM 2543 C C . GLU B 1 37 ? 22.453 25.047 11.367 1 95.94 37 GLU B C 1
ATOM 2545 O O . GLU B 1 37 ? 23.031 25.5 10.375 1 95.94 37 GLU B O 1
ATOM 2550 N N . LEU B 1 38 ? 21.609 25.688 12.094 1 96.69 38 LEU B N 1
ATOM 2551 C CA . LEU B 1 38 ? 21.219 27.047 11.719 1 96.69 38 LEU B CA 1
ATOM 2552 C C . LEU B 1 38 ? 22.359 28.031 11.938 1 96.69 38 LEU B C 1
ATOM 2554 O O . LEU B 1 38 ? 22.516 28.984 11.18 1 96.69 38 LEU B O 1
ATOM 2558 N N . ALA B 1 39 ? 23.125 27.781 12.93 1 96.06 39 ALA B N 1
ATOM 2559 C CA . ALA B 1 39 ? 24.281 28.625 13.195 1 96.06 39 ALA B CA 1
ATOM 2560 C C . ALA B 1 39 ? 25.344 28.484 12.102 1 96.06 39 ALA B C 1
ATOM 2562 O O . ALA B 1 39 ? 26 29.453 11.734 1 96.06 39 ALA B O 1
ATOM 2563 N N . ARG B 1 40 ? 25.422 27.328 11.609 1 96.12 40 ARG B N 1
ATOM 2564 C CA . ARG B 1 40 ? 26.438 27.016 10.609 1 96.12 40 ARG B CA 1
ATOM 2565 C C . ARG B 1 40 ? 26.016 27.484 9.227 1 96.12 40 ARG B C 1
ATOM 2567 O O . ARG B 1 40 ? 26.766 28.156 8.523 1 96.12 40 ARG B O 1
ATOM 2574 N N . ASP B 1 41 ? 24.766 27.172 8.852 1 95.75 41 ASP B N 1
ATOM 2575 C CA . ASP B 1 41 ? 24.359 27.312 7.457 1 95.75 41 ASP B CA 1
ATOM 2576 C C . ASP B 1 41 ? 23.359 28.453 7.293 1 95.75 41 ASP B C 1
ATOM 2578 O O . ASP B 1 41 ? 23.078 28.891 6.176 1 95.75 41 ASP B O 1
ATOM 2582 N N . GLY B 1 42 ? 22.844 28.906 8.453 1 97.81 42 GLY B N 1
ATOM 2583 C CA . GLY B 1 42 ? 21.703 29.812 8.367 1 97.81 42 GLY B CA 1
ATOM 2584 C C . GLY B 1 42 ? 20.406 29.094 8.008 1 97.81 42 GLY B C 1
ATOM 2585 O O . GLY B 1 42 ? 20.391 27.875 7.875 1 97.81 42 GLY B O 1
ATOM 2586 N N . LEU B 1 43 ? 19.391 29.844 7.973 1 98.31 43 LEU B N 1
ATOM 2587 C CA . LEU B 1 43 ? 18.109 29.359 7.445 1 98.31 43 LEU B CA 1
ATOM 2588 C C . LEU B 1 43 ? 18.016 29.594 5.941 1 98.31 43 LEU B C 1
ATOM 2590 O O . LEU B 1 43 ? 17.984 30.75 5.492 1 98.31 43 LEU B O 1
ATOM 2594 N N . VAL B 1 44 ? 18.016 28.5 5.223 1 98.5 44 VAL B N 1
ATOM 2595 C CA . VAL B 1 44 ? 18.016 28.578 3.766 1 98.5 44 VAL B CA 1
ATOM 2596 C C . VAL B 1 44 ? 16.656 28.125 3.232 1 98.5 44 VAL B C 1
ATOM 2598 O O . VAL B 1 44 ? 16.156 27.047 3.588 1 98.5 44 VAL B O 1
ATOM 2601 N N . ILE B 1 45 ? 16.047 28.984 2.41 1 98.12 45 ILE B N 1
ATOM 2602 C CA . ILE B 1 45 ? 14.766 28.688 1.778 1 98.12 45 ILE B CA 1
ATOM 2603 C C . ILE B 1 45 ? 14.914 28.766 0.26 1 98.12 45 ILE B C 1
ATOM 2605 O O . ILE B 1 45 ? 15.336 29.781 -0.284 1 98.12 45 ILE B O 1
ATOM 2609 N N . LYS B 1 46 ? 14.648 27.656 -0.369 1 98.31 46 LYS B N 1
ATOM 2610 C CA . LYS B 1 46 ? 14.492 27.609 -1.82 1 98.31 46 LYS B CA 1
ATOM 2611 C C . LYS B 1 46 ? 13.023 27.594 -2.217 1 98.31 46 LYS B C 1
ATOM 2613 O O . LYS B 1 46 ? 12.289 26.672 -1.859 1 98.31 46 LYS B O 1
ATOM 2618 N N . SER B 1 47 ? 12.602 28.625 -2.906 1 97.38 47 SER B N 1
ATOM 2619 C CA . SER B 1 47 ? 11.172 28.797 -3.121 1 97.38 47 SER B CA 1
ATOM 2620 C C . SER B 1 47 ? 10.891 29.469 -4.465 1 97.38 47 SER B C 1
ATOM 2622 O O . SER B 1 47 ? 11.664 30.312 -4.914 1 97.38 47 SER B O 1
ATOM 2624 N N . PRO B 1 48 ? 9.773 29.109 -5.137 1 96.5 48 PRO B N 1
ATOM 2625 C CA . PRO B 1 48 ? 9.344 29.844 -6.328 1 96.5 48 PRO B CA 1
ATOM 2626 C C . PRO B 1 48 ? 9.062 31.328 -6.043 1 96.5 48 PRO B C 1
ATOM 2628 O O . PRO B 1 48 ? 9.008 32.125 -6.969 1 96.5 48 PRO B O 1
ATOM 2631 N N . HIS B 1 49 ? 8.93 31.672 -4.801 1 96 49 HIS B N 1
ATOM 2632 C CA . HIS B 1 49 ? 8.656 33.062 -4.422 1 96 49 HIS B CA 1
ATOM 2633 C C . HIS B 1 49 ? 9.945 33.781 -4.07 1 96 49 HIS B C 1
ATOM 2635 O O . HIS B 1 49 ? 9.906 34.875 -3.465 1 96 49 HIS B O 1
ATOM 2641 N N . GLY B 1 50 ? 11.102 33.188 -4.422 1 96.56 50 GLY B N 1
ATOM 2642 C CA . GLY B 1 50 ? 12.398 33.781 -4.164 1 96.56 50 GLY B CA 1
ATOM 2643 C C . GLY B 1 50 ? 13.18 33.062 -3.08 1 96.56 50 GLY B C 1
ATOM 2644 O O . GLY B 1 50 ? 12.648 32.781 -2.004 1 96.56 50 GLY B O 1
ATOM 2645 N N . ASP B 1 51 ? 14.383 32.812 -3.393 1 97.88 51 ASP B N 1
ATOM 2646 C CA . ASP B 1 51 ? 15.273 32.188 -2.424 1 97.88 51 ASP B CA 1
ATOM 2647 C C . ASP B 1 51 ? 15.641 33.156 -1.302 1 97.88 51 ASP B C 1
ATOM 2649 O O . ASP B 1 51 ? 15.562 34.375 -1.479 1 97.88 51 ASP B O 1
ATOM 2653 N N . LEU B 1 52 ? 15.914 32.562 -0.17 1 97.5 52 LEU B N 1
ATOM 2654 C CA . LEU B 1 52 ? 16.234 33.375 1.001 1 97.5 52 LEU B CA 1
ATOM 2655 C C . LEU B 1 52 ? 17.25 32.688 1.886 1 97.5 52 LEU B C 1
ATOM 2657 O O . LEU B 1 52 ? 17.156 31.469 2.107 1 97.5 52 LEU B O 1
ATOM 2661 N N . THR B 1 53 ? 18.234 33.375 2.266 1 98.06 53 THR B N 1
ATOM 2662 C CA . THR B 1 53 ? 19.156 32.906 3.279 1 98.06 53 THR B CA 1
ATOM 2663 C C . THR B 1 53 ? 19.266 33.906 4.434 1 98.06 53 THR B C 1
ATOM 2665 O O . THR B 1 53 ? 19.562 35.062 4.215 1 98.06 53 THR B O 1
ATOM 2668 N N . ILE B 1 54 ? 19.016 33.438 5.551 1 97.94 54 ILE B N 1
ATOM 2669 C CA . ILE B 1 54 ? 19.203 34.219 6.77 1 97.94 54 ILE B CA 1
ATOM 2670 C C . ILE B 1 54 ? 20.375 33.656 7.574 1 97.94 54 ILE B C 1
ATOM 2672 O O . ILE B 1 54 ? 20.25 32.625 8.219 1 97.94 54 ILE B O 1
ATOM 2676 N N . PRO B 1 55 ? 21.422 34.281 7.594 1 96.88 55 PRO B N 1
ATOM 2677 C CA . PRO B 1 55 ? 22.656 33.719 8.164 1 96.88 55 PRO B CA 1
ATOM 2678 C C . PRO B 1 55 ? 22.531 33.438 9.664 1 96.88 55 PRO B C 1
ATOM 2680 O O . PRO B 1 55 ? 23.047 32.438 10.148 1 96.88 55 PRO B O 1
ATOM 2683 N N . HIS B 1 56 ? 21.891 34.344 10.398 1 94.88 56 HIS B N 1
ATOM 2684 C CA . HIS B 1 56 ? 21.781 34.188 11.844 1 94.88 56 HIS B CA 1
ATOM 2685 C C . HIS B 1 56 ? 20.344 34.375 12.305 1 94.88 56 HIS B C 1
ATOM 2687 O O . HIS B 1 56 ? 20.016 35.344 13 1 94.88 56 HIS B O 1
ATOM 2693 N N . PRO B 1 57 ? 19.531 33.344 11.945 1 97.88 57 PRO B N 1
ATOM 2694 C CA . PRO B 1 57 ? 18.156 33.5 12.445 1 97.88 57 PRO B CA 1
ATOM 2695 C C . PRO B 1 57 ? 18.062 33.438 13.969 1 97.88 57 PRO B C 1
ATOM 2697 O O . PRO B 1 57 ? 18.812 32.656 14.602 1 97.88 57 PRO B O 1
ATOM 2700 N N . PRO B 1 58 ? 17.281 34.281 14.516 1 97.81 58 PRO B N 1
ATOM 2701 C CA . PRO B 1 58 ? 17.125 34.219 15.969 1 97.81 58 PRO B CA 1
ATOM 2702 C C . PRO B 1 58 ? 16.609 32.844 16.453 1 97.81 58 PRO B C 1
ATOM 2704 O O . PRO B 1 58 ? 15.578 32.375 15.977 1 97.81 58 PRO B O 1
ATOM 2707 N N . VAL B 1 59 ? 17.328 32.219 17.406 1 97.62 59 VAL B N 1
ATOM 2708 C CA . VAL B 1 59 ? 16.953 30.922 17.906 1 97.62 59 VAL B CA 1
ATOM 2709 C C . VAL B 1 59 ? 16.953 30.922 19.438 1 97.62 59 VAL B C 1
ATOM 2711 O O . VAL B 1 59 ? 17.656 31.734 20.047 1 97.62 59 VAL B O 1
ATOM 2714 N N . VAL B 1 60 ? 16.125 30.109 19.969 1 97.06 60 VAL B N 1
ATOM 2715 C CA . VAL B 1 60 ? 16.094 29.891 21.422 1 97.06 60 VAL B CA 1
ATOM 2716 C C . VAL B 1 60 ? 15.844 28.406 21.719 1 97.06 60 VAL B C 1
ATOM 2718 O O . VAL B 1 60 ? 15.258 27.703 20.891 1 97.06 60 VAL B O 1
ATOM 2721 N N . GLN B 1 61 ? 16.359 27.984 22.828 1 96.31 61 GLN B N 1
ATOM 2722 C CA . GLN B 1 61 ? 16.062 26.641 23.328 1 96.31 61 GLN B CA 1
ATOM 2723 C C . GLN B 1 61 ? 15.07 26.688 24.484 1 96.31 61 GLN B C 1
ATOM 2725 O O . GLN B 1 61 ? 14.789 27.75 25.016 1 96.31 61 GLN B O 1
ATOM 2730 N N . ALA B 1 62 ? 14.578 25.547 24.812 1 94.69 62 ALA B N 1
ATOM 2731 C CA . ALA B 1 62 ? 13.484 25.453 25.781 1 94.69 62 ALA B CA 1
ATOM 2732 C C . ALA B 1 62 ? 13.859 26.125 27.094 1 94.69 62 ALA B C 1
ATOM 2734 O O . ALA B 1 62 ? 13.023 26.797 27.719 1 94.69 62 ALA B O 1
ATOM 2735 N N . ASP B 1 63 ? 15.055 26.016 27.5 1 93.56 63 ASP B N 1
ATOM 2736 C CA . ASP B 1 63 ? 15.492 26.516 28.797 1 93.56 63 ASP B CA 1
ATOM 2737 C C . ASP B 1 63 ? 15.711 28.031 28.766 1 93.56 63 ASP B C 1
ATOM 2739 O O . ASP B 1 63 ? 15.859 28.672 29.812 1 93.56 63 ASP B O 1
ATOM 2743 N N . GLY B 1 64 ? 15.633 28.562 27.625 1 93.69 64 GLY B N 1
ATOM 2744 C CA . GLY B 1 64 ? 15.867 29.984 27.484 1 93.69 64 GLY B CA 1
ATOM 2745 C C . GLY B 1 64 ? 14.594 30.781 27.234 1 93.69 64 GLY B C 1
ATOM 2746 O O . GLY B 1 64 ? 14.641 31.984 26.984 1 93.69 64 GLY B O 1
ATOM 2747 N N . LEU B 1 65 ? 13.523 30.125 27.344 1 94.44 65 LEU B N 1
ATOM 2748 C CA . LEU B 1 65 ? 12.273 30.781 27 1 94.44 65 LEU B CA 1
ATOM 2749 C C . LEU B 1 65 ? 11.773 31.656 28.141 1 94.44 65 LEU B C 1
ATOM 2751 O O . LEU B 1 65 ? 11.883 31.266 29.312 1 94.44 65 LEU B O 1
ATOM 2755 N N . ALA B 1 66 ? 11.281 32.812 27.812 1 92.44 66 ALA B N 1
ATOM 2756 C CA . ALA B 1 66 ? 10.531 33.688 28.703 1 92.44 66 ALA B CA 1
ATOM 2757 C C . ALA B 1 66 ? 9.094 33.875 28.234 1 92.44 66 ALA B C 1
ATOM 2759 O O . ALA B 1 66 ? 8.805 33.75 27.047 1 92.44 66 ALA B O 1
ATOM 2760 N N . PRO B 1 67 ? 8.195 34.094 29.188 1 90.81 67 PRO B N 1
ATOM 2761 C CA . PRO B 1 67 ? 6.777 34.219 28.844 1 90.81 67 PRO B CA 1
ATOM 2762 C C . PRO B 1 67 ? 6.418 35.562 28.25 1 90.81 67 PRO B C 1
ATOM 2764 O O . PRO B 1 67 ? 5.527 36.25 28.766 1 90.81 67 PRO B O 1
ATOM 2767 N N . ASP B 1 68 ? 6.988 35.938 27.172 1 92.31 68 ASP B N 1
ATOM 2768 C CA . ASP B 1 68 ? 6.836 37.281 26.656 1 92.31 68 ASP B CA 1
ATOM 2769 C C . ASP B 1 68 ? 6.512 37.25 25.172 1 92.31 68 ASP B C 1
ATOM 2771 O O . ASP B 1 68 ? 6.719 38.25 24.469 1 92.31 68 ASP B O 1
ATOM 2775 N N . TYR B 1 69 ? 6.035 36.156 24.75 1 96.81 69 TYR B N 1
ATOM 2776 C CA . TYR B 1 69 ? 5.625 36.094 23.344 1 96.81 69 TYR B CA 1
ATOM 2777 C C . TYR B 1 69 ? 4.141 36.406 23.203 1 96.81 69 TYR B C 1
ATOM 2779 O O . TYR B 1 69 ? 3.332 36 24.047 1 96.81 69 TYR B O 1
ATOM 2787 N N . ASP B 1 70 ? 3.855 37.094 22.125 1 97.25 70 ASP B N 1
ATOM 2788 C CA . ASP B 1 70 ? 2.467 37.438 21.828 1 97.25 70 ASP B CA 1
ATOM 2789 C C . ASP B 1 70 ? 1.782 36.312 21.047 1 97.25 70 ASP B C 1
ATOM 2791 O O . ASP B 1 70 ? 0.583 36.094 21.219 1 97.25 70 ASP B O 1
ATOM 2795 N N . LEU B 1 71 ? 2.537 35.688 20.203 1 97.81 71 LEU B N 1
ATOM 2796 C CA . LEU B 1 71 ? 2.025 34.688 19.297 1 97.81 71 LEU B CA 1
ATOM 2797 C C . LEU B 1 71 ? 2.986 33.5 19.203 1 97.81 71 LEU B C 1
ATOM 2799 O O . LEU B 1 71 ? 4.195 33.688 19.047 1 97.81 71 LEU B O 1
ATOM 2803 N N . VAL B 1 72 ? 2.469 32.312 19.359 1 97.94 72 VAL B N 1
ATOM 2804 C CA . VAL B 1 72 ? 3.213 31.078 19.109 1 97.94 72 VAL B CA 1
ATOM 2805 C C . VAL B 1 72 ? 2.658 30.375 17.859 1 97.94 72 VAL B C 1
ATOM 2807 O O . VAL B 1 72 ? 1.483 30 17.828 1 97.94 72 VAL B O 1
ATOM 2810 N N . LEU B 1 73 ? 3.443 30.25 16.844 1 97.75 73 LEU B N 1
ATOM 2811 C CA . LEU B 1 73 ? 3.105 29.438 15.672 1 97.75 73 LEU B CA 1
ATOM 2812 C C . LEU B 1 73 ? 3.611 28.016 15.836 1 97.75 73 LEU B C 1
ATOM 2814 O O . LEU B 1 73 ? 4.82 27.781 15.836 1 97.75 73 LEU B O 1
ATOM 2818 N N . LEU B 1 74 ? 2.648 27.141 15.938 1 97.12 74 LEU B N 1
ATOM 2819 C CA . LEU B 1 74 ? 2.973 25.734 16.188 1 97.12 74 LEU B CA 1
ATOM 2820 C C . LEU B 1 74 ? 2.938 24.922 14.898 1 97.12 74 LEU B C 1
ATOM 2822 O O . LEU B 1 74 ? 1.861 24.656 14.359 1 97.12 74 LEU B O 1
ATOM 2826 N N . SER B 1 75 ? 4.125 24.5 14.422 1 92.62 75 SER B N 1
ATOM 2827 C CA . SER B 1 75 ? 4.211 23.859 13.117 1 92.62 75 SER B CA 1
ATOM 2828 C C . SER B 1 75 ? 4.926 22.516 13.203 1 92.62 75 SER B C 1
ATOM 2830 O O . SER B 1 75 ? 5.398 22 12.195 1 92.62 75 SER B O 1
ATOM 2832 N N . CYS B 1 76 ? 4.996 21.891 14.32 1 85.25 76 CYS B N 1
ATOM 2833 C CA . CYS B 1 76 ? 5.633 20.594 14.469 1 85.25 76 CYS B CA 1
ATOM 2834 C C . CYS B 1 76 ? 4.742 19.484 13.922 1 85.25 76 CYS B C 1
ATOM 2836 O O . CYS B 1 76 ? 3.537 19.672 13.742 1 85.25 76 CYS B O 1
ATOM 2838 N N . LYS B 1 77 ? 5.375 18.375 13.609 1 84.12 77 LYS B N 1
ATOM 2839 C CA . LYS B 1 77 ? 4.566 17.203 13.258 1 84.12 77 LYS B CA 1
ATOM 2840 C C . LYS B 1 77 ? 3.75 16.719 14.461 1 84.12 77 LYS B C 1
ATOM 2842 O O . LYS B 1 77 ? 4.211 16.797 15.602 1 84.12 77 LYS B O 1
ATOM 2847 N N . ALA B 1 78 ? 2.654 16.125 14.133 1 82.44 78 ALA B N 1
ATOM 2848 C CA . ALA B 1 78 ? 1.668 15.805 15.156 1 82.44 78 ALA B CA 1
ATOM 2849 C C . ALA B 1 78 ? 2.219 14.781 16.141 1 82.44 78 ALA B C 1
ATOM 2851 O O . ALA B 1 78 ? 1.873 14.805 17.328 1 82.44 78 ALA B O 1
ATOM 2852 N N . PHE B 1 79 ? 3.109 13.922 15.703 1 81.88 79 PHE B N 1
ATOM 2853 C CA . PHE B 1 79 ? 3.619 12.883 16.594 1 81.88 79 PHE B CA 1
ATOM 2854 C C . PHE B 1 79 ? 4.598 13.461 17.594 1 81.88 79 PHE B C 1
ATOM 2856 O O . PHE B 1 79 ? 4.957 12.797 18.578 1 81.88 79 PHE B O 1
ATOM 2863 N N . ASP B 1 80 ? 4.934 14.719 17.453 1 88.62 80 ASP B N 1
ATOM 2864 C CA . ASP B 1 80 ? 5.844 15.398 18.375 1 88.62 80 ASP B CA 1
ATOM 2865 C C . ASP B 1 80 ? 5.105 16.438 19.219 1 88.62 80 ASP B C 1
ATOM 2867 O O . ASP B 1 80 ? 5.73 17.25 19.891 1 88.62 80 ASP B O 1
ATOM 2871 N N . LEU B 1 81 ? 3.826 16.391 19.203 1 92.81 81 LEU B N 1
ATOM 2872 C CA . LEU B 1 81 ? 3.012 17.469 19.766 1 92.81 81 LEU B CA 1
ATOM 2873 C C . LEU B 1 81 ? 3.246 17.594 21.266 1 92.81 81 LEU B C 1
ATOM 2875 O O . LEU B 1 81 ? 3.477 18.703 21.781 1 92.81 81 LEU B O 1
ATOM 2879 N N . ASP B 1 82 ? 3.234 16.531 22.016 1 93.81 82 ASP B N 1
ATOM 2880 C CA . ASP B 1 82 ? 3.398 16.594 23.469 1 93.81 82 ASP B CA 1
ATOM 2881 C C . ASP B 1 82 ? 4.766 17.156 23.844 1 93.81 82 ASP B C 1
ATOM 2883 O O . ASP B 1 82 ? 4.867 18.016 24.719 1 93.81 82 ASP B O 1
ATOM 2887 N N . ASP B 1 83 ? 5.758 16.672 23.188 1 93.69 83 ASP B N 1
ATOM 2888 C CA . ASP B 1 83 ? 7.109 17.172 23.422 1 93.69 83 ASP B CA 1
ATOM 2889 C C . ASP B 1 83 ? 7.223 18.656 23.062 1 93.69 83 ASP B C 1
ATOM 2891 O O . ASP B 1 83 ? 7.895 19.422 23.766 1 93.69 83 ASP B O 1
ATOM 2895 N N . ALA B 1 84 ? 6.621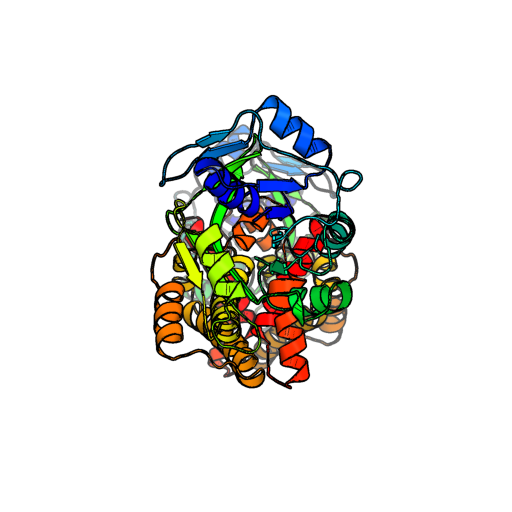 18.969 21.969 1 93.81 84 ALA B N 1
ATOM 2896 C CA . ALA B 1 84 ? 6.629 20.375 21.547 1 93.81 84 ALA B CA 1
ATOM 2897 C C . ALA B 1 84 ? 5.957 21.266 22.594 1 93.81 84 ALA B C 1
ATOM 2899 O O . ALA B 1 84 ? 6.504 22.297 22.969 1 93.81 84 ALA B O 1
ATOM 2900 N N . ILE B 1 85 ? 4.844 20.828 23.062 1 95.81 85 ILE B N 1
ATOM 2901 C CA . ILE B 1 85 ? 4.098 21.594 24.062 1 95.81 85 ILE B CA 1
ATOM 2902 C C . ILE B 1 85 ? 4.945 21.781 25.312 1 95.81 85 ILE B C 1
ATOM 2904 O O . ILE B 1 85 ? 5.066 22.891 25.844 1 95.81 85 ILE B O 1
ATOM 2908 N N . ALA B 1 86 ? 5.535 20.781 25.75 1 95.12 86 ALA B N 1
ATOM 2909 C CA . ALA B 1 86 ? 6.387 20.844 26.938 1 95.12 86 ALA B CA 1
ATOM 2910 C C . ALA B 1 86 ? 7.535 21.828 26.734 1 95.12 86 ALA B C 1
ATOM 2912 O O . ALA B 1 86 ? 7.953 22.516 27.672 1 95.12 86 ALA B O 1
ATOM 2913 N N . SER B 1 87 ? 7.973 21.859 25.562 1 94.06 87 SER B N 1
ATOM 2914 C CA . SER B 1 87 ? 9.156 22.672 25.266 1 94.06 87 SER B CA 1
ATOM 2915 C C . SER B 1 87 ? 8.805 24.156 25.188 1 94.06 87 SER B C 1
ATOM 2917 O O . SER B 1 87 ? 9.641 25 25.5 1 94.06 87 SER B O 1
ATOM 2919 N N . PHE B 1 88 ? 7.594 24.531 24.734 1 95.5 88 PHE B N 1
ATOM 2920 C CA . PHE B 1 88 ? 7.363 25.953 24.531 1 95.5 88 PHE B CA 1
ATOM 2921 C C . PHE B 1 88 ? 6.438 26.516 25.594 1 95.5 88 PHE B C 1
ATOM 2923 O O . PHE B 1 88 ? 6.184 27.719 25.641 1 95.5 88 PHE B O 1
ATOM 2930 N N . ALA B 1 89 ? 5.961 25.703 26.469 1 95.44 89 ALA B N 1
ATOM 2931 C CA . ALA B 1 89 ? 4.992 26.109 27.484 1 95.44 89 ALA B CA 1
ATOM 2932 C C . ALA B 1 89 ? 5.504 27.297 28.281 1 95.44 89 ALA B C 1
ATOM 2934 O O . ALA B 1 89 ? 4.734 28.203 28.641 1 95.44 89 ALA B O 1
ATOM 2935 N N . ALA B 1 90 ? 6.742 27.312 28.594 1 93.56 90 ALA B N 1
ATOM 2936 C CA . ALA B 1 90 ? 7.34 28.359 29.406 1 93.56 90 ALA B CA 1
ATOM 2937 C C . ALA B 1 90 ? 7.312 29.703 28.672 1 93.56 90 ALA B C 1
ATOM 2939 O O . ALA B 1 90 ? 7.477 30.75 29.281 1 93.56 90 ALA B O 1
ATOM 2940 N N . GLY B 1 91 ? 7.172 29.641 27.422 1 93.19 91 GLY B N 1
ATOM 2941 C CA . GLY B 1 91 ? 7.105 30.859 26.609 1 93.19 91 GLY B CA 1
ATOM 2942 C C . GLY B 1 91 ? 5.707 31.438 26.516 1 93.19 91 GLY B C 1
ATOM 2943 O O . GLY B 1 91 ? 5.52 32.531 25.984 1 93.19 91 GLY B O 1
ATOM 2944 N N . VAL B 1 92 ? 4.77 30.766 27.016 1 94.12 92 VAL B N 1
ATOM 2945 C CA . VAL B 1 92 ? 3.371 31.172 26.922 1 94.12 92 VAL B CA 1
ATOM 2946 C C . VAL B 1 92 ? 2.984 31.953 28.172 1 94.12 92 VAL B C 1
ATOM 2948 O O . VAL B 1 92 ? 3.012 31.422 29.281 1 94.12 92 VAL B O 1
ATOM 2951 N N . GLY B 1 93 ? 2.676 33.188 27.984 1 92 93 GLY B N 1
ATOM 2952 C CA . GLY B 1 93 ? 2.188 34.062 29.047 1 92 93 GLY B CA 1
ATOM 2953 C C . GLY B 1 93 ? 0.69 34.281 29 1 92 93 GLY B C 1
ATOM 2954 O O . GLY B 1 93 ? -0.008 33.688 28.188 1 92 93 GLY B O 1
ATOM 2955 N N . PRO B 1 94 ? 0.159 35.156 29.859 1 90.69 94 PRO B N 1
ATOM 2956 C CA . PRO B 1 94 ? -1.285 35.375 29.953 1 90.69 94 PRO B CA 1
ATOM 2957 C C . PRO B 1 94 ? -1.881 35.969 28.688 1 90.69 94 PRO B C 1
ATOM 2959 O O . PRO B 1 94 ? -3.076 35.812 28.422 1 90.69 94 PRO B O 1
ATOM 2962 N N . GLN B 1 95 ? -1.05 36.594 27.922 1 91.69 95 GLN B N 1
ATOM 2963 C CA . GLN B 1 95 ? -1.567 37.281 26.734 1 91.69 95 GLN B CA 1
ATOM 2964 C C . GLN B 1 95 ? -1.146 36.531 25.469 1 91.69 95 GLN B C 1
ATOM 2966 O O . GLN B 1 95 ? -1.465 36.938 24.359 1 91.69 95 GLN B O 1
ATOM 2971 N N . THR B 1 96 ? -0.445 35.438 25.625 1 96.06 96 THR B N 1
ATOM 2972 C CA . THR B 1 96 ? 0.064 34.688 24.469 1 96.06 96 THR B CA 1
ATOM 2973 C C . THR B 1 96 ? -1.057 33.906 23.797 1 96.06 96 THR B C 1
ATOM 2975 O O . THR B 1 96 ? -1.898 33.312 24.469 1 96.06 96 THR B O 1
ATOM 2978 N N . VAL B 1 97 ? -1.044 33.969 22.5 1 96.94 97 VAL B N 1
ATOM 2979 C CA . VAL B 1 97 ? -1.977 33.156 21.719 1 96.94 97 VAL B CA 1
ATOM 2980 C C . VAL B 1 97 ? -1.212 32.094 20.922 1 96.94 97 VAL B C 1
ATOM 2982 O O . VAL B 1 97 ? -0.128 32.375 20.406 1 96.94 97 VAL B O 1
ATOM 2985 N N . VAL B 1 98 ? -1.811 30.922 20.875 1 97.75 98 VAL B N 1
ATOM 2986 C CA . VAL B 1 98 ? -1.212 29.812 20.141 1 97.75 98 VAL B CA 1
ATOM 2987 C C . VAL B 1 98 ? -1.973 29.594 18.844 1 97.75 98 VAL B C 1
ATOM 2989 O O . VAL B 1 98 ? -3.197 29.438 18.844 1 97.75 98 VAL B O 1
ATOM 2992 N N . LEU B 1 99 ? -1.247 29.641 17.734 1 98.06 99 LEU B N 1
ATOM 2993 C CA . LEU B 1 99 ? -1.782 29.344 16.406 1 98.06 99 LEU B CA 1
ATOM 2994 C C . LEU B 1 99 ? -1.182 28.062 15.852 1 98.06 99 LEU B C 1
ATOM 2996 O O . LEU B 1 99 ? -0.078 28.078 15.305 1 98.06 99 LEU B O 1
ATOM 3000 N N . PRO B 1 100 ? -1.944 26.969 15.984 1 97.94 100 PRO B N 1
ATOM 3001 C CA . PRO B 1 100 ? -1.447 25.703 15.438 1 97.94 100 PRO B CA 1
ATOM 3002 C C . PRO B 1 100 ? -1.624 25.609 13.922 1 97.94 100 PRO B C 1
ATOM 3004 O O . PRO B 1 100 ? -2.652 26.031 13.391 1 97.94 100 PRO B O 1
ATOM 3007 N N . LEU B 1 101 ? -0.626 25.141 13.273 1 97 101 LEU B N 1
ATOM 3008 C CA . LEU B 1 101 ? -0.665 24.859 11.836 1 97 101 LEU B CA 1
ATOM 3009 C C . LEU B 1 101 ? -0.521 23.375 11.562 1 97 101 LEU B C 1
ATOM 3011 O O . LEU B 1 101 ? 0.252 22.969 10.688 1 97 101 LEU B O 1
ATOM 3015 N N . LEU B 1 102 ? -1.227 22.562 12.359 1 95.69 102 LEU B N 1
ATOM 3016 C CA . LEU B 1 102 ? -1.17 21.109 12.266 1 95.69 102 LEU B CA 1
ATOM 3017 C C . LEU B 1 102 ? -2.359 20.562 11.484 1 95.69 102 LEU B C 1
ATOM 3019 O O . LEU B 1 102 ? -3.371 21.25 11.328 1 95.69 102 LEU B O 1
ATOM 3023 N N . ASN B 1 103 ? -2.186 19.422 11 1 94.5 103 ASN B N 1
ATOM 3024 C CA . ASN B 1 103 ? -3.277 18.75 10.297 1 94.5 103 ASN B CA 1
ATOM 3025 C C . ASN B 1 103 ? -4.203 18.031 11.273 1 94.5 103 ASN B C 1
ATOM 3027 O O . ASN B 1 103 ? -3.748 17.484 12.281 1 94.5 103 ASN B O 1
ATOM 3031 N N . GLY B 1 104 ? -5.48 18.016 10.914 1 95.94 104 GLY B N 1
ATOM 3032 C CA . GLY B 1 104 ? -6.449 17.359 11.773 1 95.94 104 GLY B CA 1
ATOM 3033 C C . GLY B 1 104 ? -7.043 18.281 12.828 1 95.94 104 GLY B C 1
ATOM 3034 O O . GLY B 1 104 ? -6.984 19.5 12.688 1 95.94 104 GLY B O 1
ATOM 3035 N N . MET B 1 105 ? -7.617 17.625 13.867 1 97.38 105 MET B N 1
ATOM 3036 C CA . MET B 1 105 ? -8.352 18.391 14.867 1 97.38 105 MET B CA 1
ATOM 3037 C C . MET B 1 105 ? -7.887 18.031 16.266 1 97.38 105 MET B C 1
ATOM 3039 O O . MET B 1 105 ? -8.141 18.766 17.219 1 97.38 105 MET B O 1
ATOM 3043 N N . LYS B 1 106 ? -7.238 16.953 16.438 1 96.38 106 LYS B N 1
ATOM 3044 C CA . LYS B 1 106 ? -6.938 16.406 17.766 1 96.38 106 LYS B CA 1
ATOM 3045 C C . LYS B 1 106 ? -6.039 17.344 18.562 1 96.38 106 LYS B C 1
ATOM 3047 O O . LYS B 1 106 ? -6.164 17.453 19.781 1 96.38 106 LYS B O 1
ATOM 3052 N N . HIS B 1 107 ? -5.195 18.031 17.891 1 97.06 107 HIS B N 1
ATOM 3053 C CA . HIS B 1 107 ? -4.25 18.922 18.562 1 97.06 107 HIS B CA 1
ATOM 3054 C C . HIS B 1 107 ? -4.969 20.031 19.312 1 97.06 107 HIS B C 1
ATOM 3056 O O . HIS B 1 107 ? -4.445 20.562 20.297 1 97.06 107 HIS B O 1
ATOM 3062 N N . LEU B 1 108 ? -6.145 20.375 18.906 1 97.69 108 LEU B N 1
ATOM 3063 C CA . LEU B 1 108 ? -6.887 21.422 19.578 1 97.69 108 LEU B CA 1
ATOM 3064 C C . LEU B 1 108 ? -7.242 21.016 21 1 97.69 108 LEU B C 1
ATOM 3066 O O . LEU B 1 108 ? -7.078 21.812 21.938 1 97.69 108 LEU B O 1
ATOM 3070 N N . ASP B 1 109 ? -7.691 19.781 21.109 1 96.06 109 ASP B N 1
ATOM 3071 C CA . ASP B 1 109 ? -8.023 19.281 22.438 1 96.06 109 ASP B CA 1
ATOM 3072 C C . ASP B 1 109 ? -6.789 19.266 23.344 1 96.06 109 ASP B C 1
ATOM 3074 O O . ASP B 1 109 ? -6.863 19.641 24.516 1 96.06 109 ASP B O 1
ATOM 3078 N N . VAL B 1 110 ? -5.746 18.844 22.812 1 96.5 110 VAL B N 1
ATOM 3079 C CA . VAL B 1 110 ? -4.5 18.734 23.562 1 96.5 110 VAL B CA 1
ATOM 3080 C C . VAL B 1 110 ? -4.031 20.125 23.984 1 96.5 110 VAL B C 1
ATOM 3082 O O . VAL B 1 110 ? -3.627 20.344 25.141 1 96.5 110 VAL B O 1
ATOM 3085 N N . LEU B 1 111 ? -4.102 21.062 23.125 1 97.56 111 LEU B N 1
ATOM 3086 C CA . LEU B 1 111 ? -3.668 22.422 23.391 1 97.56 111 LEU B CA 1
ATOM 3087 C C . LEU B 1 111 ? -4.605 23.109 24.375 1 97.56 111 LEU B C 1
ATOM 3089 O O . LEU B 1 111 ? -4.16 23.891 25.219 1 97.56 111 LEU B O 1
ATOM 3093 N N . ASP B 1 112 ? -5.887 22.797 24.266 1 97.31 112 ASP B N 1
ATOM 3094 C CA . ASP B 1 112 ? -6.855 23.328 25.219 1 97.31 112 ASP B CA 1
ATOM 3095 C C . ASP B 1 112 ? -6.516 22.891 26.641 1 97.31 112 ASP B C 1
ATOM 3097 O O . ASP B 1 112 ? -6.609 23.688 27.578 1 97.31 112 ASP B O 1
ATOM 3101 N N . ALA B 1 113 ? -6.199 21.688 26.734 1 97 113 ALA B N 1
ATOM 3102 C CA . ALA B 1 113 ? -5.867 21.141 28.047 1 97 113 ALA B CA 1
ATOM 3103 C C . ALA B 1 113 ? -4.625 21.812 28.625 1 97 113 ALA B C 1
ATOM 3105 O O . ALA B 1 113 ? -4.531 22.016 29.844 1 97 113 ALA B O 1
ATOM 3106 N N . ALA B 1 114 ? -3.732 22.172 27.781 1 96.44 114 ALA B N 1
ATOM 3107 C CA . ALA B 1 114 ? -2.455 22.719 28.219 1 96.44 114 ALA B CA 1
ATOM 3108 C C . ALA B 1 114 ? -2.574 24.219 28.5 1 96.44 114 ALA B C 1
ATOM 3110 O O . ALA B 1 114 ? -1.971 24.734 29.453 1 96.44 114 ALA B O 1
ATOM 3111 N N . PHE B 1 115 ? -3.379 24.984 27.672 1 96.69 115 PHE B N 1
ATOM 3112 C CA . PHE B 1 115 ? -3.256 26.438 27.719 1 96.69 115 PHE B CA 1
ATOM 3113 C C . PHE B 1 115 ? -4.621 27.094 27.891 1 96.69 115 PHE B C 1
ATOM 3115 O O . PHE B 1 115 ? -4.711 28.297 28.141 1 96.69 115 PHE B O 1
ATOM 3122 N N . GLY B 1 116 ? -5.656 26.312 27.844 1 95.94 116 GLY B N 1
ATOM 3123 C CA . GLY B 1 116 ? -7.008 26.844 27.844 1 95.94 116 GLY B CA 1
ATOM 3124 C C . GLY B 1 116 ? -7.516 27.203 26.469 1 95.94 116 GLY B C 1
ATOM 3125 O O . GLY B 1 116 ? -6.773 27.75 25.656 1 95.94 116 GLY B O 1
ATOM 3126 N N . ARG B 1 117 ? -8.742 27 26.203 1 95.81 117 ARG B N 1
ATOM 3127 C CA . ARG B 1 117 ? -9.367 27.156 24.891 1 95.81 117 ARG B CA 1
ATOM 3128 C C . ARG B 1 117 ? -9.234 28.578 24.391 1 95.81 117 ARG B C 1
ATOM 3130 O O . ARG B 1 117 ? -9.039 28.812 23.188 1 95.81 117 ARG B O 1
ATOM 3137 N N . ALA B 1 118 ? -9.297 29.516 25.266 1 93.25 118 ALA B N 1
ATOM 3138 C CA . ALA B 1 118 ? -9.32 30.938 24.906 1 93.25 118 ALA B CA 1
ATOM 3139 C C . ALA B 1 118 ? -7.98 31.359 24.312 1 93.25 118 ALA B C 1
ATOM 3141 O O . ALA B 1 118 ? -7.902 32.406 23.641 1 93.25 118 ALA B O 1
ATOM 3142 N N . ARG B 1 119 ? -6.945 30.625 24.453 1 94.75 119 ARG B N 1
ATOM 3143 C CA . ARG B 1 119 ? -5.617 31.016 24 1 94.75 119 ARG B CA 1
ATOM 3144 C C . ARG B 1 119 ? -5.238 30.25 22.734 1 94.75 119 ARG B C 1
ATOM 3146 O O . ARG B 1 119 ? -4.145 30.438 22.188 1 94.75 119 ARG B O 1
ATOM 3153 N N . VAL B 1 120 ? -6.148 29.438 22.281 1 97.69 120 VAL B N 1
ATOM 3154 C CA . VAL B 1 120 ? -5.832 28.578 21.141 1 97.69 120 VAL B CA 1
ATOM 3155 C C . VAL B 1 120 ? -6.734 28.938 19.969 1 97.69 120 VAL B C 1
ATOM 3157 O O . VAL B 1 120 ? -7.953 28.75 20.031 1 97.69 120 VAL B O 1
ATOM 3160 N N . LEU B 1 121 ? -6.117 29.438 18.938 1 98.25 121 LEU B N 1
ATOM 3161 C CA . LEU B 1 121 ? -6.852 29.75 17.719 1 98.25 121 LEU B CA 1
ATOM 3162 C C . LEU B 1 121 ? -7.02 28.5 16.844 1 98.25 121 LEU B C 1
ATOM 3164 O O . LEU B 1 121 ? -6.289 27.516 17.016 1 98.25 121 LEU B O 1
ATOM 3168 N N . GLY B 1 122 ? -8.102 28.547 16 1 98.31 122 GLY B N 1
ATOM 3169 C CA . GLY B 1 122 ? -8.047 27.656 14.852 1 98.31 122 GLY B CA 1
ATOM 3170 C C . GLY B 1 122 ? -7.051 28.094 13.805 1 98.31 122 GLY B C 1
ATOM 3171 O O . GLY B 1 122 ? -6.848 29.297 13.586 1 98.31 122 GLY B O 1
ATOM 3172 N N . GLY B 1 123 ? -6.469 27.141 13.148 1 98.25 123 GLY B N 1
ATOM 3173 C CA . GLY B 1 123 ? -5.465 27.5 12.156 1 98.25 123 GLY B CA 1
ATOM 3174 C C . GLY B 1 123 ? -5.137 26.359 11.211 1 98.25 123 GLY B C 1
ATOM 3175 O O . GLY B 1 123 ? -5.309 25.188 11.562 1 98.25 123 GLY B O 1
ATOM 3176 N N . GLN B 1 124 ? -4.73 26.703 10.055 1 97.69 124 GLN B N 1
ATOM 3177 C CA . GLN B 1 124 ? -4.242 25.781 9.031 1 97.69 124 GLN B CA 1
ATOM 3178 C C . GLN B 1 124 ? -3.27 26.484 8.086 1 97.69 124 GLN B C 1
ATOM 3180 O O . GLN B 1 124 ? -3.211 27.719 8.047 1 97.69 124 GLN B O 1
ATOM 3185 N N . CYS B 1 125 ? -2.496 25.703 7.461 1 96.94 125 CYS B N 1
ATOM 3186 C CA . CYS B 1 125 ? -1.642 26.25 6.414 1 96.94 125 CYS B CA 1
ATOM 3187 C C . CYS B 1 125 ? -1.669 25.375 5.172 1 96.94 125 CYS B C 1
ATOM 3189 O O . CYS B 1 125 ? -2.066 24.203 5.238 1 96.94 125 CYS B O 1
ATOM 3191 N N . VAL B 1 126 ? -1.452 25.953 4.07 1 95.25 126 VAL B N 1
ATOM 3192 C CA . VAL B 1 126 ? -1.284 25.281 2.787 1 95.25 126 VAL B CA 1
ATOM 3193 C C . VAL B 1 126 ? 0.101 25.578 2.223 1 95.25 126 VAL B C 1
ATOM 3195 O O . VAL B 1 126 ? 0.426 26.734 1.942 1 95.25 126 VAL B O 1
ATOM 3198 N N . ILE B 1 127 ? 0.895 24.562 2.156 1 94.81 127 ILE B N 1
ATOM 3199 C CA . ILE B 1 127 ? 2.227 24.688 1.574 1 94.81 127 ILE B CA 1
ATOM 3200 C C . ILE B 1 127 ? 2.785 23.297 1.251 1 94.81 127 ILE B C 1
ATOM 3202 O O . ILE B 1 127 ? 2.523 22.344 1.972 1 94.81 127 ILE B O 1
ATOM 3206 N N . ALA B 1 128 ? 3.377 23.188 0.124 1 92.62 128 ALA B N 1
ATOM 3207 C CA . ALA B 1 128 ? 4.176 22.016 -0.21 1 92.62 128 ALA B CA 1
ATOM 3208 C C . ALA B 1 128 ? 5.664 22.297 -0.03 1 92.62 128 ALA B C 1
ATOM 3210 O O . ALA B 1 128 ? 6.301 22.891 -0.901 1 92.62 128 ALA B O 1
ATOM 3211 N N . ALA B 1 129 ? 6.141 21.828 1.11 1 93.81 129 ALA B N 1
ATOM 3212 C CA . ALA B 1 129 ? 7.543 22.094 1.43 1 93.81 129 ALA B CA 1
ATOM 3213 C C . ALA B 1 129 ? 8.188 20.875 2.096 1 93.81 129 ALA B C 1
ATOM 3215 O O . ALA B 1 129 ? 7.504 20.062 2.705 1 93.81 129 ALA B O 1
ATOM 3216 N N . THR B 1 130 ? 9.484 20.781 1.937 1 92.62 130 THR B N 1
ATOM 3217 C CA . THR B 1 130 ? 10.281 19.719 2.541 1 92.62 130 THR B CA 1
ATOM 3218 C C . THR B 1 130 ? 11.656 20.234 2.941 1 92.62 130 THR B C 1
ATOM 3220 O O . THR B 1 130 ? 11.977 21.406 2.715 1 92.62 130 THR B O 1
ATOM 3223 N N . LEU B 1 131 ? 12.359 19.422 3.709 1 92.94 131 LEU B N 1
ATOM 3224 C CA . LEU B 1 131 ? 13.773 19.672 3.963 1 92.94 131 LEU B CA 1
ATOM 3225 C C . LEU B 1 131 ? 14.648 18.812 3.053 1 92.94 131 LEU B C 1
ATOM 3227 O O . LEU B 1 131 ? 14.414 17.625 2.908 1 92.94 131 LEU B O 1
ATOM 3231 N N . ASP B 1 132 ? 15.594 19.406 2.395 1 94 132 ASP B N 1
ATOM 3232 C CA . ASP B 1 132 ? 16.516 18.625 1.579 1 94 132 ASP B CA 1
ATOM 3233 C C . ASP B 1 132 ? 17.594 17.969 2.441 1 94 132 ASP B C 1
ATOM 3235 O O . ASP B 1 132 ? 17.484 17.953 3.67 1 94 132 ASP B O 1
ATOM 3239 N N . ALA B 1 133 ? 18.641 17.391 1.878 1 91.69 133 ALA B N 1
ATOM 3240 C CA . ALA B 1 133 ? 19.672 16.625 2.568 1 91.69 133 ALA B CA 1
ATOM 3241 C C . ALA B 1 133 ? 20.469 17.516 3.516 1 91.69 133 ALA B C 1
ATOM 3243 O O . ALA B 1 133 ? 20.984 17.047 4.535 1 91.69 133 ALA B O 1
ATOM 3244 N N . GLN B 1 134 ? 20.547 18.734 3.193 1 93.19 134 GLN B N 1
ATOM 3245 C CA . GLN B 1 134 ? 21.281 19.688 4.023 1 93.19 134 GLN B CA 1
ATOM 3246 C C . GLN B 1 134 ? 20.359 20.359 5.035 1 93.19 134 GLN B C 1
ATOM 3248 O O . GLN B 1 134 ? 20.766 21.266 5.75 1 93.19 134 GLN B O 1
ATOM 3253 N N . ARG B 1 135 ? 19.094 19.953 5.023 1 92.62 135 ARG B N 1
ATOM 3254 C CA . ARG B 1 135 ? 18.062 20.453 5.922 1 92.62 135 ARG B CA 1
ATOM 3255 C C . ARG B 1 135 ? 17.688 21.891 5.582 1 92.62 135 ARG B C 1
ATOM 3257 O O . ARG B 1 135 ? 17.406 22.703 6.477 1 92.62 135 ARG B O 1
ATOM 3264 N N . HIS B 1 136 ? 17.828 22.234 4.285 1 96.44 136 HIS B N 1
ATOM 3265 C CA . HIS B 1 136 ? 17.281 23.469 3.756 1 96.44 136 HIS B CA 1
ATOM 3266 C C . HIS B 1 136 ? 15.797 23.312 3.426 1 96.44 136 HIS B C 1
ATOM 3268 O O . HIS B 1 136 ? 15.359 22.234 3.016 1 96.44 136 HIS B O 1
ATOM 3274 N N . VAL B 1 137 ? 15.094 24.422 3.584 1 97.06 137 VAL B N 1
ATOM 3275 C CA . VAL B 1 137 ? 13.68 24.406 3.242 1 97.06 137 VAL B CA 1
ATOM 3276 C C . VAL B 1 137 ? 13.508 24.531 1.729 1 97.06 137 VAL B C 1
ATOM 3278 O O . VAL B 1 137 ? 14.039 25.469 1.112 1 97.06 137 VAL B O 1
ATOM 3281 N N . VAL B 1 138 ? 12.789 23.594 1.167 1 97.31 138 VAL B N 1
ATOM 3282 C CA . VAL B 1 138 ? 12.5 23.625 -0.263 1 97.31 138 VAL B CA 1
ATOM 3283 C C . VAL B 1 138 ? 10.992 23.641 -0.486 1 97.31 138 VAL B C 1
ATOM 3285 O O . VAL B 1 138 ? 10.297 22.672 -0.118 1 97.31 138 VAL B O 1
ATOM 3288 N N . GLN B 1 139 ? 10.492 24.672 -1.053 1 96.31 139 GLN B N 1
ATOM 3289 C CA . GLN B 1 139 ? 9.086 24.719 -1.429 1 96.31 139 GLN B CA 1
ATOM 3290 C C . GLN B 1 139 ? 8.852 24.078 -2.795 1 96.31 139 GLN B C 1
ATOM 3292 O O . GLN B 1 139 ? 9.492 24.469 -3.779 1 96.31 139 GLN B O 1
ATOM 3297 N N . LEU B 1 140 ? 7.922 23.266 -2.881 1 93.56 140 LEU B N 1
ATOM 3298 C CA . LEU B 1 140 ? 7.746 22.406 -4.051 1 93.56 140 LEU B CA 1
ATOM 3299 C C . LEU B 1 140 ? 6.703 22.984 -5 1 93.56 140 LEU B C 1
ATOM 3301 O O . LEU B 1 140 ? 6.664 22.625 -6.18 1 93.56 140 LEU B O 1
ATOM 3305 N N . ALA B 1 141 ? 5.824 23.781 -4.535 1 92.19 141 ALA B N 1
ATOM 3306 C CA . ALA B 1 141 ? 4.766 24.438 -5.301 1 92.19 141 ALA B CA 1
ATOM 3307 C C . ALA B 1 141 ? 4.531 25.859 -4.816 1 92.19 141 ALA B C 1
ATOM 3309 O O . ALA B 1 141 ? 4.852 26.188 -3.674 1 92.19 141 ALA B O 1
ATOM 3310 N N . PRO B 1 142 ? 3.967 26.641 -5.621 1 93.94 142 PRO B N 1
ATOM 3311 C CA . PRO B 1 142 ? 3.875 28.062 -5.281 1 93.94 142 PRO B CA 1
ATOM 3312 C C . PRO B 1 142 ? 2.852 28.344 -4.184 1 93.94 142 PRO B C 1
ATOM 3314 O O . PRO B 1 142 ? 2.965 29.344 -3.467 1 93.94 142 PRO B O 1
ATOM 3317 N N . MET B 1 143 ? 1.962 27.531 -4.043 1 93.81 143 MET B N 1
ATOM 3318 C CA . MET B 1 143 ? 0.894 27.781 -3.08 1 93.81 143 MET B CA 1
ATOM 3319 C C . MET B 1 143 ? 1.443 27.844 -1.659 1 93.81 143 MET B C 1
ATOM 3321 O O . MET B 1 143 ? 2.219 26.969 -1.254 1 93.81 143 MET B O 1
ATOM 3325 N N . ASN B 1 144 ? 1.118 28.875 -0.946 1 96.12 144 ASN B N 1
ATOM 3326 C CA . ASN B 1 144 ? 1.486 29.078 0.451 1 96.12 144 ASN B CA 1
ATOM 3327 C C . ASN B 1 144 ? 0.521 30.031 1.152 1 96.12 144 ASN B C 1
ATOM 3329 O O . ASN B 1 144 ? 0.269 31.141 0.668 1 96.12 144 ASN B O 1
ATOM 3333 N N . ALA B 1 145 ? -0.073 29.609 2.182 1 97.75 145 ALA B N 1
ATOM 3334 C CA . ALA B 1 145 ? -1.056 30.438 2.877 1 97.75 145 ALA B CA 1
ATOM 3335 C C . ALA B 1 145 ? -1.246 29.969 4.316 1 97.75 145 ALA B C 1
ATOM 3337 O O . ALA B 1 145 ? -1.072 28.781 4.621 1 97.75 145 ALA B O 1
ATOM 3338 N N . ILE B 1 146 ? -1.559 30.875 5.18 1 98.12 146 ILE B N 1
ATOM 3339 C CA . ILE B 1 146 ? -2.045 30.609 6.527 1 98.12 146 ILE B CA 1
ATOM 3340 C C . ILE B 1 146 ? -3.475 31.125 6.676 1 98.12 146 ILE B C 1
ATOM 3342 O O . ILE B 1 146 ? -3.775 32.25 6.297 1 98.12 146 ILE B O 1
ATOM 3346 N N . THR B 1 147 ? -4.312 30.312 7.121 1 98.44 147 THR B N 1
ATOM 3347 C CA . THR B 1 147 ? -5.684 30.672 7.469 1 98.44 147 THR B CA 1
ATOM 3348 C C . THR B 1 147 ? -5.945 30.422 8.953 1 98.44 147 THR B C 1
ATOM 3350 O O . THR B 1 147 ? -5.543 29.406 9.5 1 98.44 147 THR B O 1
ATOM 3353 N N . PHE B 1 148 ? -6.539 31.406 9.648 1 98.56 148 PHE B N 1
ATOM 3354 C CA . PHE B 1 148 ? -6.723 31.281 11.086 1 98.56 148 PHE B CA 1
ATOM 3355 C C . PHE B 1 148 ? -7.895 32.125 11.57 1 98.56 148 PHE B C 1
ATOM 3357 O O . PHE B 1 148 ? -8.391 32.969 10.836 1 98.56 148 PHE B O 1
ATOM 3364 N N . GLY B 1 149 ? -8.367 31.828 12.773 1 98.5 149 GLY B N 1
ATOM 3365 C CA . GLY B 1 149 ? -9.484 32.562 13.336 1 98.5 149 GLY B CA 1
ATOM 3366 C C . GLY B 1 149 ? -9.922 32.062 14.695 1 98.5 149 GLY B C 1
ATOM 3367 O O . GLY B 1 149 ? -9.398 31.047 15.18 1 98.5 149 GLY B O 1
ATOM 3368 N N . GLU B 1 150 ? -10.898 32.812 15.273 1 97.75 150 GLU B N 1
ATOM 3369 C CA . GLU B 1 150 ? -11.508 32.375 16.531 1 97.75 150 GLU B CA 1
ATOM 3370 C C . GLU B 1 150 ? -12.336 31.125 16.312 1 97.75 150 GLU B C 1
ATOM 3372 O O . GLU B 1 150 ? -13.148 31.047 15.391 1 97.75 150 GLU B O 1
ATOM 3377 N N . ARG B 1 151 ? -12.195 30.141 17.203 1 97.44 151 ARG B N 1
ATOM 3378 C CA . ARG B 1 151 ? -12.852 28.844 17.016 1 97.44 151 ARG B CA 1
ATOM 3379 C C . ARG B 1 151 ? -14.359 28.953 17.234 1 97.44 151 ARG B C 1
ATOM 3381 O O . ARG B 1 151 ? -15.125 28.125 16.75 1 97.44 151 ARG B O 1
ATOM 3388 N N . ASP B 1 152 ? -14.758 30.016 17.938 1 95.06 152 ASP B N 1
ATOM 3389 C CA . ASP B 1 152 ? -16.188 30.234 18.156 1 95.06 152 ASP B CA 1
ATOM 3390 C C . ASP B 1 152 ? -16.766 31.141 17.078 1 95.06 152 ASP B C 1
ATOM 3392 O O . ASP B 1 152 ? -17.953 31.484 17.141 1 95.06 152 ASP B O 1
ATOM 3396 N N . GLY B 1 153 ? -15.938 31.547 16.141 1 92.94 153 GLY B N 1
ATOM 3397 C CA . GLY B 1 153 ? -16.422 32.312 15.008 1 92.94 153 GLY B CA 1
ATOM 3398 C C . GLY B 1 153 ? -16.203 33.812 15.172 1 92.94 153 GLY B C 1
ATOM 3399 O O . GLY B 1 153 ? -15.852 34.281 16.25 1 92.94 153 GLY B O 1
ATOM 3400 N N . GLY B 1 154 ? -16.297 34.469 14.031 1 88.94 154 GLY B N 1
ATOM 3401 C CA . GLY B 1 154 ? -16.156 35.906 14.039 1 88.94 154 GLY B CA 1
ATOM 3402 C C . GLY B 1 154 ? -14.727 36.375 13.805 1 88.94 154 GLY B C 1
ATOM 3403 O O . GLY B 1 154 ? -13.82 35.562 13.672 1 88.94 154 GLY B O 1
ATOM 3404 N N . LEU B 1 155 ? -14.617 37.688 13.68 1 93 155 LEU B N 1
ATOM 3405 C CA . LEU B 1 155 ? -13.32 38.344 13.492 1 93 155 LEU B CA 1
ATOM 3406 C C . LEU B 1 155 ? -13.016 39.281 14.656 1 93 155 LEU B C 1
ATOM 3408 O O . LEU B 1 155 ? -13.43 40.438 14.641 1 93 155 LEU B O 1
ATOM 3412 N N . SER B 1 156 ? -12.242 38.781 15.586 1 93.56 156 SER B N 1
ATOM 3413 C CA . SER B 1 156 ? -11.898 39.594 16.766 1 93.56 156 SER B CA 1
ATOM 3414 C C . SER B 1 156 ? -10.766 40.562 16.453 1 93.56 156 SER B C 1
ATOM 3416 O O . SER B 1 156 ? -10.086 40.438 15.43 1 93.56 156 SER B O 1
ATOM 3418 N N . ASP B 1 157 ? -10.633 41.5 17.312 1 93.5 157 ASP B N 1
ATOM 3419 C CA . ASP B 1 157 ? -9.539 42.438 17.172 1 93.5 157 ASP B CA 1
ATOM 3420 C C . ASP B 1 157 ? -8.188 41.75 17.281 1 93.5 157 ASP B C 1
ATOM 3422 O O . ASP B 1 157 ? -7.223 42.156 16.609 1 93.5 157 ASP B O 1
ATOM 3426 N N . HIS B 1 158 ? -8.172 40.812 18.062 1 92.31 158 HIS B N 1
ATOM 3427 C CA . HIS B 1 158 ? -6.945 40.062 18.234 1 92.31 158 HIS B CA 1
ATOM 3428 C C . HIS B 1 158 ? -6.555 39.344 16.938 1 92.31 158 HIS B C 1
ATOM 3430 O O . HIS B 1 158 ? -5.387 39.375 16.531 1 92.31 158 HIS B O 1
ATOM 3436 N N . VAL B 1 159 ? -7.492 38.719 16.281 1 96.56 159 VAL B N 1
ATOM 3437 C CA . VAL B 1 159 ? -7.27 38.062 14.992 1 96.56 159 VAL B CA 1
ATOM 3438 C C . VAL B 1 159 ? -6.82 39.094 13.961 1 96.56 159 VAL B C 1
ATOM 3440 O O . VAL B 1 159 ? -5.918 38.844 13.164 1 96.56 159 VAL B O 1
ATOM 3443 N N . GLY B 1 160 ? -7.441 40.219 13.992 1 96.69 160 GLY B N 1
ATOM 3444 C CA . GLY B 1 160 ? -7.023 41.281 13.125 1 96.69 160 GLY B CA 1
ATOM 3445 C C . GLY B 1 160 ? -5.586 41.719 13.359 1 96.69 160 GLY B C 1
ATOM 3446 O O . GLY B 1 160 ? -4.848 41.969 12.406 1 96.69 160 GLY B O 1
ATOM 3447 N N . ALA B 1 161 ? -5.25 41.875 14.625 1 96.75 161 ALA B N 1
ATOM 3448 C CA . ALA B 1 161 ? -3.891 42.25 14.977 1 96.75 161 ALA B CA 1
ATOM 3449 C C . ALA B 1 161 ? -2.873 41.219 14.477 1 96.75 161 ALA B C 1
ATOM 3451 O O . ALA B 1 161 ? -1.81 41.594 13.977 1 96.75 161 ALA B O 1
ATOM 3452 N N . ILE B 1 162 ? -3.191 40.031 14.578 1 97.31 162 ILE B N 1
ATOM 3453 C CA . ILE B 1 162 ? -2.318 38.938 14.109 1 97.31 162 ILE B CA 1
ATOM 3454 C C . ILE B 1 162 ? -2.207 39 12.586 1 97.31 162 ILE B C 1
ATOM 3456 O O . ILE B 1 162 ? -1.113 38.875 12.031 1 97.31 162 ILE B O 1
ATOM 3460 N N . ALA B 1 163 ? -3.309 39.188 11.938 1 97.81 163 ALA B N 1
ATOM 3461 C CA . ALA B 1 163 ? -3.32 39.281 10.477 1 97.81 163 ALA B CA 1
ATOM 3462 C C . ALA B 1 163 ? -2.404 40.406 10 1 97.81 163 ALA B C 1
ATOM 3464 O O . ALA B 1 163 ? -1.682 40.25 9.016 1 97.81 163 ALA B O 1
ATOM 3465 N N . ARG B 1 164 ? -2.48 41.5 10.695 1 96.75 164 ARG B N 1
ATOM 3466 C CA . ARG B 1 164 ? -1.622 42.656 10.344 1 96.75 164 ARG B CA 1
ATOM 3467 C C . ARG B 1 164 ? -0.153 42.312 10.57 1 96.75 164 ARG B C 1
ATOM 3469 O O . ARG B 1 164 ? 0.704 42.656 9.758 1 96.75 164 ARG B O 1
ATOM 3476 N N . THR B 1 165 ? 0.052 41.656 11.609 1 96.75 165 THR B N 1
ATOM 3477 C CA . THR B 1 165 ? 1.423 41.281 11.945 1 96.75 165 THR B CA 1
ATOM 3478 C C . THR B 1 165 ? 1.987 40.312 10.914 1 96.75 165 THR B C 1
ATOM 3480 O O . THR B 1 165 ? 3.129 40.438 10.477 1 96.75 165 THR B O 1
ATOM 3483 N N . LEU B 1 166 ? 1.201 39.281 10.492 1 97.44 166 LEU B N 1
ATOM 3484 C CA . LEU B 1 166 ? 1.647 38.281 9.539 1 97.44 166 LEU B CA 1
ATOM 3485 C C . LEU B 1 166 ? 1.646 38.844 8.117 1 97.44 166 LEU B C 1
ATOM 3487 O O . LEU B 1 166 ? 2.334 38.312 7.246 1 97.44 166 LEU B O 1
ATOM 3491 N N . GLY B 1 167 ? 0.877 39.844 7.918 1 95.62 167 GLY B N 1
ATOM 3492 C CA . GLY B 1 167 ? 0.67 40.406 6.59 1 95.62 167 GLY B CA 1
ATOM 3493 C C . GLY B 1 167 ? 1.91 41.062 6.023 1 95.62 167 GLY B C 1
ATOM 3494 O O . GLY B 1 167 ? 2.768 41.531 6.773 1 95.62 167 GLY B O 1
ATOM 3495 N N . GLY B 1 168 ? 1.975 41.156 4.629 1 91.25 168 GLY B N 1
ATOM 3496 C CA . GLY B 1 168 ? 3.1 41.75 3.938 1 91.25 168 GLY B CA 1
ATOM 3497 C C . GLY B 1 168 ? 4.184 40.75 3.566 1 91.25 168 GLY B C 1
ATOM 3498 O O . GLY B 1 168 ? 5.141 41.094 2.869 1 91.25 168 GLY B O 1
ATOM 3499 N N . SER B 1 169 ? 4.047 39.562 3.955 1 88.44 169 SER B N 1
ATOM 3500 C CA . SER B 1 169 ? 4.988 38.5 3.646 1 88.44 169 SER B CA 1
ATOM 3501 C C . SER B 1 169 ? 4.684 37.875 2.293 1 88.44 169 SER B C 1
ATOM 3503 O O . SER B 1 169 ? 3.748 38.281 1.605 1 88.44 169 SER B O 1
ATOM 3505 N N . SER B 1 170 ? 5.473 36.938 1.876 1 91.19 170 SER B N 1
ATOM 3506 C CA . SER B 1 170 ? 5.375 36.281 0.569 1 91.19 170 SER B CA 1
ATOM 3507 C C . SER B 1 170 ? 4.332 35.188 0.576 1 91.19 170 SER B C 1
ATOM 3509 O O . SER B 1 170 ? 4.258 34.375 -0.366 1 91.19 170 SER B O 1
ATOM 3511 N N . PHE B 1 171 ? 3.576 35.062 1.7 1 96.12 171 PHE B N 1
ATOM 3512 C CA . PHE B 1 171 ? 2.502 34.062 1.746 1 96.12 171 PHE B CA 1
ATOM 3513 C C . PHE B 1 171 ? 1.166 34.75 2.047 1 96.12 171 PHE B C 1
ATOM 3515 O O . PHE B 1 171 ? 1.13 35.875 2.533 1 96.12 171 PHE B O 1
ATOM 3522 N N . GLU B 1 172 ? 0.139 34.094 1.683 1 97.38 172 GLU B N 1
ATOM 3523 C CA . GLU B 1 172 ? -1.2 34.625 1.898 1 97.38 172 GLU B CA 1
ATOM 3524 C C . GLU B 1 172 ? -1.627 34.469 3.355 1 97.38 172 GLU B C 1
ATOM 3526 O O . GLU B 1 172 ? -1.37 33.438 3.98 1 97.38 172 GLU B O 1
ATOM 3531 N N . VAL B 1 173 ? -2.189 35.5 3.904 1 98.12 173 VAL B N 1
ATOM 3532 C CA . VAL B 1 173 ? -2.727 35.531 5.262 1 98.12 173 VAL B CA 1
ATOM 3533 C C . VAL B 1 173 ? -4.242 35.688 5.215 1 98.12 173 VAL B C 1
ATOM 3535 O O . VAL B 1 173 ? -4.742 36.719 4.719 1 98.12 173 VAL B O 1
ATOM 3538 N N . ASN B 1 174 ? -4.938 34.719 5.727 1 98.06 174 ASN B N 1
ATOM 3539 C CA . ASN B 1 174 ? -6.391 34.719 5.602 1 98.06 174 ASN B CA 1
ATOM 3540 C C . ASN B 1 174 ? -7.074 34.625 6.961 1 98.06 174 ASN B C 1
ATOM 3542 O O . ASN B 1 174 ? -7.285 33.531 7.477 1 98.06 174 ASN B O 1
ATOM 3546 N N . PRO B 1 175 ? -7.43 35.781 7.57 1 98.12 175 PRO B N 1
ATOM 3547 C CA . PRO B 1 175 ? -8.32 35.688 8.727 1 98.12 175 PRO B CA 1
ATOM 3548 C C . PRO B 1 175 ? -9.688 35.094 8.367 1 98.12 175 PRO B C 1
ATOM 3550 O O . PRO B 1 175 ? -10.258 35.469 7.328 1 98.12 175 PRO B O 1
ATOM 3553 N N . SER B 1 176 ? -10.172 34.219 9.156 1 98.19 176 SER B N 1
ATOM 3554 C CA . SER B 1 176 ? -11.414 33.531 8.836 1 98.19 176 SER B CA 1
ATOM 3555 C C . SER B 1 176 ? -12.43 33.656 9.961 1 98.19 176 SER B C 1
ATOM 3557 O O . SER B 1 176 ? -12.094 33.469 11.133 1 98.19 176 SER B O 1
ATOM 3559 N N . ALA B 1 177 ? -13.695 33.938 9.609 1 97.75 177 ALA B N 1
ATOM 3560 C CA . ALA B 1 177 ? -14.789 33.969 10.57 1 97.75 177 ALA B CA 1
ATOM 3561 C C . ALA B 1 177 ? -15.367 32.562 10.789 1 97.75 177 ALA B C 1
ATOM 3563 O O . ALA B 1 177 ? -16.188 32.344 11.688 1 97.75 177 ALA B O 1
ATOM 3564 N N . GLU B 1 178 ? -14.961 31.625 9.953 1 97.88 178 GLU B N 1
ATOM 3565 C CA . GLU B 1 178 ? -15.453 30.25 10.016 1 97.88 178 GLU B CA 1
ATOM 3566 C C . GLU B 1 178 ? -14.305 29.25 9.961 1 97.88 178 GLU B C 1
ATOM 3568 O O . GLU B 1 178 ? -14.352 28.297 9.195 1 97.88 178 GLU B O 1
ATOM 3573 N N . ILE B 1 179 ? -13.352 29.469 10.805 1 98.25 179 ILE B N 1
ATOM 3574 C CA . ILE B 1 179 ? -12.078 28.75 10.711 1 98.25 179 ILE B CA 1
ATOM 3575 C C . ILE B 1 179 ? -12.312 27.266 10.938 1 98.25 179 ILE B C 1
ATOM 3577 O O . ILE B 1 179 ? -11.672 26.422 10.297 1 98.25 179 ILE B O 1
ATOM 3581 N N . MET B 1 180 ? -13.25 26.875 11.789 1 98.31 180 MET B N 1
ATOM 3582 C CA . MET B 1 180 ? -13.477 25.453 12.055 1 98.31 180 MET B CA 1
ATOM 3583 C C . MET B 1 180 ? -14.008 24.75 10.82 1 98.31 180 MET B C 1
ATOM 3585 O O . MET B 1 180 ? -13.594 23.625 10.516 1 98.31 180 MET B O 1
ATOM 3589 N N . GLN B 1 181 ? -14.898 25.438 10.094 1 98.44 181 GLN B N 1
ATOM 3590 C CA . GLN B 1 181 ? -15.414 24.906 8.844 1 98.44 181 GLN B CA 1
ATOM 3591 C C . GLN B 1 181 ? -14.289 24.688 7.836 1 98.44 181 GLN B C 1
ATOM 3593 O O . GLN B 1 181 ? -14.227 23.641 7.188 1 98.44 181 GLN B O 1
ATOM 3598 N N . GLU B 1 182 ? -13.43 25.641 7.754 1 98.19 182 GLU B N 1
ATOM 3599 C CA . GLU B 1 182 ? -12.328 25.578 6.793 1 98.19 182 GLU B CA 1
ATOM 3600 C C . GLU B 1 182 ? -11.336 24.484 7.176 1 98.19 182 GLU B C 1
ATOM 3602 O O . GLU B 1 182 ? -10.797 23.797 6.305 1 98.19 182 GLU B O 1
ATOM 3607 N N . MET B 1 183 ? -11.125 24.359 8.445 1 98.62 183 MET B N 1
ATOM 3608 C CA . MET B 1 183 ? -10.219 23.312 8.914 1 98.62 183 MET B CA 1
ATOM 3609 C C . MET B 1 183 ? -10.789 21.938 8.633 1 98.62 183 MET B C 1
ATOM 3611 O O . MET B 1 183 ? -10.055 21.031 8.219 1 98.62 183 MET B O 1
ATOM 3615 N N . TRP B 1 184 ? -12.062 21.719 8.836 1 98.62 184 TRP B N 1
ATOM 3616 C CA . TRP B 1 184 ? -12.703 20.438 8.539 1 98.62 184 TRP B CA 1
ATOM 3617 C C . TRP B 1 184 ? -12.648 20.141 7.043 1 98.62 184 TRP B C 1
ATOM 3619 O O . TRP B 1 184 ? -12.367 19.016 6.641 1 98.62 184 TRP B O 1
ATOM 3629 N N . GLU B 1 185 ? -12.93 21.172 6.266 1 98.69 185 GLU B N 1
ATOM 3630 C CA . GLU B 1 185 ? -12.875 20.984 4.82 1 98.69 185 GLU B CA 1
ATOM 3631 C C . GLU B 1 185 ? -11.469 20.625 4.359 1 98.69 185 GLU B C 1
ATOM 3633 O O . GLU B 1 185 ? -11.289 19.703 3.555 1 98.69 185 GLU B O 1
ATOM 3638 N N . LYS B 1 186 ? -10.484 21.281 4.887 1 98.25 186 LYS B N 1
ATOM 3639 C CA . LYS B 1 186 ? -9.109 20.906 4.582 1 98.25 186 LYS B CA 1
ATOM 3640 C C 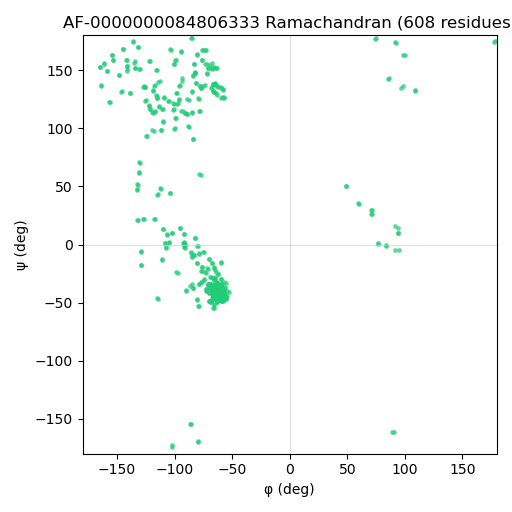. LYS B 1 186 ? -8.828 19.469 4.992 1 98.25 186 LYS B C 1
ATOM 3642 O O . LYS B 1 186 ? -8.148 18.734 4.27 1 98.25 186 LYS B O 1
ATOM 3647 N N . TRP B 1 187 ? -9.328 19.109 6.145 1 98.44 187 TRP B N 1
ATOM 3648 C CA . TRP B 1 187 ? -9.102 17.75 6.656 1 98.44 187 TRP B CA 1
ATOM 3649 C C . TRP B 1 187 ? -9.742 16.719 5.75 1 98.44 187 TRP B C 1
ATOM 3651 O O . TRP B 1 187 ? -9.156 15.664 5.484 1 98.44 187 TRP B O 1
ATOM 3661 N N . VAL B 1 188 ? -10.945 17 5.234 1 98.69 188 VAL B N 1
ATOM 3662 C CA . VAL B 1 188 ? -11.625 16.109 4.305 1 98.69 188 VAL B CA 1
ATOM 3663 C C . VAL B 1 188 ? -10.75 15.875 3.072 1 98.69 188 VAL B C 1
ATOM 3665 O O . VAL B 1 188 ? -10.516 14.734 2.674 1 98.69 188 VAL B O 1
ATOM 3668 N N . PHE B 1 189 ? -10.258 16.969 2.543 1 98.5 189 PHE B N 1
ATOM 3669 C CA . PHE B 1 189 ? -9.438 16.859 1.34 1 98.5 189 PHE B CA 1
ATOM 3670 C C . PHE B 1 189 ? -8.109 16.172 1.641 1 98.5 189 PHE B C 1
ATOM 3672 O O . PHE B 1 189 ? -7.73 15.219 0.957 1 98.5 189 PHE B O 1
ATOM 3679 N N . LEU B 1 190 ? -7.473 16.625 2.637 1 97.75 190 LEU B N 1
ATOM 3680 C CA . LEU B 1 190 ? -6.129 16.172 2.973 1 97.75 190 LEU B CA 1
ATOM 3681 C C . LEU B 1 190 ? -6.125 14.695 3.342 1 97.75 190 LEU B C 1
ATOM 3683 O O . LEU B 1 190 ? -5.281 13.93 2.867 1 97.75 190 LEU B O 1
ATOM 3687 N N . ALA B 1 191 ? -7.035 14.281 4.164 1 98.69 191 ALA B N 1
ATOM 3688 C CA . ALA B 1 191 ? -7.086 12.891 4.613 1 98.69 191 ALA B CA 1
ATOM 3689 C C . ALA B 1 191 ? -7.465 11.961 3.469 1 98.69 191 ALA B C 1
ATOM 3691 O O . ALA B 1 191 ? -6.98 10.828 3.395 1 98.69 191 ALA B O 1
ATOM 3692 N N . SER B 1 192 ? -8.391 12.453 2.604 1 98.81 192 SER B N 1
ATOM 3693 C CA . SER B 1 192 ? -8.742 11.656 1.432 1 98.81 192 SER B CA 1
ATOM 3694 C C . SER B 1 192 ? -7.531 11.445 0.529 1 98.81 192 SER B C 1
ATOM 3696 O O . SER B 1 192 ? -7.266 10.32 0.094 1 98.81 192 SER B O 1
ATOM 3698 N N . LEU B 1 193 ? -6.816 12.516 0.288 1 98.5 193 LEU B N 1
ATOM 3699 C CA . LEU B 1 193 ? -5.641 12.461 -0.57 1 98.5 193 LEU B CA 1
ATOM 3700 C C . LEU B 1 193 ? -4.547 11.602 0.064 1 98.5 193 LEU B C 1
ATOM 3702 O O . LEU B 1 193 ? -4.023 10.688 -0.573 1 98.5 193 LEU B O 1
ATOM 3706 N N . ALA B 1 194 ? -4.215 11.891 1.294 1 98.44 194 ALA B N 1
ATOM 3707 C CA . ALA B 1 194 ? -3.135 11.203 1.997 1 98.44 194 ALA B CA 1
ATOM 3708 C C . ALA B 1 194 ? -3.453 9.727 2.178 1 98.44 194 ALA B C 1
ATOM 3710 O O . ALA B 1 194 ? -2.604 8.867 1.93 1 98.44 194 ALA B O 1
ATOM 3711 N N . GLY B 1 195 ? -4.688 9.461 2.635 1 98.75 195 GLY B N 1
ATOM 3712 C CA . GLY B 1 195 ? -5.082 8.07 2.824 1 98.75 195 GLY B CA 1
ATOM 3713 C C . GLY B 1 195 ? -5.035 7.254 1.546 1 98.75 195 GLY B C 1
ATOM 3714 O O . GLY B 1 195 ? -4.492 6.148 1.529 1 98.75 195 GLY B O 1
ATOM 3715 N N . SER B 1 196 ? -5.586 7.797 0.48 1 98.81 196 SER B N 1
ATOM 3716 C CA . SER B 1 196 ? -5.699 7.062 -0.777 1 98.81 196 SER B CA 1
ATOM 3717 C C . SER B 1 196 ? -4.336 6.867 -1.429 1 98.81 196 SER B C 1
ATOM 3719 O O . SER B 1 196 ? -3.988 5.754 -1.833 1 98.81 196 SER B O 1
ATOM 3721 N N . THR B 1 197 ? -3.561 7.926 -1.529 1 98.75 197 THR B N 1
ATOM 3722 C CA . THR B 1 197 ? -2.285 7.828 -2.23 1 98.75 197 THR B CA 1
ATOM 3723 C C . THR B 1 197 ? -1.296 6.98 -1.437 1 98.75 197 THR B C 1
ATOM 3725 O O . THR B 1 197 ? -0.471 6.27 -2.018 1 98.75 197 THR B O 1
ATOM 3728 N N . SER B 1 198 ? -1.363 7.051 -0.091 1 98.75 198 SER B N 1
ATOM 3729 C CA . SER B 1 198 ? -0.489 6.215 0.727 1 98.75 198 SER B CA 1
ATOM 3730 C C . SER B 1 198 ? -0.843 4.738 0.587 1 98.75 198 SER B C 1
ATOM 3732 O O . SER B 1 198 ? 0.034 3.904 0.355 1 98.75 198 SER B O 1
ATOM 3734 N N . LEU B 1 199 ? -2.146 4.449 0.701 1 98.81 199 LEU B N 1
ATOM 3735 C CA . LEU B 1 199 ? -2.586 3.062 0.59 1 98.81 199 LEU B CA 1
ATOM 3736 C C . LEU B 1 199 ? -2.24 2.488 -0.779 1 98.81 199 LEU B C 1
ATOM 3738 O O . LEU B 1 199 ? -1.733 1.367 -0.877 1 98.81 199 LEU B O 1
ATOM 3742 N N . MET B 1 200 ? -2.541 3.275 -1.808 1 98.81 200 MET B N 1
ATOM 3743 C CA . MET B 1 200 ? -2.389 2.779 -3.172 1 98.81 200 MET B CA 1
ATOM 3744 C C . MET B 1 200 ? -0.944 2.916 -3.645 1 98.81 200 MET B C 1
ATOM 3746 O O . MET B 1 200 ? -0.58 2.398 -4.699 1 98.81 200 MET B O 1
ATOM 3750 N N . ARG B 1 201 ? -0.101 3.6 -2.871 1 98.19 201 ARG B N 1
ATOM 3751 C CA . ARG B 1 201 ? 1.279 3.883 -3.248 1 98.19 201 ARG B CA 1
ATOM 3752 C C . ARG B 1 201 ? 1.357 4.449 -4.664 1 98.19 201 ARG B C 1
ATOM 3754 O O . ARG B 1 201 ? 2.154 3.982 -5.48 1 98.19 201 ARG B O 1
ATOM 3761 N N . ALA B 1 202 ? 0.544 5.457 -4.898 1 98.38 202 ALA B N 1
ATOM 3762 C CA . ALA B 1 202 ? 0.428 6 -6.246 1 98.38 202 ALA B CA 1
ATOM 3763 C C . ALA B 1 202 ? -0.176 7.402 -6.227 1 98.38 202 ALA B C 1
ATOM 3765 O O . ALA B 1 202 ? -0.886 7.762 -5.285 1 98.38 202 ALA B O 1
ATOM 3766 N N . ALA B 1 203 ? 0.128 8.164 -7.277 1 98.06 203 ALA B N 1
ATOM 3767 C CA . ALA B 1 203 ? -0.503 9.469 -7.465 1 98.06 203 ALA B CA 1
ATOM 3768 C C . ALA B 1 203 ? -1.955 9.312 -7.91 1 98.06 203 ALA B C 1
ATOM 3770 O O . ALA B 1 203 ? -2.373 8.234 -8.32 1 98.06 203 ALA B O 1
ATOM 3771 N N . VAL B 1 204 ? -2.684 10.391 -7.852 1 98.5 204 VAL B N 1
ATOM 3772 C CA . VAL B 1 204 ? -4.113 10.43 -8.148 1 98.5 204 VAL B CA 1
ATOM 3773 C C . VAL B 1 204 ? -4.363 9.859 -9.539 1 98.5 204 VAL B C 1
ATOM 3775 O O . VAL B 1 204 ? -5.219 8.984 -9.711 1 98.5 204 VAL B O 1
ATOM 3778 N N . GLY B 1 205 ? -3.609 10.266 -10.492 1 98.38 205 GLY B N 1
ATOM 3779 C CA . GLY B 1 205 ? -3.816 9.797 -11.859 1 98.38 205 GLY B CA 1
ATOM 3780 C C . GLY B 1 205 ? -3.672 8.297 -12.008 1 98.38 205 GLY B C 1
ATOM 3781 O O . GLY B 1 205 ? -4.453 7.66 -12.719 1 98.38 205 GLY B O 1
ATOM 3782 N N . ASP B 1 206 ? -2.682 7.691 -11.383 1 98.25 206 ASP B N 1
ATOM 3783 C CA . ASP B 1 206 ? -2.447 6.254 -11.461 1 98.25 206 ASP B CA 1
ATOM 3784 C C . ASP B 1 206 ? -3.553 5.48 -10.75 1 98.25 206 ASP B C 1
ATOM 3786 O O . ASP B 1 206 ? -3.949 4.402 -11.195 1 98.25 206 ASP B O 1
ATOM 3790 N N . ILE B 1 207 ? -4.055 6 -9.641 1 98.62 207 ILE B N 1
ATOM 3791 C CA . ILE B 1 207 ? -5.16 5.371 -8.922 1 98.62 207 ILE B CA 1
ATOM 3792 C C . ILE B 1 207 ? -6.402 5.348 -9.805 1 98.62 207 ILE B C 1
ATOM 3794 O O . ILE B 1 207 ? -7.074 4.316 -9.914 1 98.62 207 ILE B O 1
ATOM 3798 N N . LEU B 1 208 ? -6.637 6.492 -10.469 1 98.5 208 LEU B N 1
ATOM 3799 C CA . LEU B 1 208 ? -7.844 6.621 -11.281 1 98.5 208 LEU B CA 1
ATOM 3800 C C . LEU B 1 208 ? -7.777 5.715 -12.508 1 98.5 208 LEU B C 1
ATOM 3802 O O . LEU B 1 208 ? -8.812 5.285 -13.023 1 98.5 208 LEU B O 1
ATOM 3806 N N . ALA B 1 209 ? -6.57 5.453 -12.938 1 97.88 209 ALA B N 1
ATOM 3807 C CA . ALA B 1 209 ? -6.398 4.582 -14.102 1 97.88 209 ALA B CA 1
ATOM 3808 C C . ALA B 1 209 ? -6.617 3.119 -13.727 1 97.88 209 ALA B C 1
ATOM 3810 O O . ALA B 1 209 ? -6.816 2.273 -14.602 1 97.88 209 ALA B O 1
ATOM 3811 N N . ALA B 1 210 ? -6.535 2.779 -12.5 1 98.06 210 ALA B N 1
ATOM 3812 C CA . ALA B 1 210 ? -6.75 1.413 -12.023 1 98.06 210 ALA B CA 1
ATOM 3813 C C . ALA B 1 210 ? -8.234 1.115 -11.859 1 98.06 210 ALA B C 1
ATOM 3815 O O . ALA B 1 210 ? -9.016 1.995 -11.484 1 98.06 210 ALA B O 1
ATOM 3816 N N . PRO B 1 211 ? -8.641 -0.133 -12.078 1 98 211 PRO B N 1
ATOM 3817 C CA . PRO B 1 211 ? -10.047 -0.492 -11.867 1 98 211 PRO B CA 1
ATOM 3818 C C . PRO B 1 211 ? -10.523 -0.198 -10.445 1 98 211 PRO B C 1
ATOM 3820 O O . PRO B 1 211 ? -9.852 -0.567 -9.477 1 98 211 PRO B O 1
ATOM 3823 N N . GLY B 1 212 ? -11.633 0.565 -10.414 1 97.88 212 GLY B N 1
ATOM 3824 C CA . GLY B 1 212 ? -12.234 0.854 -9.125 1 97.88 212 GLY B CA 1
ATOM 3825 C C . GLY B 1 212 ? -11.586 2.027 -8.414 1 97.88 212 GLY B C 1
ATOM 3826 O O . GLY B 1 212 ? -12 2.4 -7.316 1 97.88 212 GLY B O 1
ATOM 3827 N N . GLY B 1 213 ? -10.555 2.615 -9.062 1 98.38 213 GLY B N 1
ATOM 3828 C CA . GLY B 1 213 ? -9.812 3.697 -8.43 1 98.38 213 GLY B CA 1
ATOM 3829 C C . GLY B 1 213 ? -10.688 4.883 -8.07 1 98.38 213 GLY B C 1
ATOM 3830 O O . GLY B 1 213 ? -10.625 5.387 -6.945 1 98.38 213 GLY B O 1
ATOM 3831 N N . ALA B 1 214 ? -11.531 5.305 -9.016 1 98.38 214 ALA B N 1
ATOM 3832 C CA . ALA B 1 214 ? -12.406 6.453 -8.789 1 98.38 214 ALA B CA 1
ATOM 3833 C C . ALA B 1 214 ? -13.414 6.164 -7.676 1 98.38 214 ALA B C 1
ATOM 3835 O O . ALA B 1 214 ? -13.656 7.016 -6.816 1 98.38 214 ALA B O 1
ATOM 3836 N N . ASP B 1 215 ? -13.961 4.992 -7.719 1 98.12 215 ASP B N 1
ATOM 3837 C CA . ASP B 1 215 ? -14.922 4.59 -6.695 1 98.12 215 ASP B CA 1
ATOM 3838 C C . ASP B 1 215 ? -14.281 4.578 -5.312 1 98.12 215 ASP B C 1
ATOM 3840 O O . ASP B 1 215 ? -14.898 4.977 -4.328 1 98.12 215 ASP B O 1
ATOM 3844 N N . PHE B 1 216 ? -13.094 4.109 -5.246 1 98.38 216 PHE B N 1
ATOM 3845 C CA . PHE B 1 216 ? -12.383 4.07 -3.973 1 98.38 216 PHE B CA 1
ATOM 3846 C C . PHE B 1 216 ? -12.164 5.48 -3.436 1 98.38 216 PHE B C 1
ATOM 3848 O O . PHE B 1 216 ? -12.477 5.766 -2.279 1 98.38 216 PHE B O 1
ATOM 3855 N N . MET B 1 217 ? -11.656 6.355 -4.301 1 98.31 217 MET B N 1
ATOM 3856 C CA . MET B 1 217 ? -11.352 7.727 -3.902 1 98.31 217 MET B CA 1
ATOM 3857 C C . MET B 1 217 ? -12.617 8.445 -3.426 1 98.31 217 MET B C 1
ATOM 3859 O O . MET B 1 217 ? -12.609 9.086 -2.377 1 98.31 217 MET B O 1
ATOM 3863 N N . LEU B 1 218 ? -13.656 8.297 -4.168 1 98.25 218 LEU B N 1
ATOM 3864 C CA . LEU B 1 218 ? -14.914 8.938 -3.82 1 98.25 218 LEU B CA 1
ATOM 3865 C C . LEU B 1 218 ? -15.477 8.367 -2.521 1 98.25 218 LEU B C 1
ATOM 3867 O O . LEU B 1 218 ? -16.047 9.109 -1.711 1 98.25 218 LEU B O 1
ATOM 3871 N N . GLY B 1 219 ? -15.312 7.078 -2.385 1 98.31 219 GLY B N 1
ATOM 3872 C CA . GLY B 1 219 ? -15.75 6.453 -1.147 1 98.31 219 GLY B CA 1
ATOM 3873 C C . GLY B 1 219 ? -15.047 6.996 0.081 1 98.31 219 GLY B C 1
ATOM 3874 O O . GLY B 1 219 ? -15.672 7.172 1.132 1 98.31 219 GLY B O 1
ATOM 3875 N N . VAL B 1 220 ? -13.766 7.23 -0.049 1 98.75 220 VAL B N 1
ATOM 3876 C CA . VAL B 1 220 ? -13 7.793 1.061 1 98.75 220 VAL B CA 1
ATOM 3877 C C . VAL B 1 220 ? -13.516 9.195 1.381 1 98.75 220 VAL B C 1
ATOM 3879 O O . VAL B 1 220 ? -13.766 9.523 2.543 1 98.75 220 VAL B O 1
ATOM 3882 N N . VAL B 1 221 ? -13.727 10.008 0.348 1 98.69 221 VAL B N 1
ATOM 3883 C CA . VAL B 1 221 ? -14.258 11.359 0.528 1 98.69 221 VAL B CA 1
ATOM 3884 C C . VAL B 1 221 ? -15.602 11.289 1.245 1 98.69 221 VAL B C 1
ATOM 3886 O O . VAL B 1 221 ? -15.859 12.062 2.174 1 98.69 221 VAL B O 1
ATOM 3889 N N . ASP B 1 222 ? -16.406 10.344 0.877 1 98.56 222 ASP B N 1
ATOM 3890 C CA . ASP B 1 222 ? -17.75 10.219 1.436 1 98.56 222 ASP B CA 1
ATOM 3891 C C . ASP B 1 222 ? -17.703 9.852 2.918 1 98.56 222 ASP B C 1
ATOM 3893 O O . ASP B 1 222 ? -18.438 10.406 3.729 1 98.56 222 ASP B O 1
ATOM 3897 N N . GLU B 1 223 ? -16.859 8.891 3.227 1 98.69 223 GLU B N 1
ATOM 3898 C CA . GLU B 1 223 ? -16.719 8.5 4.625 1 98.69 223 GLU B CA 1
ATOM 3899 C C . GLU B 1 223 ? -16.312 9.688 5.492 1 98.69 223 GLU B C 1
ATOM 3901 O O . GLU B 1 223 ? -16.906 9.93 6.543 1 98.69 223 GLU B O 1
ATOM 3906 N N . ILE B 1 224 ? -15.352 10.445 5.051 1 98.81 224 ILE B N 1
ATOM 3907 C CA . ILE B 1 224 ? -14.812 11.539 5.844 1 98.81 224 ILE B CA 1
ATOM 3908 C C . ILE B 1 224 ? -15.812 12.688 5.887 1 98.81 224 ILE B C 1
ATOM 3910 O O . ILE B 1 224 ? -15.984 13.336 6.926 1 98.81 224 ILE B O 1
ATOM 3914 N N . SER B 1 225 ? -16.484 12.93 4.77 1 98.81 225 SER B N 1
ATOM 3915 C CA . SER B 1 225 ? -17.5 13.977 4.719 1 98.81 225 SER B CA 1
ATOM 3916 C C . SER B 1 225 ? -18.641 13.68 5.691 1 98.81 225 SER B C 1
ATOM 3918 O O . SER B 1 225 ? -19.172 14.594 6.328 1 98.81 225 SER B O 1
ATOM 3920 N N . ALA B 1 226 ? -19 12.43 5.805 1 98.69 226 ALA B N 1
ATOM 3921 C CA . ALA B 1 226 ? -20.047 12.031 6.734 1 98.69 226 ALA B CA 1
ATOM 3922 C C . ALA B 1 226 ? -19.641 12.32 8.18 1 98.69 226 ALA B C 1
ATOM 3924 O O . ALA B 1 226 ? -20.453 12.766 8.984 1 98.69 226 ALA B O 1
ATOM 3925 N N . ILE B 1 227 ? -18.406 12.07 8.477 1 98.69 227 ILE B N 1
ATOM 3926 C CA . ILE B 1 227 ? -17.891 12.344 9.812 1 98.69 227 ILE B CA 1
ATOM 3927 C C . ILE B 1 227 ? -17.906 13.852 10.078 1 98.69 227 ILE B C 1
ATOM 3929 O O . ILE B 1 227 ? -18.328 14.289 11.156 1 98.69 227 ILE B O 1
ATOM 3933 N N . ALA B 1 228 ? -17.438 14.641 9.07 1 98.69 228 ALA B N 1
ATOM 3934 C CA . ALA B 1 228 ? -17.453 16.094 9.195 1 98.69 228 ALA B CA 1
ATOM 3935 C C . ALA B 1 228 ? -18.859 16.609 9.438 1 98.69 228 ALA B C 1
ATOM 3937 O O . ALA B 1 228 ? -19.062 17.516 10.266 1 98.69 228 ALA B O 1
ATOM 3938 N N . ALA B 1 229 ? -19.844 16.031 8.781 1 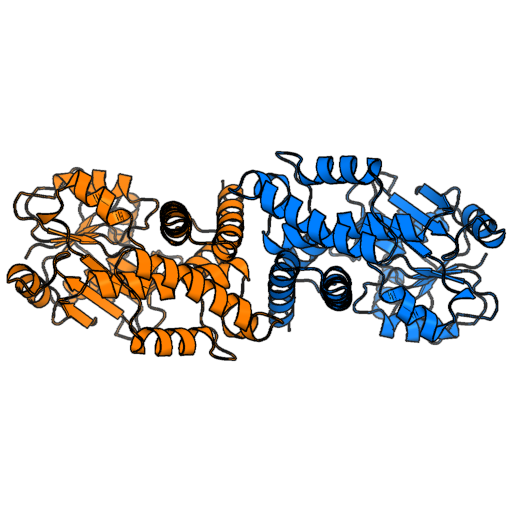98.56 229 ALA B N 1
ATOM 3939 C CA . ALA B 1 229 ? -21.234 16.469 8.906 1 98.56 229 ALA B CA 1
ATOM 3940 C C . ALA B 1 229 ? -21.75 16.203 10.312 1 98.56 229 ALA B C 1
ATOM 3942 O O . ALA B 1 229 ? -22.438 17.062 10.898 1 98.56 229 ALA B O 1
ATOM 3943 N N . VAL B 1 230 ? -21.453 15.094 10.859 1 97.88 230 VAL B N 1
ATOM 3944 C CA . VAL B 1 230 ? -21.891 14.75 12.203 1 97.88 230 VAL B CA 1
ATOM 3945 C C . VAL B 1 230 ? -21.234 15.672 13.227 1 97.88 230 VAL B C 1
ATOM 3947 O O . VAL B 1 230 ? -21.844 16.016 14.242 1 97.88 230 VAL B O 1
ATOM 3950 N N . ALA B 1 231 ? -20.062 16.125 12.914 1 97.06 231 ALA B N 1
ATOM 3951 C CA . ALA B 1 231 ? -19.312 17.016 13.805 1 97.06 231 ALA B CA 1
ATOM 3952 C C . ALA B 1 231 ? -19.828 18.453 13.672 1 97.06 231 ALA B C 1
ATOM 3954 O O . ALA B 1 231 ? -19.297 19.359 14.32 1 97.06 231 ALA B O 1
ATOM 3955 N N . GLY B 1 232 ? -20.828 18.656 12.773 1 97.75 232 GLY B N 1
ATOM 3956 C CA . GLY B 1 232 ? -21.453 19.969 12.641 1 97.75 232 GLY B CA 1
ATOM 3957 C C . GLY B 1 232 ? -20.828 20.812 11.547 1 97.75 232 GLY B C 1
ATOM 3958 O O . GLY B 1 232 ? -21.125 22 11.438 1 97.75 232 GLY B O 1
ATOM 3959 N N . HIS B 1 233 ? -19.969 20.219 10.734 1 98.31 233 HIS B N 1
ATOM 3960 C CA . HIS B 1 233 ? -19.281 20.969 9.68 1 98.31 233 HIS B CA 1
ATOM 3961 C C . HIS B 1 233 ? -19.391 20.25 8.344 1 98.31 233 HIS B C 1
ATOM 3963 O O . HIS B 1 233 ? -18.375 19.891 7.734 1 98.31 233 HIS B O 1
ATOM 3969 N N . PRO B 1 234 ? -20.547 20.062 7.828 1 98.62 234 PRO B N 1
ATOM 3970 C CA . PRO B 1 234 ? -20.672 19.469 6.496 1 98.62 234 PRO B CA 1
ATOM 3971 C C . PRO B 1 234 ? -19.938 20.266 5.422 1 98.62 234 PRO B C 1
ATOM 3973 O O . PRO B 1 234 ? -20.078 21.484 5.34 1 98.62 234 PRO B O 1
ATOM 3976 N N . PRO B 1 235 ? -19.219 19.594 4.629 1 98.69 235 PRO B N 1
ATOM 3977 C CA . PRO B 1 235 ? -18.516 20.328 3.576 1 98.69 235 PRO B CA 1
ATOM 3978 C C . PRO B 1 235 ? -19.453 21.078 2.643 1 98.69 235 PRO B C 1
ATOM 3980 O O . PRO B 1 235 ? -20.516 20.547 2.273 1 98.69 235 PRO B O 1
ATOM 3983 N N . ARG B 1 236 ? -19.094 22.297 2.369 1 98.19 236 ARG B N 1
ATOM 3984 C CA . ARG B 1 236 ? -19.875 23.109 1.448 1 98.19 236 ARG B CA 1
ATOM 3985 C C . ARG B 1 236 ? -19.781 22.562 0.025 1 98.19 236 ARG B C 1
ATOM 3987 O O . ARG B 1 236 ? -18.766 21.984 -0.354 1 98.19 236 ARG B O 1
ATOM 3994 N N . GLU B 1 237 ? -20.781 22.766 -0.72 1 97.94 237 GLU B N 1
ATOM 3995 C CA . GLU B 1 237 ? -20.859 22.234 -2.072 1 97.94 237 GLU B CA 1
ATOM 3996 C C . GLU B 1 237 ? -19.688 22.703 -2.928 1 97.94 237 GLU B C 1
ATOM 3998 O O . GLU B 1 237 ? -19.109 21.922 -3.68 1 97.94 237 GLU B O 1
ATOM 4003 N N . ALA B 1 238 ? -19.422 23.906 -2.887 1 97.69 238 ALA B N 1
ATOM 4004 C CA . ALA B 1 238 ? -18.328 24.469 -3.668 1 97.69 238 ALA B CA 1
ATOM 4005 C C . ALA B 1 238 ? -17 23.797 -3.324 1 97.69 238 ALA B C 1
ATOM 4007 O O . ALA B 1 238 ? -16.188 23.547 -4.207 1 97.69 238 ALA B O 1
ATOM 4008 N N . PHE B 1 239 ? -16.797 23.562 -2.086 1 97.69 239 PHE B N 1
ATOM 4009 C CA . PHE B 1 239 ? -15.602 22.844 -1.657 1 97.69 239 PHE B CA 1
ATOM 4010 C C . PHE B 1 239 ? -15.57 21.438 -2.234 1 97.69 239 PHE B C 1
ATOM 4012 O O . PHE B 1 239 ? -14.547 21 -2.766 1 97.69 239 PHE B O 1
ATOM 4019 N N . LEU B 1 240 ? -16.719 20.734 -2.131 1 98.19 240 LEU B N 1
ATOM 4020 C CA . LEU B 1 240 ? -16.781 19.344 -2.59 1 98.19 240 LEU B CA 1
ATOM 4021 C C . LEU B 1 240 ? -16.5 19.266 -4.086 1 98.19 240 LEU B C 1
ATOM 4023 O O . LEU B 1 240 ? -15.82 18.344 -4.547 1 98.19 240 LEU B O 1
ATOM 4027 N N . GLU B 1 241 ? -17.016 20.203 -4.801 1 97.75 241 GLU B N 1
ATOM 4028 C CA . GLU B 1 241 ? -16.781 20.25 -6.242 1 97.75 241 GLU B CA 1
ATOM 4029 C C . GLU B 1 241 ? -15.297 20.406 -6.559 1 97.75 241 GLU B C 1
ATOM 4031 O O . GLU B 1 241 ? -14.758 19.703 -7.414 1 97.75 241 GLU B O 1
ATOM 4036 N N . ARG B 1 242 ? -14.656 21.266 -5.895 1 96.94 242 ARG B N 1
ATOM 4037 C CA . ARG B 1 242 ? -13.227 21.484 -6.098 1 96.94 242 ARG B CA 1
ATOM 4038 C C . ARG B 1 242 ? -12.414 20.266 -5.656 1 96.94 242 ARG B C 1
ATOM 4040 O O . ARG B 1 242 ? -11.477 19.859 -6.344 1 96.94 242 ARG B O 1
ATOM 4047 N N . ALA B 1 243 ? -12.758 19.797 -4.508 1 97.12 243 ALA B N 1
ATOM 4048 C CA . ALA B 1 243 ? -12.055 18.641 -3.967 1 97.12 243 ALA B CA 1
ATOM 4049 C C . ALA B 1 243 ? -12.164 17.438 -4.906 1 97.12 243 ALA B C 1
ATOM 4051 O O . ALA B 1 243 ? -11.164 16.797 -5.215 1 97.12 243 ALA B O 1
ATOM 4052 N N . ARG B 1 244 ? -13.383 17.156 -5.34 1 97.5 244 ARG B N 1
ATOM 4053 C CA . ARG B 1 244 ? -13.602 16.062 -6.27 1 97.5 244 ARG B CA 1
ATOM 4054 C C . ARG B 1 244 ? -12.867 16.297 -7.586 1 97.5 244 ARG B C 1
ATOM 4056 O O . ARG B 1 244 ? -12.305 15.359 -8.164 1 97.5 244 ARG B O 1
ATOM 4063 N N . GLY B 1 245 ? -12.906 17.516 -8.055 1 97.38 245 GLY B N 1
ATOM 4064 C CA . GLY B 1 245 ? -12.164 17.844 -9.258 1 97.38 245 GLY B CA 1
ATOM 4065 C C . GLY B 1 245 ? -10.688 17.516 -9.156 1 97.38 245 GLY B C 1
ATOM 4066 O O . GLY B 1 245 ? -10.102 16.953 -10.086 1 97.38 245 GLY B O 1
ATOM 4067 N N . ALA B 1 246 ? -10.086 17.828 -8.062 1 97.06 246 ALA B N 1
ATOM 4068 C CA . ALA B 1 246 ? -8.664 17.562 -7.848 1 97.06 246 ALA B CA 1
ATOM 4069 C C . ALA B 1 246 ? -8.398 16.078 -7.656 1 97.06 246 ALA B C 1
ATOM 4071 O O . ALA B 1 246 ? -7.457 15.531 -8.234 1 97.06 246 ALA B O 1
ATOM 4072 N N . LEU B 1 247 ? -9.273 15.375 -6.93 1 98 247 LEU B N 1
ATOM 4073 C CA . LEU B 1 247 ? -9.07 13.984 -6.551 1 98 247 LEU B CA 1
ATOM 4074 C C . LEU B 1 247 ? -9.438 13.047 -7.699 1 98 247 LEU B C 1
ATOM 4076 O O . LEU B 1 247 ? -9.078 11.867 -7.684 1 98 247 LEU B O 1
ATOM 4080 N N . LEU B 1 248 ? -10.164 13.578 -8.688 1 98 248 LEU B N 1
ATOM 4081 C CA . LEU B 1 248 ? -10.578 12.758 -9.82 1 98 248 LEU B CA 1
ATOM 4082 C C . LEU B 1 248 ? -9.984 13.273 -11.125 1 98 248 LEU B C 1
ATOM 4084 O O . LEU B 1 248 ? -10.523 13.023 -12.203 1 98 248 LEU B O 1
ATOM 4088 N N . ALA B 1 249 ? -8.93 14 -10.961 1 97.81 249 ALA B N 1
ATOM 4089 C CA . ALA B 1 249 ? -8.258 14.508 -12.148 1 97.81 249 ALA B CA 1
ATOM 4090 C C . ALA B 1 249 ? -7.41 13.43 -12.812 1 97.81 249 ALA B C 1
ATOM 4092 O O . ALA B 1 249 ? -6.367 13.031 -12.281 1 97.81 249 ALA B O 1
ATOM 4093 N N . LYS B 1 250 ? -7.781 13.047 -14.008 1 97 250 LYS B N 1
ATOM 4094 C CA . LYS B 1 250 ? -7.059 12.008 -14.734 1 97 250 LYS B CA 1
ATOM 4095 C C . LYS B 1 250 ? -5.633 12.453 -15.062 1 97 250 LYS B C 1
ATOM 4097 O O . LYS B 1 250 ? -5.406 13.617 -15.406 1 97 250 LYS B O 1
ATOM 4102 N N . GLY B 1 251 ? -4.711 11.555 -14.906 1 96.88 251 GLY B N 1
ATOM 4103 C CA . GLY B 1 251 ? -3.328 11.828 -15.266 1 96.88 251 GLY B CA 1
ATOM 4104 C C . GLY B 1 251 ? -2.611 12.695 -14.25 1 96.88 251 GLY B C 1
ATOM 4105 O O . GLY B 1 251 ? -1.427 13 -14.406 1 96.88 251 GLY B O 1
ATOM 4106 N N . SER B 1 252 ? -3.262 13.094 -13.188 1 97.56 252 SER B N 1
ATOM 4107 C CA . SER B 1 252 ? -2.705 14.008 -12.203 1 97.56 252 SER B CA 1
ATOM 4108 C C . SER B 1 252 ? -1.535 13.367 -11.453 1 97.56 252 SER B C 1
ATOM 4110 O O . SER B 1 252 ? -1.627 12.219 -11.008 1 97.56 252 SER B O 1
ATOM 4112 N N . ALA B 1 253 ? -0.497 14.164 -11.25 1 96.25 253 ALA B N 1
ATOM 4113 C CA . ALA B 1 253 ? 0.667 13.711 -10.492 1 96.25 253 ALA B CA 1
ATOM 4114 C C . ALA B 1 253 ? 0.524 14.047 -9.016 1 96.25 253 ALA B C 1
ATOM 4116 O O . ALA B 1 253 ? 1.46 13.859 -8.234 1 96.25 253 ALA B O 1
ATOM 4117 N N . LEU B 1 254 ? -0.607 14.477 -8.641 1 95.56 254 LEU B N 1
ATOM 4118 C CA . LEU B 1 254 ? -0.853 14.953 -7.285 1 95.56 254 LEU B CA 1
ATOM 4119 C C . LEU B 1 254 ? -0.723 13.812 -6.277 1 95.56 254 LEU B C 1
ATOM 4121 O O . LEU B 1 254 ? -1.249 12.719 -6.5 1 95.56 254 LEU B O 1
ATOM 4125 N N . THR B 1 255 ? 0.052 14.047 -5.18 1 95.62 255 THR B N 1
ATOM 4126 C CA . THR B 1 255 ? 0.162 13.164 -4.023 1 95.62 255 THR B CA 1
ATOM 4127 C C . THR B 1 255 ? 0.117 13.969 -2.727 1 95.62 255 THR B C 1
ATOM 4129 O O . THR B 1 255 ? 0.069 15.203 -2.754 1 95.62 255 THR B O 1
ATOM 4132 N N . ALA B 1 256 ? 0.104 13.281 -1.659 1 95.31 256 ALA B N 1
ATOM 4133 C CA . ALA B 1 256 ? 0.081 13.914 -0.344 1 95.31 256 ALA B CA 1
ATOM 4134 C C . ALA B 1 256 ? 1.47 13.922 0.288 1 95.31 256 ALA B C 1
ATOM 4136 O O . ALA B 1 256 ? 2.314 13.086 -0.051 1 95.31 256 ALA B O 1
ATOM 4137 N N . SER B 1 257 ? 1.732 14.875 1.207 1 92.75 257 SER B N 1
ATOM 4138 C CA . SER B 1 257 ? 3 14.953 1.925 1 92.75 257 SER B CA 1
ATOM 4139 C C . SER B 1 257 ? 3.27 13.688 2.721 1 92.75 257 SER B C 1
ATOM 4141 O O . SER B 1 257 ? 4.418 13.25 2.834 1 92.75 257 SER B O 1
ATOM 4143 N N . MET B 1 258 ? 2.215 13.078 3.258 1 95.88 258 MET B N 1
ATOM 4144 C CA . MET B 1 258 ? 2.395 11.852 4.035 1 95.88 258 MET B CA 1
ATOM 4145 C C . MET B 1 258 ? 2.928 10.727 3.156 1 95.88 258 MET B C 1
ATOM 4147 O O . MET B 1 258 ? 3.752 9.93 3.6 1 95.88 258 MET B O 1
ATOM 4151 N N . PHE B 1 259 ? 2.432 10.609 1.924 1 97.19 259 PHE B N 1
ATOM 4152 C CA . PHE B 1 259 ? 2.936 9.602 0.994 1 97.19 259 PHE B CA 1
ATOM 4153 C C . PHE B 1 259 ? 4.41 9.844 0.684 1 97.19 259 PHE B C 1
ATOM 4155 O O . PHE B 1 259 ? 5.203 8.906 0.644 1 97.19 259 PHE B O 1
ATOM 4162 N N . ARG B 1 260 ? 4.824 11.078 0.521 1 93.56 260 ARG B N 1
ATOM 4163 C CA . ARG B 1 260 ? 6.23 11.406 0.313 1 93.56 260 ARG B CA 1
ATOM 4164 C C . ARG B 1 260 ? 7.074 10.992 1.513 1 93.56 260 ARG B C 1
ATOM 4166 O O . ARG B 1 260 ? 8.211 10.531 1.351 1 93.56 260 ARG B O 1
ATOM 4173 N N . ASP B 1 261 ? 6.516 11.219 2.709 1 93.81 261 ASP B N 1
ATOM 4174 C CA . ASP B 1 261 ? 7.207 10.781 3.916 1 93.81 261 ASP B CA 1
ATOM 4175 C C . ASP B 1 261 ? 7.414 9.266 3.908 1 93.81 261 ASP B C 1
ATOM 4177 O O . ASP B 1 261 ? 8.484 8.781 4.277 1 93.81 261 ASP B O 1
ATOM 4181 N N . ILE B 1 262 ? 6.422 8.5 3.488 1 96.56 262 ILE B N 1
ATOM 4182 C CA . ILE B 1 262 ? 6.508 7.051 3.414 1 96.56 262 ILE B CA 1
ATOM 4183 C C . ILE B 1 262 ? 7.594 6.645 2.422 1 96.56 262 ILE B C 1
ATOM 4185 O O . ILE B 1 262 ? 8.414 5.766 2.709 1 96.56 262 ILE B O 1
ATOM 4189 N N . GLN B 1 263 ? 7.625 7.27 1.282 1 94.62 263 GLN B N 1
ATOM 4190 C CA . GLN B 1 263 ? 8.625 6.98 0.266 1 94.62 263 GLN B CA 1
ATOM 4191 C C . GLN B 1 263 ? 10.039 7.234 0.796 1 94.62 263 GLN B C 1
ATOM 4193 O O . GLN B 1 263 ? 10.984 6.535 0.424 1 94.62 263 GLN B O 1
ATOM 4198 N N . ALA B 1 264 ? 10.133 8.188 1.74 1 91.94 264 ALA B N 1
ATOM 4199 C CA . ALA B 1 264 ? 11.43 8.57 2.303 1 91.94 264 ALA B CA 1
ATOM 4200 C C . ALA B 1 264 ? 11.75 7.742 3.543 1 91.94 264 ALA B C 1
ATOM 4202 O O . ALA B 1 264 ? 12.797 7.938 4.172 1 91.94 264 ALA B O 1
ATOM 4203 N N . GLY B 1 265 ? 10.859 6.852 3.926 1 94.69 265 GLY B N 1
ATOM 4204 C CA . GLY B 1 265 ? 11.062 6.055 5.125 1 94.69 265 GLY B CA 1
ATOM 4205 C C . GLY B 1 265 ? 10.938 6.855 6.406 1 94.69 265 GLY B C 1
ATOM 4206 O O . GLY B 1 265 ? 11.531 6.508 7.426 1 94.69 265 GLY B O 1
ATOM 4207 N N . ALA B 1 266 ? 10.164 7.977 6.383 1 92.88 266 ALA B N 1
ATOM 4208 C CA . ALA B 1 266 ? 10.055 8.891 7.52 1 92.88 266 ALA B CA 1
ATOM 4209 C C . ALA B 1 266 ? 8.852 8.539 8.383 1 92.88 266 ALA B C 1
ATOM 4211 O O . ALA B 1 266 ? 8.008 7.727 7.996 1 92.88 266 ALA B O 1
ATOM 4212 N N . ARG B 1 267 ? 8.844 9.141 9.617 1 94.69 267 ARG B N 1
ATOM 4213 C CA . ARG B 1 267 ? 7.664 9.031 10.469 1 94.69 267 ARG B CA 1
ATOM 4214 C C . ARG B 1 267 ? 6.457 9.703 9.828 1 94.69 267 ARG B C 1
ATOM 4216 O O . ARG B 1 267 ? 6.609 10.633 9.031 1 94.69 267 ARG B O 1
ATOM 4223 N N . ILE B 1 268 ? 5.258 9.172 10.188 1 96.25 268 ILE B N 1
ATOM 4224 C CA . ILE B 1 268 ? 4.059 9.734 9.57 1 96.25 268 ILE B CA 1
ATOM 4225 C C . ILE B 1 268 ? 3.021 10.039 10.656 1 96.25 268 ILE B C 1
ATOM 4227 O O . ILE B 1 268 ? 3.18 9.633 11.805 1 96.25 268 ILE B O 1
ATOM 4231 N N . GLU B 1 269 ? 1.989 10.742 10.258 1 96.31 269 GLU B N 1
ATOM 4232 C CA . GLU B 1 269 ? 0.958 11.227 11.172 1 96.31 269 GLU B CA 1
ATOM 4233 C C . GLU B 1 269 ? -0.315 10.398 11.062 1 96.31 269 GLU B C 1
ATOM 4235 O O . GLU B 1 269 ? -1.42 10.945 11.031 1 96.31 269 GLU B O 1
ATOM 4240 N N . ALA B 1 270 ? -0.203 9.07 11.016 1 97.81 270 ALA B N 1
ATOM 4241 C CA . ALA B 1 270 ? -1.321 8.164 10.781 1 97.81 270 ALA B CA 1
ATOM 4242 C C . ALA B 1 270 ? -2.422 8.375 11.82 1 97.81 270 ALA B C 1
ATOM 4244 O O . ALA B 1 270 ? -3.602 8.461 11.469 1 97.81 270 ALA B O 1
ATOM 4245 N N . ASP B 1 271 ? -2.096 8.508 13.07 1 97.19 271 ASP B N 1
ATOM 4246 C CA . ASP B 1 271 ? -3.076 8.625 14.141 1 97.19 271 ASP B CA 1
ATOM 4247 C C . ASP B 1 271 ? -3.848 9.938 14.047 1 97.19 271 ASP B C 1
ATOM 4249 O O . ASP B 1 271 ? -5.07 9.953 14.195 1 97.19 271 ASP B O 1
ATOM 4253 N N . HIS B 1 272 ? -3.145 10.984 13.727 1 96.12 272 HIS B N 1
ATOM 4254 C CA . HIS B 1 272 ? -3.75 12.312 13.742 1 96.12 272 HIS B CA 1
ATOM 4255 C C . HIS B 1 272 ? -4.59 12.547 12.484 1 96.12 272 HIS B C 1
ATOM 4257 O 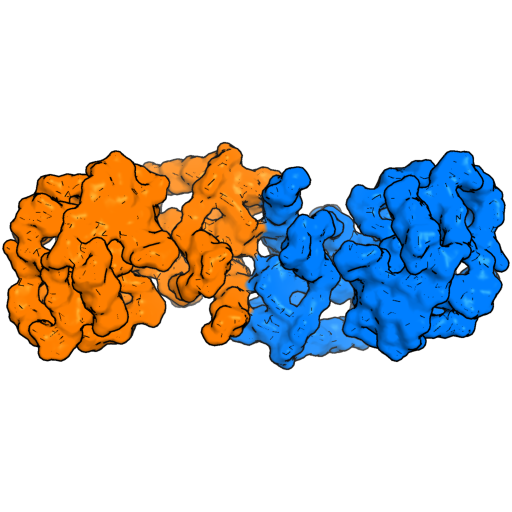O . HIS B 1 272 ? -5.637 13.203 12.547 1 96.12 272 HIS B O 1
ATOM 4263 N N . VAL B 1 273 ? -4.145 11.992 11.398 1 97.5 273 VAL B N 1
ATOM 4264 C CA . VAL B 1 273 ? -4.789 12.289 10.117 1 97.5 273 VAL B CA 1
ATOM 4265 C C . VAL B 1 273 ? -5.914 11.289 9.859 1 97.5 273 VAL B C 1
ATOM 4267 O O . VAL B 1 273 ? -6.984 11.656 9.375 1 97.5 273 VAL B O 1
ATOM 4270 N N . ILE B 1 274 ? -5.711 10.023 10.188 1 98.75 274 ILE B N 1
ATOM 4271 C CA . ILE B 1 274 ? -6.68 8.984 9.852 1 98.75 274 ILE B CA 1
ATOM 4272 C C . ILE B 1 274 ? -7.277 8.406 11.133 1 98.75 274 ILE B C 1
ATOM 4274 O O . ILE B 1 274 ? -8.492 8.234 11.234 1 98.75 274 ILE B O 1
ATOM 4278 N N . GLY B 1 275 ? -6.438 8.094 12.102 1 98.44 275 GLY B N 1
ATOM 4279 C CA . GLY B 1 275 ? -6.898 7.48 13.336 1 98.44 275 GLY B CA 1
ATOM 4280 C C . GLY B 1 275 ? -7.977 8.289 14.039 1 98.44 275 GLY B C 1
ATOM 4281 O O . GLY B 1 275 ? -8.977 7.727 14.5 1 98.44 275 GLY B O 1
ATOM 4282 N N . ASP B 1 276 ? -7.746 9.562 14.125 1 98.19 276 ASP B N 1
ATOM 4283 C CA . ASP B 1 276 ? -8.719 10.438 14.781 1 98.19 276 ASP B CA 1
ATOM 4284 C C . ASP B 1 276 ? -10.047 10.438 14.039 1 98.19 276 ASP B C 1
ATOM 4286 O O . ASP B 1 276 ? -11.109 10.516 14.656 1 98.19 276 ASP B O 1
ATOM 4290 N N . LEU B 1 277 ? -10.062 10.375 12.719 1 98.69 277 LEU B N 1
ATOM 4291 C CA . LEU B 1 277 ? -11.289 10.281 11.938 1 98.69 277 LEU B CA 1
ATOM 4292 C C . LEU B 1 277 ? -12.055 9.008 12.273 1 98.69 277 LEU B C 1
ATOM 4294 O O . LEU B 1 277 ? -13.281 9.039 12.43 1 98.69 277 LEU B O 1
ATOM 4298 N N . ILE B 1 278 ? -11.328 7.906 12.383 1 98.62 278 ILE B N 1
ATOM 4299 C CA . ILE B 1 278 ? -11.961 6.625 12.695 1 98.62 278 ILE B CA 1
ATOM 4300 C C . ILE B 1 278 ? -12.617 6.691 14.07 1 98.62 278 ILE B C 1
ATOM 4302 O O . ILE B 1 278 ? -13.75 6.25 14.242 1 98.62 278 ILE B O 1
ATOM 4306 N N . ALA B 1 279 ? -11.891 7.262 15.031 1 98.25 279 ALA B N 1
ATOM 4307 C CA . ALA B 1 279 ? -12.445 7.398 16.375 1 98.25 279 ALA B CA 1
ATOM 4308 C C . ALA B 1 279 ? -13.734 8.203 16.359 1 98.25 279 ALA B C 1
ATOM 4310 O O . ALA B 1 279 ? -14.727 7.824 16.984 1 98.25 279 ALA B O 1
ATOM 4311 N N . ARG B 1 280 ? -13.742 9.289 15.641 1 98.06 280 ARG B N 1
ATOM 4312 C CA . ARG B 1 280 ? -14.922 10.133 15.523 1 98.06 280 ARG B CA 1
ATOM 4313 C C . ARG B 1 280 ? -16.047 9.406 14.789 1 98.06 280 ARG B C 1
ATOM 4315 O O . ARG B 1 280 ? -17.219 9.508 15.164 1 98.06 280 ARG B O 1
ATOM 4322 N N . GLY B 1 281 ? -15.695 8.727 13.711 1 98.38 281 GLY B N 1
ATOM 4323 C CA . GLY B 1 281 ? -16.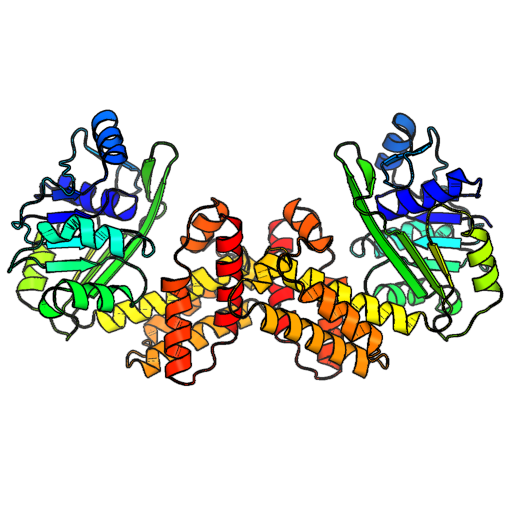688 7.922 13 1 98.38 281 GLY B CA 1
ATOM 4324 C C . GLY B 1 281 ? -17.328 6.867 13.883 1 98.38 281 GLY B C 1
ATOM 4325 O O . GLY B 1 281 ? -18.547 6.691 13.859 1 98.38 281 GLY B O 1
ATOM 4326 N N . ASP B 1 282 ? -16.531 6.184 14.648 1 98.12 282 ASP B N 1
ATOM 4327 C CA . ASP B 1 282 ? -17.047 5.176 15.57 1 98.12 282 ASP B CA 1
ATOM 4328 C C . ASP B 1 282 ? -18 5.793 16.594 1 98.12 282 ASP B C 1
ATOM 4330 O O . ASP B 1 282 ? -19.078 5.25 16.844 1 98.12 282 ASP B O 1
ATOM 4334 N N . ALA B 1 283 ? -17.578 6.867 17.141 1 97.69 283 ALA B N 1
ATOM 4335 C CA . ALA B 1 283 ? -18.422 7.559 18.125 1 97.69 283 ALA B CA 1
ATOM 4336 C C . ALA B 1 283 ? -19.766 7.953 17.516 1 97.69 283 ALA B C 1
ATOM 4338 O O . ALA B 1 283 ? -20.797 7.934 18.188 1 97.69 283 ALA B O 1
ATOM 4339 N N . ALA B 1 284 ? -19.75 8.266 16.281 1 97.56 284 ALA B N 1
ATOM 4340 C CA . ALA B 1 284 ? -20.953 8.719 15.57 1 97.56 284 ALA B CA 1
ATOM 4341 C C . ALA B 1 284 ? -21.688 7.539 14.93 1 97.56 284 ALA B C 1
ATOM 4343 O O . ALA B 1 284 ? -22.719 7.723 14.273 1 97.56 284 ALA B O 1
ATOM 4344 N N . LYS B 1 285 ? -21.141 6.312 15.039 1 97.62 285 LYS B N 1
ATOM 4345 C CA . LYS B 1 285 ? -21.703 5.09 14.469 1 97.62 285 LYS B CA 1
ATOM 4346 C C . LYS B 1 285 ? -21.812 5.203 12.953 1 97.62 285 LYS B C 1
ATOM 4348 O O . LYS B 1 285 ? -22.828 4.824 12.367 1 97.62 285 LYS B O 1
ATOM 4353 N N . ARG B 1 286 ? -20.859 5.879 12.359 1 97.25 286 ARG B N 1
ATOM 4354 C CA . ARG B 1 286 ? -20.734 5.941 10.906 1 97.25 286 ARG B CA 1
ATOM 4355 C C . ARG B 1 286 ? -19.75 4.891 10.398 1 97.25 286 ARG B C 1
ATOM 4357 O O . ARG B 1 286 ? -18.703 4.676 11 1 97.25 286 ARG B O 1
ATOM 4364 N N . PRO B 1 287 ? -20.125 4.223 9.289 1 96.62 287 PRO B N 1
ATOM 4365 C CA . PRO B 1 287 ? -19.188 3.254 8.727 1 96.62 287 PRO B CA 1
ATOM 4366 C C . PRO B 1 287 ? -17.922 3.912 8.172 1 96.62 287 PRO B C 1
ATOM 4368 O O . PRO B 1 287 ? -18.016 4.93 7.48 1 96.62 287 PRO B O 1
ATOM 4371 N N . VAL B 1 288 ? -16.797 3.387 8.523 1 98.12 288 VAL B N 1
ATOM 4372 C CA . VAL B 1 288 ? -15.516 3.932 8.078 1 98.12 288 VAL B CA 1
ATOM 4373 C C . VAL B 1 288 ? -14.625 2.803 7.559 1 98.12 288 VAL B C 1
ATOM 4375 O O . VAL B 1 288 ? -13.445 2.727 7.91 1 98.12 288 VAL B O 1
ATOM 4378 N N . ALA B 1 289 ? -15.195 1.938 6.719 1 97.69 289 ALA B N 1
ATOM 4379 C CA . ALA B 1 289 ? -14.523 0.72 6.277 1 97.69 289 ALA B CA 1
ATOM 4380 C C . ALA B 1 289 ? -13.25 1.047 5.496 1 97.69 289 ALA B C 1
ATOM 4382 O O . ALA B 1 289 ? -12.219 0.4 5.676 1 97.69 289 ALA B O 1
ATOM 4383 N N . ARG B 1 290 ? -13.305 1.998 4.547 1 98.5 290 ARG B N 1
ATOM 4384 C CA . ARG B 1 290 ? -12.133 2.355 3.752 1 98.5 290 ARG B CA 1
ATOM 4385 C C . ARG B 1 290 ? -11.047 2.977 4.625 1 98.5 290 ARG B C 1
ATOM 4387 O O . ARG B 1 290 ? -9.867 2.668 4.465 1 98.5 290 ARG B O 1
ATOM 4394 N N . LEU B 1 291 ? -11.477 3.791 5.598 1 98.81 291 LEU B N 1
ATOM 4395 C CA . LEU B 1 291 ? -10.516 4.418 6.504 1 98.81 291 LEU B CA 1
ATOM 4396 C C . LEU B 1 291 ? -9.805 3.371 7.355 1 98.81 291 LEU B C 1
ATOM 4398 O O . LEU B 1 291 ? -8.625 3.523 7.676 1 98.81 291 LEU B O 1
ATOM 4402 N N . ARG B 1 292 ? -10.508 2.328 7.723 1 98.62 292 ARG B N 1
ATOM 4403 C CA . ARG B 1 292 ? -9.906 1.279 8.539 1 98.62 292 ARG B CA 1
ATOM 4404 C C . ARG B 1 292 ? -8.828 0.535 7.758 1 98.62 292 ARG B C 1
ATOM 4406 O O . ARG B 1 292 ? -7.773 0.2 8.312 1 98.62 292 ARG B O 1
ATOM 4413 N N . VAL B 1 293 ? -9.062 0.256 6.484 1 98.69 293 VAL B N 1
ATOM 4414 C CA . VAL B 1 293 ? -8.055 -0.393 5.648 1 98.69 293 VAL B CA 1
ATOM 4415 C C . VAL B 1 293 ? -6.836 0.514 5.504 1 98.69 293 VAL B C 1
ATOM 4417 O O . VAL B 1 293 ? -5.699 0.058 5.641 1 98.69 293 VAL B O 1
ATOM 4420 N N . ILE B 1 294 ? -7.078 1.791 5.266 1 98.88 294 ILE B N 1
ATOM 4421 C CA . ILE B 1 294 ? -6.012 2.781 5.141 1 98.88 294 ILE B CA 1
ATOM 4422 C C . ILE B 1 294 ? -5.184 2.809 6.422 1 98.88 294 ILE B C 1
ATOM 4424 O O . ILE B 1 294 ? -3.951 2.777 6.371 1 98.88 294 ILE B O 1
ATOM 4428 N N . TYR B 1 295 ? -5.871 2.828 7.516 1 98.88 295 TYR B N 1
ATOM 4429 C CA . TYR B 1 295 ? -5.199 2.951 8.805 1 98.88 295 TYR B CA 1
ATOM 4430 C C . TYR B 1 295 ? -4.359 1.715 9.102 1 98.88 295 TYR B C 1
ATOM 4432 O O . TYR B 1 295 ? -3.244 1.824 9.617 1 98.88 295 TYR B O 1
ATOM 4440 N N . THR B 1 296 ? -4.891 0.532 8.82 1 98.75 296 THR B N 1
ATOM 4441 C CA . THR B 1 296 ? -4.129 -0.699 8.992 1 98.75 296 THR B CA 1
ATOM 4442 C C . THR B 1 296 ? -2.83 -0.647 8.195 1 98.75 296 THR B C 1
ATOM 4444 O O . THR B 1 296 ? -1.764 -0.995 8.711 1 98.75 296 THR B O 1
ATOM 4447 N N . HIS B 1 297 ? -2.926 -0.191 6.984 1 98.75 297 HIS B N 1
ATOM 4448 C CA . HIS B 1 297 ? -1.763 -0.052 6.113 1 98.75 297 HIS B CA 1
ATOM 4449 C C . HIS B 1 297 ? -0.741 0.91 6.711 1 98.75 297 HIS B C 1
ATOM 4451 O O . HIS B 1 297 ? 0.455 0.609 6.746 1 98.75 297 HIS B O 1
ATOM 4457 N N . LEU B 1 298 ? -1.19 2.049 7.148 1 98.69 298 LEU B N 1
ATOM 4458 C CA . LEU B 1 298 ? -0.308 3.074 7.695 1 98.69 298 LEU B CA 1
ATOM 4459 C C . LEU B 1 298 ? 0.374 2.586 8.969 1 98.69 298 LEU B C 1
ATOM 4461 O O . LEU B 1 298 ? 1.566 2.824 9.172 1 98.69 298 LEU B O 1
ATOM 4465 N N . LYS B 1 299 ? -0.382 1.959 9.82 1 98.62 299 LYS B N 1
ATOM 4466 C CA . LYS B 1 299 ? 0.173 1.489 11.086 1 98.62 299 LYS B CA 1
ATOM 4467 C C . LYS B 1 299 ? 1.129 0.32 10.867 1 98.62 299 LYS B C 1
ATOM 4469 O O . LYS B 1 299 ? 2.113 0.173 11.594 1 98.62 299 LYS B O 1
ATOM 4474 N N . ALA B 1 300 ? 0.843 -0.547 9.883 1 98.38 300 ALA B N 1
ATOM 4475 C CA . ALA B 1 300 ? 1.8 -1.586 9.508 1 98.38 300 ALA B CA 1
ATOM 4476 C C . ALA B 1 300 ? 3.127 -0.977 9.07 1 98.38 300 ALA B C 1
ATOM 4478 O O . ALA B 1 300 ? 4.195 -1.475 9.43 1 98.38 300 ALA B O 1
ATOM 4479 N N . TYR B 1 301 ? 3.105 0.072 8.273 1 98.06 301 TYR B N 1
ATOM 4480 C CA . TYR B 1 301 ? 4.305 0.806 7.879 1 98.06 301 TYR B CA 1
ATOM 4481 C C . TYR B 1 301 ? 5.07 1.298 9.102 1 98.06 301 TYR B C 1
ATOM 4483 O O . TYR B 1 301 ? 6.285 1.126 9.188 1 98.06 301 TYR B O 1
ATOM 4491 N N . GLU B 1 302 ? 4.305 1.896 10.055 1 97.62 302 GLU B N 1
ATOM 4492 C CA . GLU B 1 302 ? 4.953 2.445 11.242 1 97.62 302 GLU B CA 1
ATOM 4493 C C . GLU B 1 302 ? 5.645 1.352 12.055 1 97.62 302 GLU B C 1
ATOM 4495 O O . GLU B 1 302 ? 6.715 1.575 12.617 1 97.62 302 GLU B O 1
ATOM 4500 N N . ARG B 1 303 ? 5.051 0.245 12.086 1 94.75 303 ARG B N 1
ATOM 4501 C CA . ARG B 1 303 ? 5.617 -0.875 12.836 1 94.75 303 ARG B CA 1
ATOM 4502 C C . ARG B 1 303 ? 6.945 -1.318 12.227 1 94.75 303 ARG B C 1
ATOM 4504 O O . ARG B 1 303 ? 7.859 -1.724 12.953 1 94.75 303 ARG B O 1
ATOM 4511 N N . GLN B 1 304 ? 7.066 -1.299 10.984 1 94.81 304 GLN B N 1
ATOM 4512 C CA . GLN B 1 304 ? 8.258 -1.762 10.281 1 94.81 304 GLN B CA 1
ATOM 4513 C C . GLN B 1 304 ? 9.406 -0.761 10.422 1 94.81 304 GLN B C 1
ATOM 4515 O O . GLN B 1 304 ? 10.578 -1.124 10.281 1 94.81 304 GLN B O 1
ATOM 4520 N N . ARG B 1 305 ? 9.156 0.483 10.555 1 89.75 305 ARG B N 1
ATOM 4521 C CA . ARG B 1 305 ? 10.18 1.507 10.727 1 89.75 305 ARG B CA 1
ATOM 4522 C C . ARG B 1 305 ? 10.844 1.391 12.094 1 89.75 305 ARG B C 1
ATOM 4524 O O . ARG B 1 305 ? 12.008 1.745 12.258 1 89.75 305 ARG B O 1
ATOM 4531 N N . GLY B 1 306 ? 10.312 0.592 13.117 1 74.31 306 GLY B N 1
ATOM 4532 C CA . GLY B 1 306 ? 10.852 0.517 14.469 1 74.31 306 GLY B CA 1
ATOM 4533 C C . GLY B 1 306 ? 10.352 1.625 15.375 1 74.31 306 GLY B C 1
ATOM 4534 O O . GLY B 1 306 ? 9.969 2.697 14.898 1 74.31 306 GLY B O 1
#

Foldseek 3Di:
DAEEEEDCAQQSVVLQQLLVVVPARYEYEDDPVVQVLCQVFNAWEAAPLDTDGDNHGHYDYLVGAAQPGQEYEYEDEPVCLVVSCSSCVRNHDPNHAYEYAYAFDVSQVVVCVSPNNVRYKQKHWDFAWHADPSRHIYTDDQAIEMEIEHCVFDHDVSLVVVQVSSPPTSHYYHYGRHRVLVSLLCLLLQLLQALLCQLVVAHLQVLLVDVCSLVLSVVSSVLSQVLCVVVVRRHDPVSVVVSSCQSNPHPDRDGHPQSVCLVVLHDHNLCRSLVVSVVSCVVVVHDDPSSVSSSVSNVVSVVVSD/DAEEEEDCAQQSVVLQQLLVVVPARYEYEDDPVVQVLCQVFNAWEAAPLDTDGDNHGHYDYLVGAAQPGQEYEAEDEPVCLVVSCSSCVRNHDPNHAYEYAYAFDVSQVVVCVSPNNVRYKQKHWDFAWHADPSRHIYTDDQAIEMEIEHCVFDHDPSLVVVQVSSPPTSHYYHYGRHRVLVSLLCLLLQLLQALLCQLVVAHLQVLLVDVCSLVLSVVSSVQSQVLCVVVVRRHDPVSVVVSSCQSNPHPDRDGHPQSVCLVVLHDHNLCRSLVVSVVSCVVVVHDNPSSVSSSVSNVVSVVVSD

Secondary structure (DSSP, 8-state):
-EEEEE--SHHHHHHHHHHHHTT-EEEEE--HHHHHHHHHH-EEEE-TT--EEESS--EE-GGG--S-EEEEEE-S-GGGHHHHHHHHGGGEEEEEEEEE--SSSHHHHHHHHHH-GGGB-EEEEEEEEEE-TT--EEEEEEEEEEEEE-TT-S--HHHHHHHHHHTTSSSEEEE-TTHHHHHHHHHHHHHHHHHHHHHHTS-HHHHHHSTTHHHHHHHHHHHHHHHHHHTT-PPPHHHHHHHHHHHT-TT-----HHHHHHHTT----HIIIIIHHHHHHHHTT---HHHHHHHHHHHHHHHHH-/-EEEEE--SHHHHHHHHHHHHTT-EEEEE--HHHHHHHHHH-EEEE-TT--EEESS--EE-GGG--S-EEEEEE-S-GGGHHHHHHHHGGGEEEEEEEEE--SSSHHHHHHHHHH-GGGB-EEEEEEEEEE-TT--EEEEEEEEEEEEE-TT-S--HHHHHHHHHHTTSSSEEEE-TTHHHHHHHHHHHHHHHHHHHHHHTS-HHHHHHSTTHHHHHHHHHHHHHHHHHHTT-PPPHHHHHHHHHHHT-TT-----HHHHHHHTT----HIIIIIHHHHHHHHTT---HHHHHHHHHHHHHHHHH-

pLDDT: mean 96.33, std 2.93, range [73.81, 98.88]

Solvent-accessible surface area (backbone atoms only — not comparable to full-atom values): 31576 Å² total; per-residue (Å²): 116,38,33,35,28,39,32,69,48,32,61,24,34,48,57,47,47,40,38,44,71,72,67,46,53,56,34,30,39,39,55,70,71,55,47,51,49,30,63,72,69,15,49,39,38,43,37,86,86,54,66,44,73,38,61,75,62,52,69,41,41,59,91,68,50,55,50,71,29,42,33,35,41,38,40,53,60,71,85,45,42,68,63,49,48,67,44,47,51,60,25,55,31,96,74,24,34,36,37,38,45,44,78,57,62,66,64,54,60,57,46,27,74,73,66,36,60,93,32,46,41,30,36,35,62,46,66,44,56,36,59,52,96,86,65,32,26,36,43,75,48,79,60,41,36,40,38,30,18,39,66,89,41,41,84,50,70,64,52,50,52,48,45,58,67,62,44,92,38,96,47,45,71,38,80,27,49,51,22,56,51,51,48,47,43,47,36,36,48,48,37,36,43,26,42,48,22,44,48,34,66,36,30,40,13,42,32,50,72,11,66,64,22,56,60,50,53,52,50,40,40,49,41,45,39,52,41,32,36,76,73,72,35,53,67,50,67,71,55,51,53,52,46,48,51,64,66,65,30,78,74,33,80,55,70,29,72,58,32,54,28,53,77,68,72,46,83,70,49,51,56,52,51,46,43,49,50,48,54,51,19,53,77,67,73,43,78,46,66,65,56,46,55,32,43,19,27,49,43,17,47,50,59,70,73,106,115,37,34,35,28,40,30,69,48,32,61,24,34,48,56,48,47,40,38,42,71,73,66,45,53,56,33,29,39,39,55,69,70,56,49,52,49,29,64,72,68,16,49,38,36,42,37,86,88,54,66,44,74,38,60,75,63,51,68,41,41,58,91,68,49,55,50,71,28,42,34,34,41,37,41,54,58,70,86,46,43,68,63,49,48,67,43,49,50,60,26,53,31,97,75,25,32,37,37,38,46,45,78,58,61,65,65,54,59,56,47,28,74,74,66,36,58,93,30,46,41,30,36,34,62,45,67,46,56,37,59,50,96,86,65,32,25,37,43,76,49,78,60,42,34,41,39,29,19,39,66,88,42,42,81,50,70,66,52,50,51,50,45,59,67,63,44,91,39,94,48,48,72,40,80,27,48,52,23,56,50,54,48,47,44,49,36,39,50,48,37,34,43,26,41,49,23,43,50,33,66,35,30,40,12,40,34,52,71,11,66,61,24,55,60,50,54,51,48,41,39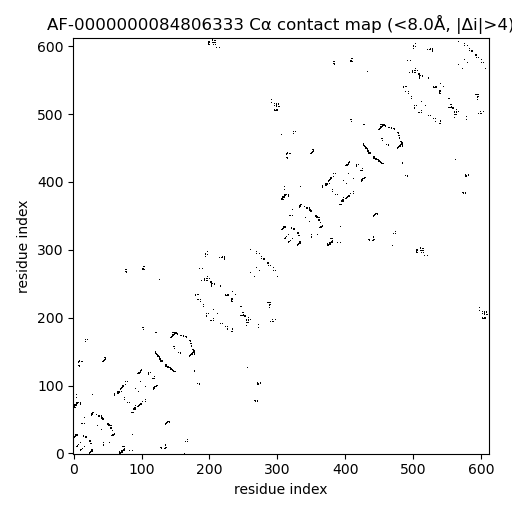,48,40,43,39,52,42,32,36,74,74,72,39,55,67,51,66,71,56,51,54,52,46,48,51,66,66,65,30,78,75,33,78,54,70,28,72,58,33,53,27,52,76,69,71,47,83,70,49,51,54,52,52,45,44,47,52,50,53,51,18,54,75,68,71,43,80,47,68,62,57,46,55,33,44,18,27,47,43,16,46,51,58,71,73,105

Nearest PDB structures (foldseek):
  3hn2-assembly2_D  TM=8.990E-01  e=3.956E-22  Geobacter metallireducens GS-15
  5zix-assembly3_C  TM=8.762E-01  e=1.828E-20  Pseudomonas aeruginosa PAO1
  4yca-assembly1_A  TM=8.822E-01  e=1.509E-18  Staphylococcus aureus
  2qyt-assembly1_A  TM=8.711E-01  e=2.312E-17  Porphyromonas gingivalis W83
  4ol9-assembly1_A-2  TM=8.671E-01  e=9.875E-17  Mycobacterium tuberculosis

InterPro domains:
  IPR003710 Ketopantoate reductase ApbA/PanE [TIGR00745] (2-305)
  IPR008927 6-phosphogluconate dehydrogenase-like, C-terminal domain superfamily [SSF48179] (179-303)
  IPR013328 6-phosphogluconate dehydrogenase, domain 2 [G3DSA:1.10.1040.10] (178-306)
  IPR013332 Ketopantoate reductase, N-terminal domain [PF02558] (3-152)
  IPR013752 Ketopantoate reductase, C-terminal domain [PF08546] (178-302)
  IPR036291 NAD(P)-binding domain superfamily [SSF51735] (1-166)
  IPR051402 Ketopantoate Reductase-Related [PTHR21708] (1-303)

Radius of gyration: 30.11 Å; Cα contacts (8 Å, |Δi|>4): 1213; chains: 2; bounding box: 51×87×64 Å

Organism: Rhodopseudomonas palustris (strain HaA2) (NCBI:txid316058)